Protein 4IIY (pdb70)

B-factor: mean 12.93, std 6.76, range [5.23, 59.42]

GO terms:
  GO:0042802 identical protein binding (F, IPI)

Structure (mmCIF, N/CA/C/O backbone):
data_4IIY
#
_entry.id   4IIY
#
_cell.length_a   54.525
_cell.length_b   86.087
_cell.length_c   73.225
_cell.angle_alpha   90.000
_cell.angle_beta   101.190
_cell.angle_gamma   90.000
#
_symmetry.space_group_name_H-M   'P 1 21 1'
#
loop_
_entity.id
_entity.type
_entity.pdbx_description
1 polymer MccF
2 non-polymer "5'-O-(L-alpha-glutamylsulfamoyl)inosine"
3 non-polymer 1,2-ETHANEDIOL
4 water water
#
loop_
_atom_site.group_PDB
_atom_site.id
_atom_site.type_symbol
_atom_site.label_atom_id
_atom_site.label_alt_id
_atom_site.label_comp_id
_atom_site.label_asym_id
_atom_site.label_entity_id
_atom_site.label_seq_id
_atom_site.pdbx_PDB_ins_code
_atom_site.Cartn_x
_atom_site.Cartn_y
_atom_site.Cartn_z
_atom_site.occupancy
_atom_site.B_iso_or_equiv
_atom_site.auth_seq_id
_atom_site.auth_comp_id
_atom_site.auth_asym_id
_atom_site.auth_atom_id
_atom_site.pdbx_PDB_model_num
ATOM 1 N N . PRO A 1 34 ? 27.456 19.906 11.514 1.00 24.22 7 PRO A N 1
ATOM 2 C CA . PRO A 1 34 ? 26.698 20.930 12.239 1.00 16.28 7 PRO A CA 1
ATOM 3 C C . PRO A 1 34 ? 25.255 21.040 11.766 1.00 16.70 7 PRO A C 1
ATOM 4 O O . PRO A 1 34 ? 24.898 20.563 10.684 1.00 17.55 7 PRO A O 1
ATOM 8 N N . LEU A 1 35 ? 24.431 21.680 12.586 1.00 12.51 8 LEU A N 1
ATOM 9 C CA . LEU A 1 35 ? 23.044 21.932 12.238 1.00 11.55 8 LEU A CA 1
ATOM 10 C C . LEU A 1 35 ? 22.972 23.242 11.459 1.00 9.19 8 LEU A C 1
ATOM 11 O O . LEU A 1 35 ? 23.496 24.258 11.909 1.00 10.23 8 LEU A O 1
ATOM 16 N N . LEU A 1 36 ? 22.342 23.213 10.290 1.00 9.77 9 LEU A N 1
ATOM 17 C CA . LEU A 1 36 ? 22.328 24.364 9.386 1.00 10.49 9 LEU A CA 1
ATOM 18 C C . LEU A 1 36 ? 20.929 24.919 9.149 1.00 10.26 9 LEU A C 1
ATOM 19 O O . LEU A 1 36 ? 19.982 24.170 8.891 1.00 12.61 9 LEU A O 1
ATOM 24 N N . ALA A 1 37 ? 20.803 26.239 9.220 1.00 9.70 10 ALA A N 1
ATOM 25 C CA . ALA A 1 37 ? 19.560 26.913 8.856 1.00 10.55 10 ALA A CA 1
ATOM 26 C C . ALA A 1 37 ? 19.429 27.038 7.335 1.00 9.24 10 ALA A C 1
ATOM 27 O O . ALA A 1 37 ? 20.416 26.966 6.608 1.00 10.58 10 ALA A O 1
ATOM 29 N N . ALA A 1 38 ? 18.199 27.237 6.859 1.00 11.08 11 ALA A N 1
ATOM 30 C CA . ALA A 1 38 ? 17.966 27.571 5.455 1.00 13.11 11 ALA A CA 1
ATOM 31 C C . ALA A 1 38 ? 18.478 28.971 5.128 1.00 11.56 11 ALA A C 1
ATOM 32 O O . ALA A 1 38 ? 18.445 29.864 5.979 1.00 11.59 11 ALA A O 1
ATOM 34 N N . PRO A 1 39 ? 18.950 29.173 3.892 1.00 11.43 12 PRO A N 1
ATOM 35 C CA . PRO A 1 39 ? 19.456 30.490 3.503 1.00 12.48 12 PRO A CA 1
ATOM 36 C C . PRO A 1 39 ? 18.357 31.542 3.527 1.00 10.19 12 PRO A C 1
ATOM 37 O O . PRO A 1 39 ? 17.171 31.236 3.396 1.00 12.45 12 PRO A O 1
ATOM 41 N N . LEU A 1 40 ? 18.769 32.788 3.695 1.00 10.43 13 LEU A N 1
ATOM 42 C CA . LEU A 1 40 ? 17.861 33.911 3.598 1.00 9.98 13 LEU A CA 1
ATOM 43 C C . LEU A 1 40 ? 17.518 34.188 2.137 1.00 11.47 13 LEU A C 1
ATOM 44 O O . LEU A 1 40 ? 18.315 33.909 1.237 1.00 11.42 13 LEU A O 1
ATOM 49 N N . ALA A 1 41 ? 16.326 34.734 1.917 1.00 10.69 14 ALA A N 1
ATOM 50 C CA . ALA A 1 41 ? 15.948 35.247 0.603 1.00 11.82 14 ALA A CA 1
ATOM 51 C C . ALA A 1 41 ? 15.298 36.615 0.770 1.00 10.76 14 ALA A C 1
ATOM 52 O O . ALA A 1 41 ? 14.586 36.858 1.741 1.00 11.30 14 ALA A O 1
ATOM 54 N N . VAL A 1 42 ? 15.537 37.505 -0.189 1.00 12.23 15 VAL A N 1
ATOM 55 C CA . VAL A 1 42 ? 14.844 38.785 -0.200 1.00 13.65 15 VAL A CA 1
ATOM 56 C C . VAL A 1 42 ? 13.353 38.511 -0.158 1.00 12.81 15 VAL A C 1
ATOM 57 O O . VAL A 1 42 ? 12.849 37.626 -0.862 1.00 14.78 15 VAL A O 1
ATOM 61 N N . GLY A 1 43 ? 12.646 39.243 0.691 1.00 13.22 16 GLY A N 1
ATOM 62 C CA . GLY A 1 43 ? 11.227 39.019 0.858 1.00 14.38 16 GLY A CA 1
ATOM 63 C C . GLY A 1 43 ? 10.874 38.169 2.067 1.00 13.57 16 GLY A C 1
ATOM 64 O O . GLY A 1 43 ? 9.710 38.072 2.436 1.00 15.58 16 GLY A O 1
ATOM 65 N N . ASP A 1 44 ? 11.876 37.543 2.683 1.00 12.28 17 ASP A N 1
ATOM 66 C CA . ASP A 1 44 ? 11.638 36.744 3.886 1.00 11.89 17 ASP A CA 1
ATOM 67 C C . ASP A 1 44 ? 11.212 37.605 5.070 1.00 10.26 17 ASP A C 1
ATOM 68 O O . ASP A 1 44 ? 11.352 38.832 5.057 1.00 11.76 17 ASP A O 1
ATOM 73 N N . THR A 1 45 ? 10.715 36.938 6.103 1.00 10.91 18 THR A N 1
ATOM 74 C CA . THR A 1 45 ? 10.372 37.600 7.350 1.00 11.84 18 THR A CA 1
ATOM 75 C C . THR A 1 45 ? 11.503 37.492 8.370 1.00 10.41 18 THR A C 1
ATOM 76 O O . THR A 1 45 ? 12.006 36.403 8.657 1.00 11.81 18 THR A O 1
ATOM 80 N N . ILE A 1 46 ? 11.903 38.640 8.896 1.00 10.29 19 ILE A N 1
ATOM 81 C CA . ILE A 1 46 ? 12.904 38.733 9.947 1.00 9.38 19 ILE A CA 1
ATOM 82 C C . ILE A 1 46 ? 12.197 39.124 11.239 1.00 9.33 19 ILE A C 1
ATOM 83 O O . ILE A 1 46 ? 11.449 40.103 11.262 1.00 10.06 19 ILE A O 1
ATOM 88 N N . GLY A 1 47 ? 12.400 38.359 12.308 1.00 8.88 20 GLY A N 1
ATOM 89 C CA . GLY A 1 47 ? 11.884 38.736 13.612 1.00 8.25 20 GLY A CA 1
ATOM 90 C C . GLY A 1 47 ? 12.989 39.319 14.470 1.00 8.61 20 GLY A C 1
ATOM 91 O O . GLY A 1 47 ? 14.133 38.867 14.394 1.00 10.34 20 GLY A O 1
ATOM 92 N N . PHE A 1 48 ? 12.671 40.311 15.291 1.00 7.81 21 PHE A N 1
ATOM 93 C CA . PHE A 1 48 ? 13.687 40.906 16.152 1.00 8.61 21 PHE A CA 1
ATOM 94 C C . PHE A 1 48 ? 13.317 40.870 17.630 1.00 8.18 21 PHE A C 1
ATOM 95 O O . PHE A 1 48 ? 12.135 40.893 17.994 1.00 8.64 21 PHE A O 1
ATOM 103 N N . PHE A 1 49 ? 14.345 40.781 18.475 1.00 8.00 22 PHE A N 1
ATOM 104 C CA . PHE A 1 49 ? 14.173 40.598 19.914 1.00 7.72 22 PHE A CA 1
ATOM 105 C C . PHE A 1 49 ? 15.169 41.480 20.664 1.00 7.36 22 PHE A C 1
ATOM 106 O O . PHE A 1 49 ? 16.240 41.817 20.139 1.00 8.30 22 PHE A O 1
ATOM 114 N N . SER A 1 50 ? 14.819 41.815 21.900 1.00 7.69 23 SER A N 1
ATOM 115 C CA . SER A 1 50 ? 15.664 42.651 22.758 1.00 7.70 23 SER A CA 1
ATOM 116 C C . SER A 1 50 ? 16.050 41.871 24.014 1.00 7.62 23 SER A C 1
ATOM 117 O O . SER A 1 50 ? 15.322 41.882 25.010 1.00 8.15 23 SER A O 1
ATOM 120 N N . SER A 1 51 ? 17.177 41.164 23.959 1.00 7.32 24 SER A N 1
ATOM 121 C CA . SER A 1 51 ? 17.568 40.287 25.056 1.00 8.04 24 SER A CA 1
ATOM 122 C C . SER A 1 51 ? 18.277 41.017 26.190 1.00 7.53 24 SER A C 1
ATOM 123 O O . SER A 1 51 ? 18.581 40.410 27.215 1.00 7.45 24 SER A O 1
ATOM 126 N N . SER A 1 52 ? 18.523 42.317 26.028 1.00 7.71 25 SER A N 1
ATOM 127 C CA . SER A 1 52 ? 19.173 43.088 27.092 1.00 8.10 25 SER A CA 1
ATOM 128 C C . SER A 1 52 ? 18.695 44.546 27.129 1.00 7.72 25 SER A C 1
ATOM 129 O O . SER A 1 52 ? 17.621 44.825 27.666 1.00 9.48 25 SER A O 1
ATOM 132 N N . ALA A 1 53 ? 19.464 45.474 26.570 1.00 8.19 26 ALA A N 1
ATOM 133 C CA . ALA A 1 53 ? 19.107 46.891 26.667 1.00 8.53 26 ALA A CA 1
ATOM 134 C C . ALA A 1 53 ? 17.846 47.216 25.869 1.00 9.08 26 ALA A C 1
ATOM 135 O O . ALA A 1 53 ? 17.671 46.726 24.760 1.00 8.39 26 ALA A O 1
ATOM 137 N N . PRO A 1 54 ? 16.981 48.090 26.412 1.00 8.57 27 PRO A N 1
ATOM 138 C CA . PRO A 1 54 ? 15.700 48.391 25.759 1.00 9.19 27 PRO A CA 1
ATOM 139 C C . PRO A 1 54 ? 15.813 49.499 24.708 1.00 8.43 27 PRO A C 1
ATOM 140 O O . PRO A 1 54 ? 15.100 50.516 24.772 1.00 10.03 27 PRO A O 1
ATOM 144 N N . ALA A 1 55 ? 16.684 49.306 23.724 1.00 9.59 28 ALA A N 1
ATOM 145 C CA . ALA A 1 55 ? 16.975 50.375 22.780 1.00 10.08 28 ALA A CA 1
ATOM 146 C C . ALA A 1 55 ? 15.866 50.690 21.766 1.00 9.35 28 ALA A C 1
ATOM 147 O O . ALA A 1 55 ? 15.928 51.735 21.111 1.00 9.11 28 ALA A O 1
ATOM 149 N N . THR A 1 56 ? 14.851 49.841 21.630 1.00 8.93 29 THR A N 1
ATOM 150 C CA . THR A 1 56 ? 13.712 50.238 20.792 1.00 9.73 29 THR A CA 1
ATOM 151 C C . THR A 1 56 ? 13.015 51.459 21.405 1.00 10.61 29 THR A C 1
ATOM 152 O O . THR A 1 56 ? 12.301 52.192 20.707 1.00 11.95 29 THR A O 1
ATOM 156 N N . VAL A 1 57 ? 13.237 51.675 22.699 1.00 9.98 30 VAL A N 1
ATOM 157 C CA . VAL A 1 57 ? 12.743 52.864 23.391 1.00 10.37 30 VAL A CA 1
ATOM 158 C C . VAL A 1 57 ? 13.823 53.938 23.496 1.00 11.74 30 VAL A C 1
ATOM 159 O O . VAL A 1 57 ? 13.598 55.086 23.110 1.00 13.07 30 VAL A O 1
ATOM 163 N N . THR A 1 58 ? 15.004 53.571 23.980 1.00 11.32 31 THR A N 1
ATOM 164 C CA . THR A 1 58 ? 16.027 54.575 24.267 1.00 12.30 31 THR A CA 1
ATOM 165 C C . THR A 1 58 ? 16.764 55.084 23.030 1.00 12.72 31 THR A C 1
ATOM 166 O O . THR A 1 58 ? 17.408 56.132 23.089 1.00 14.97 31 THR A O 1
ATOM 170 N N . ALA A 1 59 ? 16.688 54.344 21.924 1.00 11.52 32 ALA A N 1
ATOM 171 C CA . ALA A 1 59 ? 17.241 54.786 20.644 1.00 11.37 32 ALA A CA 1
ATOM 172 C C . ALA A 1 59 ? 16.181 54.639 19.559 1.00 10.97 32 ALA A C 1
ATOM 173 O O . ALA A 1 59 ? 16.421 54.055 18.500 1.00 11.19 32 ALA A O 1
ATOM 175 N N . LYS A 1 60 ? 15.001 55.186 19.831 1.00 11.87 33 LYS A N 1
ATOM 176 C CA . LYS A 1 60 ? 13.844 54.977 18.976 1.00 12.18 33 LYS A CA 1
ATOM 177 C C . LYS A 1 60 ? 14.043 55.506 17.560 1.00 12.67 33 LYS A C 1
ATOM 178 O O . LYS A 1 60 ? 13.599 54.879 16.604 1.00 12.53 33 LYS A O 1
ATOM 184 N N . ASN A 1 61 ? 14.713 56.647 17.416 1.00 11.76 34 ASN A N 1
ATOM 185 C CA . ASN A 1 61 ? 14.953 57.191 16.082 1.00 12.30 34 ASN A CA 1
ATOM 186 C C . ASN A 1 61 ? 15.813 56.248 15.250 1.00 11.81 34 ASN A C 1
ATOM 187 O O . ASN A 1 61 ? 15.497 55.962 14.088 1.00 12.57 34 ASN A O 1
ATOM 192 N N . ARG A 1 62 ? 16.897 55.760 15.848 1.00 10.72 35 ARG A N 1
ATOM 193 C CA . ARG A 1 62 ? 17.787 54.844 15.148 1.00 11.65 35 ARG A CA 1
ATOM 194 C C . ARG A 1 62 ? 17.082 53.514 14.852 1.00 9.51 35 ARG A C 1
ATOM 195 O O . ARG A 1 62 ? 17.239 52.941 13.774 1.00 9.68 35 ARG A O 1
ATOM 203 N N . PHE A 1 63 ? 16.285 53.049 15.806 1.00 9.20 36 PHE A N 1
ATOM 204 C CA . PHE A 1 63 ? 15.459 51.858 15.614 1.00 10.33 36 PHE A CA 1
ATOM 205 C C . PHE A 1 63 ? 14.564 51.988 14.370 1.00 10.75 36 PHE A C 1
ATOM 206 O O . PHE A 1 63 ? 14.558 51.112 13.501 1.00 10.75 36 PHE A O 1
ATOM 214 N N . PHE A 1 64 ? 13.830 53.095 14.269 1.00 10.30 37 PHE A N 1
ATOM 215 C CA . PHE A 1 64 ? 12.967 53.323 13.114 1.00 11.66 37 PHE A CA 1
ATOM 216 C C . PHE A 1 64 ? 13.754 53.369 11.811 1.00 10.36 37 PHE A C 1
ATOM 217 O O . PHE A 1 64 ? 13.279 52.881 10.788 1.00 11.27 37 PHE A O 1
ATOM 225 N N . ARG A 1 65 ? 14.942 53.965 11.834 1.00 11.69 38 ARG A N 1
ATOM 226 C CA . ARG A 1 65 ? 15.794 53.964 10.650 1.00 12.03 38 ARG A CA 1
ATOM 227 C C . ARG A 1 65 ? 16.144 52.542 10.216 1.00 11.11 38 ARG A C 1
ATOM 228 O O . ARG A 1 65 ? 16.152 52.244 9.021 1.00 11.55 38 ARG A O 1
ATOM 236 N N . GLY A 1 66 ? 16.453 51.671 11.178 1.00 10.25 39 GLY A N 1
ATOM 237 C CA . GLY A 1 66 ? 16.810 50.298 10.852 1.00 9.82 39 GLY A CA 1
ATOM 238 C C . GLY A 1 66 ? 15.639 49.528 10.278 1.00 10.98 39 GLY A C 1
ATOM 239 O O . GLY A 1 66 ? 15.783 48.788 9.300 1.00 9.48 39 GLY A O 1
ATOM 240 N N . VAL A 1 67 ? 14.478 49.697 10.896 1.00 9.87 40 VAL A N 1
ATOM 241 C CA . VAL A 1 67 ? 13.257 49.074 10.405 1.00 11.74 40 VAL A CA 1
ATOM 242 C C . VAL A 1 67 ? 12.968 49.511 8.968 1.00 11.88 40 VAL A C 1
ATOM 243 O O . VAL A 1 67 ? 12.723 48.690 8.084 1.00 12.19 40 VAL A O 1
ATOM 247 N N . GLU A 1 68 ? 13.011 50.815 8.734 1.00 11.26 41 GLU A N 1
ATOM 248 C CA . GLU A 1 68 ? 12.727 51.336 7.403 1.00 12.91 41 GLU A CA 1
ATOM 249 C C . GLU A 1 68 ? 13.749 50.844 6.381 1.00 10.88 41 GLU A C 1
ATOM 250 O O . GLU A 1 68 ? 13.392 50.509 5.250 1.00 11.50 41 GLU A O 1
ATOM 256 N N . PHE A 1 69 ? 15.018 50.789 6.774 1.00 10.49 42 PHE A N 1
ATOM 257 C CA . PHE A 1 69 ? 16.069 50.311 5.883 1.00 9.28 42 PHE A CA 1
ATOM 258 C C . PHE A 1 69 ? 15.794 48.885 5.379 1.00 10.34 42 PHE A C 1
ATOM 259 O O . PHE A 1 69 ? 15.835 48.615 4.177 1.00 10.87 42 PHE A O 1
ATOM 267 N N . LEU A 1 70 ? 15.516 47.965 6.296 1.00 11.02 43 LEU A N 1
ATOM 268 C CA . LEU A 1 70 ? 15.267 46.581 5.907 1.00 10.40 43 LEU A CA 1
ATOM 269 C C . LEU A 1 70 ? 13.946 46.408 5.167 1.00 9.93 43 LEU A C 1
ATOM 270 O O . LEU A 1 70 ? 13.849 45.595 4.245 1.00 10.44 43 LEU A O 1
ATOM 275 N N . GLN A 1 71 ? 12.927 47.167 5.552 1.00 10.36 44 GLN A N 1
ATOM 276 C CA . GLN A 1 71 ? 11.661 47.097 4.828 1.00 12.13 44 GLN A CA 1
ATOM 277 C C . GLN A 1 71 ? 11.837 47.549 3.379 1.00 11.69 44 GLN A C 1
ATOM 278 O O . GLN A 1 71 ? 11.249 46.972 2.464 1.00 12.62 44 GLN A O 1
ATOM 284 N N . ARG A 1 72 ? 12.645 48.578 3.167 1.00 11.07 45 ARG A N 1
ATOM 285 C CA . ARG A 1 72 ? 12.873 49.080 1.817 1.00 12.49 45 ARG A CA 1
ATOM 286 C C . ARG A 1 72 ? 13.580 48.040 0.942 1.00 11.68 45 ARG A C 1
ATOM 287 O O . ARG A 1 72 ? 13.407 48.020 -0.283 1.00 12.19 45 ARG A O 1
ATOM 295 N N . LYS A 1 73 ? 14.382 47.177 1.568 1.00 12.40 46 LYS A N 1
ATOM 296 C CA . LYS A 1 73 ? 15.049 46.091 0.856 1.00 11.34 46 LYS A CA 1
ATOM 297 C C . LYS A 1 73 ? 14.077 44.967 0.487 1.00 10.51 46 LYS A C 1
ATOM 298 O O . LYS A 1 73 ? 14.432 44.061 -0.266 1.00 13.57 46 LYS A O 1
ATOM 304 N N . GLY A 1 74 ? 12.865 45.014 1.027 1.00 11.19 47 GLY A N 1
ATOM 305 C CA . GLY A 1 74 ? 11.854 44.020 0.704 1.00 12.57 47 GLY A CA 1
ATOM 306 C C . GLY A 1 74 ? 11.522 43.036 1.814 1.00 11.61 47 GLY A C 1
ATOM 307 O O . GLY A 1 74 ? 10.665 42.169 1.632 1.00 15.52 47 GLY A O 1
ATOM 308 N N . PHE A 1 75 ? 12.188 43.150 2.962 1.00 11.84 48 PHE A N 1
ATOM 309 C CA . PHE A 1 75 ? 11.926 42.227 4.064 1.00 10.93 48 PHE A CA 1
ATOM 310 C C . PHE A 1 75 ? 10.663 42.587 4.825 1.00 12.91 48 PHE A C 1
ATOM 311 O O . PHE A 1 75 ? 10.305 43.763 4.925 1.00 14.67 48 PHE A O 1
ATOM 319 N N . LYS A 1 76 ? 9.979 41.569 5.340 1.00 11.77 49 LYS A N 1
ATOM 320 C CA . LYS A 1 76 ? 8.903 41.769 6.298 1.00 13.18 49 LYS A CA 1
ATOM 321 C C . LYS A 1 76 ? 9.494 41.631 7.689 1.00 10.85 49 LYS A C 1
ATOM 322 O O . LYS A 1 76 ? 10.344 40.768 7.919 1.00 12.49 49 LYS A O 1
ATOM 328 N N . LEU A 1 77 ? 9.070 42.488 8.610 1.00 12.72 50 LEU A N 1
ATOM 329 C CA . LEU A 1 77 ? 9.601 42.460 9.967 1.00 13.12 50 LEU A CA 1
ATOM 330 C C . LEU A 1 77 ? 8.532 42.110 10.987 1.00 14.41 50 LEU A C 1
ATOM 331 O O . LEU A 1 77 ? 7.415 42.638 10.935 1.00 18.01 50 LEU A O 1
ATOM 336 N N . VAL A 1 78 ? 8.878 41.219 11.911 1.00 12.57 51 VAL A N 1
ATOM 337 C CA . VAL A 1 78 ? 8.027 40.888 13.040 1.00 12.42 51 VAL A CA 1
ATOM 338 C C . VAL A 1 78 ? 8.697 41.386 14.310 1.00 11.24 51 VAL A C 1
ATOM 339 O O . VAL A 1 78 ? 9.842 41.030 14.606 1.00 10.89 51 VAL A O 1
ATOM 343 N N . SER A 1 79 ? 7.979 42.211 15.056 1.00 11.04 52 SER A N 1
ATOM 344 C CA A SER A 1 79 ? 8.522 42.788 16.280 0.36 10.99 52 SER A CA 1
ATOM 345 C CA B SER A 1 79 ? 8.503 42.799 16.285 0.23 11.02 52 SER A CA 1
ATOM 346 C CA C SER A 1 79 ? 8.496 42.802 16.280 0.41 10.99 52 SER A CA 1
ATOM 347 C C . SER A 1 79 ? 8.319 41.866 17.476 1.00 10.86 52 SER A C 1
ATOM 348 O O . SER A 1 79 ? 7.212 41.407 17.746 1.00 13.20 52 SER A O 1
ATOM 355 N N . GLY A 1 80 ? 9.405 41.588 18.194 1.00 9.42 53 GLY A N 1
ATOM 356 C CA . GLY A 1 80 ? 9.312 40.778 19.397 1.00 9.65 53 GLY A CA 1
ATOM 357 C C . GLY A 1 80 ? 8.427 41.458 20.430 1.00 8.99 53 GLY A C 1
ATOM 358 O O . GLY A 1 80 ? 8.272 42.684 20.420 1.00 9.72 53 GLY A O 1
ATOM 359 N N . LYS A 1 81 ? 7.855 40.667 21.329 1.00 8.64 54 LYS A N 1
ATOM 360 C CA . LYS A 1 81 ? 6.863 41.192 22.265 1.00 10.55 54 LYS A CA 1
ATOM 361 C C . LYS A 1 81 ? 7.387 42.218 23.275 1.00 10.41 54 LYS A C 1
ATOM 362 O O . LYS A 1 81 ? 6.585 42.878 23.943 1.00 11.28 54 LYS A O 1
ATOM 368 N N . LEU A 1 82 ? 8.706 42.369 23.403 1.00 8.98 55 LEU A N 1
ATOM 369 C CA . LEU A 1 82 ? 9.227 43.379 24.323 1.00 9.75 55 LEU A CA 1
ATOM 370 C C . LEU A 1 82 ? 9.579 44.689 23.617 1.00 9.89 55 LEU A C 1
ATOM 371 O O . LEU A 1 82 ? 10.083 45.629 24.242 1.00 10.34 55 LEU A O 1
ATOM 376 N N . THR A 1 83 ? 9.309 44.765 22.321 1.00 8.83 56 THR A N 1
ATOM 377 C CA . THR A 1 83 ? 9.533 46.019 21.605 1.00 10.29 56 THR A CA 1
ATOM 378 C C . THR A 1 83 ? 8.707 47.146 22.237 1.00 10.03 56 THR A C 1
ATOM 379 O O . THR A 1 83 ? 7.518 46.968 22.512 1.00 11.59 56 THR A O 1
ATOM 383 N N . GLY A 1 84 ? 9.341 48.284 22.509 1.00 10.45 57 GLY A N 1
ATOM 384 C CA . GLY A 1 84 ? 8.640 49.413 23.103 1.00 11.34 57 GLY A CA 1
ATOM 385 C C . GLY A 1 84 ? 8.451 49.319 24.606 1.00 12.69 57 GLY A C 1
ATOM 386 O O . GLY A 1 84 ? 7.820 50.192 25.204 1.00 14.60 57 GLY A O 1
ATOM 387 N N . LYS A 1 85 ? 8.985 48.271 25.228 1.00 12.35 58 LYS A N 1
ATOM 388 C CA . LYS A 1 85 ? 8.908 48.134 26.680 1.00 12.23 58 LYS A CA 1
ATOM 389 C C . LYS A 1 85 ? 10.225 48.525 27.352 1.00 11.92 58 LYS A C 1
ATOM 390 O O . LYS A 1 85 ? 11.292 48.439 26.736 1.00 13.24 58 LYS A O 1
ATOM 396 N N . THR A 1 86 ? 10.153 48.952 28.611 1.00 13.26 59 THR A N 1
ATOM 397 C CA . THR A 1 86 ? 11.363 49.202 29.395 1.00 13.08 59 THR A CA 1
ATOM 398 C C . THR A 1 86 ? 11.229 48.686 30.817 1.00 12.76 59 THR A C 1
ATOM 399 O O . THR A 1 86 ? 10.166 48.812 31.439 1.00 13.88 59 THR A O 1
ATOM 403 N N . ASP A 1 87 ? 12.309 48.103 31.325 1.00 11.80 60 ASP A N 1
ATOM 404 C CA . ASP A 1 87 ? 12.440 47.799 32.742 1.00 11.48 60 ASP A CA 1
ATOM 405 C C . ASP A 1 87 ? 13.756 48.394 33.210 1.00 12.38 60 ASP A C 1
ATOM 406 O O . ASP A 1 87 ? 14.692 47.675 33.578 1.00 11.94 60 ASP A O 1
ATOM 411 N N . PHE A 1 88 ? 13.820 49.717 33.166 1.00 12.60 61 PHE A N 1
ATOM 412 C CA . PHE A 1 88 ? 15.013 50.472 33.529 1.00 12.99 61 PHE A CA 1
ATOM 413 C C . PHE A 1 88 ? 16.185 50.119 32.603 1.00 15.41 61 PHE A C 1
ATOM 414 O O . PHE A 1 88 ? 16.241 50.607 31.472 1.00 17.55 61 PHE A O 1
ATOM 422 N N . TYR A 1 89 ? 17.078 49.238 33.047 1.00 10.54 62 TYR A N 1
ATOM 423 C CA . TYR A 1 89 ? 18.304 48.922 32.313 1.00 9.93 62 TYR A CA 1
ATOM 424 C C . TYR A 1 89 ? 18.148 47.799 31.290 1.00 9.46 62 TYR A C 1
ATOM 425 O O . TYR A 1 89 ? 19.091 47.498 30.562 1.00 10.30 62 TYR A O 1
ATOM 434 N N . ARG A 1 90 ? 16.975 47.167 31.254 1.00 9.00 63 ARG A N 1
ATOM 435 C CA . ARG A 1 90 ? 16.740 45.997 30.411 1.00 7.82 63 ARG A CA 1
ATOM 436 C C . ARG A 1 90 ? 15.332 46.089 29.836 1.00 9.02 63 ARG A C 1
ATOM 437 O O . ARG A 1 90 ? 14.538 46.948 30.238 1.00 9.14 63 ARG A O 1
ATOM 445 N N . SER A 1 91 ? 15.023 45.205 28.899 1.00 7.98 64 SER A N 1
ATOM 446 C CA . SER A 1 91 ? 13.734 45.222 28.229 1.00 8.38 64 SER A CA 1
ATOM 447 C C . SER A 1 91 ? 12.634 44.563 29.049 1.00 10.23 64 SER A C 1
ATOM 448 O O . SER A 1 91 ? 11.451 44.830 28.821 1.00 10.54 64 SER A O 1
ATOM 451 N N . GLY A 1 92 ? 13.005 43.698 29.989 1.00 8.82 65 GLY A N 1
ATOM 452 C CA . GLY A 1 92 ? 12.020 42.961 30.760 1.00 10.59 65 GLY A CA 1
ATOM 453 C C . GLY A 1 92 ? 12.694 41.949 31.664 1.00 9.02 65 GLY A C 1
ATOM 454 O O . GLY A 1 92 ? 13.932 41.880 31.712 1.00 8.17 65 GLY A O 1
ATOM 455 N N . THR A 1 93 ? 11.901 41.183 32.407 1.00 9.15 66 THR A N 1
ATOM 456 C CA . THR A 1 93 ? 12.451 40.155 33.282 1.00 8.08 66 THR A CA 1
ATOM 457 C C . THR A 1 93 ? 13.224 39.098 32.487 1.00 8.01 66 THR A C 1
ATOM 458 O O . THR A 1 93 ? 13.069 38.977 31.267 1.00 7.81 66 THR A O 1
ATOM 462 N N . ILE A 1 94 ? 14.059 38.339 33.186 1.00 7.38 67 ILE A N 1
ATOM 463 C CA . ILE A 1 94 ? 14.776 37.229 32.573 1.00 8.29 67 ILE A CA 1
ATOM 464 C C . ILE A 1 94 ? 13.813 36.311 31.830 1.00 8.42 67 ILE A C 1
ATOM 465 O O . ILE A 1 94 ? 14.009 35.999 30.651 1.00 8.75 67 ILE A O 1
ATOM 470 N N . LYS A 1 95 ? 12.755 35.899 32.510 1.00 9.12 68 LYS A N 1
ATOM 471 C CA . LYS A 1 95 ? 11.825 34.967 31.892 1.00 9.29 68 LYS A CA 1
ATOM 472 C C . LYS A 1 95 ? 11.073 35.553 30.701 1.00 9.22 68 LYS A C 1
ATOM 473 O O . LYS A 1 95 ? 10.875 34.867 29.693 1.00 9.84 68 LYS A O 1
ATOM 479 N N . GLU A 1 96 ? 10.672 36.816 30.784 1.00 9.24 69 GLU A N 1
ATOM 480 C CA A GLU A 1 96 ? 9.980 37.456 29.671 0.49 9.79 69 GLU A CA 1
ATOM 481 C CA B GLU A 1 96 ? 9.973 37.433 29.666 0.51 9.77 69 GLU A CA 1
ATOM 482 C C . GLU A 1 96 ? 10.884 37.605 28.450 1.00 7.80 69 GLU A C 1
ATOM 483 O O . GLU A 1 96 ? 10.440 37.468 27.314 1.00 8.61 69 GLU A O 1
ATOM 494 N N . ARG A 1 97 ? 12.161 37.892 28.681 1.00 8.30 70 ARG A N 1
ATOM 495 C CA . ARG A 1 97 ? 13.104 37.991 27.573 1.00 8.46 70 ARG A CA 1
ATOM 496 C C . ARG A 1 97 ? 13.321 36.632 26.903 1.00 7.32 70 ARG A C 1
ATOM 497 O O . ARG A 1 97 ? 13.403 36.544 25.685 1.00 7.92 70 ARG A O 1
ATOM 505 N N . ALA A 1 98 ? 13.412 35.571 27.694 1.00 8.57 71 ALA A N 1
ATOM 506 C CA . ALA A 1 98 ? 13.529 34.243 27.112 1.00 8.48 71 ALA A CA 1
ATOM 507 C C . ALA A 1 98 ? 12.279 33.916 26.290 1.00 7.60 71 ALA A C 1
ATOM 508 O O . ALA A 1 98 ? 12.382 33.362 25.192 1.00 8.29 71 ALA A O 1
ATOM 510 N N . GLN A 1 99 ? 11.106 34.257 26.822 1.00 8.10 72 GLN A N 1
ATOM 511 C CA . GLN A 1 99 ? 9.865 34.032 26.078 1.00 9.84 72 GLN A CA 1
ATOM 512 C C . GLN A 1 99 ? 9.831 34.803 24.760 1.00 8.57 72 GLN A C 1
ATOM 513 O O . GLN A 1 99 ? 9.355 34.281 23.743 1.00 8.97 72 GLN A O 1
ATOM 519 N N . GLU A 1 100 ? 10.294 36.055 24.786 1.00 8.18 73 GLU A N 1
ATOM 520 C CA . GLU A 1 100 ? 10.304 36.858 23.572 1.00 8.34 73 GLU A CA 1
ATOM 521 C C . GLU A 1 100 ? 11.065 36.143 22.462 1.00 8.04 73 GLU A C 1
ATOM 522 O O . GLU A 1 100 ? 10.606 36.051 21.324 1.00 9.09 73 GLU A O 1
ATOM 528 N N . PHE A 1 101 ? 12.243 35.633 22.809 1.00 7.99 74 PHE A N 1
ATOM 529 C CA . PHE A 1 101 ? 13.084 34.929 21.854 1.00 7.16 74 PHE A CA 1
ATOM 530 C C . PHE A 1 101 ? 12.419 33.632 21.397 1.00 7.08 74 PHE A C 1
ATOM 531 O O . PHE A 1 101 ? 12.322 33.354 20.197 1.00 7.72 74 PHE A O 1
ATOM 539 N N . ASN A 1 102 ? 11.950 32.844 22.358 1.00 7.84 75 ASN A N 1
ATOM 540 C CA . ASN A 1 102 ? 11.340 31.555 22.035 1.00 8.42 75 ASN A CA 1
ATOM 541 C C . ASN A 1 102 ? 10.152 31.704 21.084 1.00 9.94 75 ASN A C 1
ATOM 542 O O . ASN A 1 102 ? 9.976 30.899 20.162 1.00 8.94 75 ASN A O 1
ATOM 547 N N . GLU A 1 103 ? 9.342 32.735 21.302 1.00 8.90 76 GLU A N 1
ATOM 548 C CA . GLU A 1 103 ? 8.178 32.963 20.445 1.00 8.97 76 GLU A CA 1
ATOM 549 C C . GLU A 1 103 ? 8.566 33.203 18.986 1.00 9.57 76 GLU A C 1
ATOM 550 O O . GLU A 1 103 ? 7.832 32.812 18.071 1.00 10.81 76 GLU A O 1
ATOM 556 N N . LEU A 1 104 ? 9.724 33.815 18.756 1.00 9.12 77 LEU A N 1
ATOM 557 C CA . LEU A 1 104 ? 10.204 33.984 17.390 1.00 9.17 77 LEU A CA 1
ATOM 558 C C . LEU A 1 104 ? 10.635 32.651 16.786 1.00 9.34 77 LEU A C 1
ATOM 559 O O . LEU A 1 104 ? 10.425 32.406 15.595 1.00 10.10 77 LEU A O 1
ATOM 564 N N . VAL A 1 105 ? 11.239 31.790 17.600 1.00 9.25 78 VAL A N 1
ATOM 565 C CA . VAL A 1 105 ? 11.587 30.447 17.145 1.00 10.64 78 VAL A CA 1
ATOM 566 C C . VAL A 1 105 ? 10.333 29.656 16.737 1.00 10.37 78 VAL A C 1
ATOM 567 O O . VAL A 1 105 ? 10.363 28.922 15.752 1.00 13.08 78 VAL A O 1
ATOM 571 N N . TYR A 1 106 ? 9.235 29.828 17.475 1.00 9.38 79 TYR A N 1
ATOM 572 C CA . TYR A 1 106 ? 7.995 29.088 17.209 1.00 9.92 79 TYR A CA 1
ATOM 573 C C . TYR A 1 106 ? 7.230 29.606 15.991 1.00 12.14 79 TYR A C 1
ATOM 574 O O . TYR A 1 106 ? 6.309 28.944 15.507 1.00 14.43 79 TYR A O 1
ATOM 583 N N . ASN A 1 107 ? 7.574 30.793 15.506 1.00 11.73 80 ASN A N 1
ATOM 584 C CA . ASN A 1 107 ? 6.856 31.385 14.375 1.00 12.88 80 ASN A CA 1
ATOM 585 C C . ASN A 1 107 ? 7.338 30.792 13.051 1.00 13.52 80 ASN A C 1
ATOM 586 O O . ASN A 1 107 ? 8.489 30.999 12.659 1.00 14.38 80 ASN A O 1
ATOM 591 N N . PRO A 1 108 ? 6.460 30.051 12.347 1.00 14.04 81 PRO A N 1
ATOM 592 C CA . PRO A 1 108 ? 6.938 29.326 11.165 1.00 15.78 81 PRO A CA 1
ATOM 593 C C . PRO A 1 108 ? 7.271 30.235 9.991 1.00 14.28 81 PRO A C 1
ATOM 594 O O . PRO A 1 108 ? 7.949 29.797 9.064 1.00 18.40 81 PRO A O 1
ATOM 598 N N . ASP A 1 109 ? 6.811 31.478 10.035 1.00 14.53 82 ASP A N 1
ATOM 599 C CA . ASP A 1 109 ? 7.064 32.413 8.945 1.00 16.93 82 ASP A CA 1
ATOM 600 C C . ASP A 1 109 ? 8.451 33.060 9.010 1.00 14.59 82 ASP A C 1
ATOM 601 O O . ASP A 1 109 ? 8.925 33.608 8.020 1.00 14.62 82 ASP A O 1
ATOM 606 N N . ILE A 1 110 ? 9.095 33.003 10.172 1.00 13.41 83 ILE A N 1
ATOM 607 C CA . ILE A 1 110 ? 10.368 33.694 10.381 1.00 10.58 83 ILE A CA 1
ATOM 608 C C . ILE A 1 110 ? 11.566 32.856 9.926 1.00 11.57 83 ILE A C 1
ATOM 609 O O . ILE A 1 110 ? 11.727 31.707 10.340 1.00 14.01 83 ILE A O 1
ATOM 614 N N . THR A 1 111 ? 12.406 33.429 9.070 1.00 10.48 84 THR A N 1
ATOM 615 C CA A THR A 1 111 ? 13.586 32.698 8.633 0.54 10.35 84 THR A CA 1
ATOM 616 C CA B THR A 1 111 ? 13.598 32.782 8.531 0.46 10.28 84 THR A CA 1
ATOM 617 C C . THR A 1 111 ? 14.858 33.222 9.279 1.00 10.09 84 THR A C 1
ATOM 618 O O . THR A 1 111 ? 15.879 32.535 9.264 1.00 11.30 84 THR A O 1
ATOM 625 N N . CYS A 1 112 ? 14.784 34.407 9.881 1.00 10.41 85 CYS A N 1
ATOM 626 C CA . CYS A 1 112 ? 15.937 35.031 10.525 1.00 9.76 85 CYS A CA 1
ATOM 627 C C . CYS A 1 112 ? 15.494 35.722 11.796 1.00 8.72 85 CYS A C 1
ATOM 628 O O . CYS A 1 112 ? 14.532 36.507 11.779 1.00 9.20 85 CYS A O 1
ATOM 631 N N . ILE A 1 113 ? 16.192 35.422 12.890 1.00 7.96 86 ILE A N 1
ATOM 632 C CA . ILE A 1 113 ? 15.962 36.041 14.186 1.00 8.27 86 ILE A CA 1
ATOM 633 C C . ILE A 1 113 ? 17.147 36.953 14.471 1.00 6.81 86 ILE A C 1
ATOM 634 O O . ILE A 1 113 ? 18.285 36.482 14.577 1.00 7.90 86 ILE A O 1
ATOM 639 N N . MET A 1 114 ? 16.870 38.252 14.563 1.00 7.40 87 MET A N 1
ATOM 640 C CA . MET A 1 114 ? 17.894 39.288 14.633 1.00 7.50 87 MET A CA 1
ATOM 641 C C . MET A 1 114 ? 17.797 40.082 15.929 1.00 7.42 87 MET A C 1
ATOM 642 O O . MET A 1 114 ? 16.721 40.545 16.303 1.00 8.14 87 MET A O 1
ATOM 647 N N . SER A 1 115 ? 18.923 40.234 16.619 1.00 7.26 88 SER A N 1
ATOM 648 C CA . SER A 1 115 ? 18.978 41.067 17.810 1.00 6.99 88 SER A CA 1
ATOM 649 C C . SER A 1 115 ? 18.696 42.531 17.466 1.00 7.77 88 SER A C 1
ATOM 650 O O . SER A 1 115 ? 19.137 43.002 16.424 1.00 8.49 88 SER A O 1
ATOM 653 N N . THR A 1 116 ? 17.966 43.246 18.320 1.00 8.44 89 THR A N 1
ATOM 654 C CA . THR A 1 116 ? 17.854 44.697 18.156 1.00 8.26 89 THR A CA 1
ATOM 655 C C . THR A 1 116 ? 19.145 45.411 18.570 1.00 8.48 89 THR A C 1
ATOM 656 O O . THR A 1 116 ? 19.580 46.343 17.890 1.00 8.04 89 THR A O 1
ATOM 660 N N . ILE A 1 117 ? 19.734 44.969 19.682 1.00 7.95 90 ILE A N 1
ATOM 661 C CA . ILE A 1 117 ? 20.940 45.561 20.253 1.00 8.88 90 ILE A CA 1
ATOM 662 C C . ILE A 1 117 ? 21.390 44.649 21.389 1.00 7.95 90 ILE A C 1
ATOM 663 O O . ILE A 1 117 ? 20.629 43.784 21.828 1.00 8.62 90 ILE A O 1
ATOM 668 N N . GLY A 1 118 ? 22.615 44.852 21.869 1.00 8.06 91 GLY A N 1
ATOM 669 C CA . GLY A 1 118 ? 23.145 44.091 22.990 1.00 9.12 91 GLY A CA 1
ATOM 670 C C . GLY A 1 118 ? 22.839 44.725 24.332 1.00 9.00 91 GLY A C 1
ATOM 671 O O . GLY A 1 118 ? 21.696 45.088 24.619 1.00 10.68 91 GLY A O 1
ATOM 672 N N . GLY A 1 119 ? 23.867 44.837 25.165 1.00 8.89 92 GLY A N 1
ATOM 673 C CA . GLY A 1 119 ? 23.718 45.329 26.522 1.00 9.16 92 GLY A CA 1
ATOM 674 C C . GLY A 1 119 ? 24.682 44.580 27.429 1.00 8.37 92 GLY A C 1
ATOM 675 O O . GLY A 1 119 ? 25.904 44.657 27.250 1.00 10.22 92 GLY A O 1
ATOM 676 N N . ASP A 1 120 ? 24.135 43.827 28.379 1.00 8.37 93 ASP A N 1
ATOM 677 C CA . ASP A 1 120 ? 24.933 43.150 29.398 1.00 8.06 93 ASP A CA 1
ATOM 678 C C . ASP A 1 120 ? 24.338 41.825 29.860 1.00 8.29 93 ASP A C 1
ATOM 679 O O . ASP A 1 120 ? 25.021 41.047 30.531 1.00 9.47 93 ASP A O 1
ATOM 684 N N . ASN A 1 121 ? 23.079 41.560 29.509 1.00 8.89 94 ASN A N 1
ATOM 685 C CA . ASN A 1 121 ? 22.262 40.611 30.265 1.00 9.88 94 ASN A CA 1
ATOM 686 C C . ASN A 1 121 ? 21.709 39.407 29.526 1.00 7.93 94 ASN A C 1
ATOM 687 O O . ASN A 1 121 ? 20.874 38.679 30.074 1.00 8.96 94 ASN A O 1
ATOM 692 N N . SER A 1 122 ? 22.155 39.160 28.303 1.00 7.74 95 SER A N 1
ATOM 693 C CA A SER A 1 122 ? 21.649 38.032 27.527 0.42 7.38 95 SER A CA 1
ATOM 694 C CA B SER A 1 122 ? 21.554 38.038 27.604 0.58 7.34 95 SER A CA 1
ATOM 695 C C . SER A 1 122 ? 21.957 36.688 28.192 1.00 6.49 95 SER A C 1
ATOM 696 O O . SER A 1 122 ? 21.194 35.724 28.067 1.00 7.34 95 SER A O 1
ATOM 701 N N . ASN A 1 123 ? 23.100 36.604 28.875 1.00 6.27 96 ASN A N 1
ATOM 702 C CA . ASN A 1 123 ? 23.454 35.338 29.511 1.00 6.68 96 ASN A CA 1
ATOM 703 C C . ASN A 1 123 ? 22.386 34.833 30.482 1.00 6.32 96 ASN A C 1
ATOM 704 O O . ASN A 1 123 ? 22.255 33.631 30.680 1.00 7.06 96 ASN A O 1
ATOM 709 N N . SER A 1 124 ? 21.624 35.748 31.076 1.00 6.76 97 SER A N 1
ATOM 710 C CA . SER A 1 124 ? 20.549 35.344 31.990 1.00 6.49 97 SER A CA 1
ATOM 711 C C . SER A 1 124 ? 19.520 34.419 31.361 1.00 7.01 97 SER A C 1
ATOM 712 O O . SER A 1 124 ? 18.889 33.625 32.071 1.00 7.28 97 SER A O 1
ATOM 715 N N . LEU A 1 125 ? 19.313 34.557 30.052 1.00 7.16 98 LEU A N 1
ATOM 716 C CA . LEU A 1 125 ? 18.246 33.827 29.363 1.00 7.44 98 LEU A CA 1
ATOM 717 C C . LEU A 1 125 ? 18.574 32.362 29.144 1.00 7.04 98 LEU A C 1
ATOM 718 O O . LEU A 1 125 ? 17.673 31.556 28.883 1.00 7.41 98 LEU A O 1
ATOM 723 N N . LEU A 1 126 ? 19.847 32.000 29.239 1.00 7.05 99 LEU A N 1
ATOM 724 C CA . LEU A 1 126 ? 20.296 30.704 28.744 1.00 7.77 99 LEU A CA 1
ATOM 725 C C . LEU A 1 126 ? 19.607 29.464 29.349 1.00 7.84 99 LEU A C 1
ATOM 726 O O . LEU A 1 126 ? 19.373 28.494 28.633 1.00 8.09 99 LEU A O 1
ATOM 731 N N . PRO A 1 127 ? 19.259 29.480 30.646 1.00 7.61 100 PRO A N 1
ATOM 732 C CA . PRO A 1 127 ? 18.565 28.293 31.179 1.00 8.14 100 PRO A CA 1
ATOM 733 C C . PRO A 1 127 ? 17.151 28.123 30.623 1.00 8.12 100 PRO A C 1
ATOM 734 O O . PRO A 1 127 ? 16.563 27.050 30.788 1.00 10.59 100 PRO A O 1
ATOM 738 N N . PHE A 1 128 ? 16.626 29.152 29.967 1.00 7.61 101 PHE A N 1
ATOM 739 C CA . PHE A 1 128 ? 15.210 29.221 29.635 1.00 8.26 101 PHE A CA 1
ATOM 740 C C . PHE A 1 128 ? 14.933 29.225 28.135 1.00 8.92 101 PHE A C 1
ATOM 741 O O . PHE A 1 128 ? 13.775 29.244 27.723 1.00 9.90 101 PHE A O 1
ATOM 749 N N . LEU A 1 129 ? 15.972 29.205 27.307 1.00 8.96 102 LEU A N 1
ATOM 750 C CA . LEU A 1 129 ? 15.744 29.117 25.867 1.00 8.73 102 LEU A CA 1
ATOM 751 C C . LEU A 1 129 ? 15.269 27.726 25.470 1.00 7.87 102 LEU A C 1
ATOM 752 O O . LEU A 1 129 ? 15.648 26.718 26.080 1.00 8.74 102 LEU A O 1
ATOM 757 N N . ASP A 1 130 ? 14.452 27.674 24.424 1.00 7.77 103 ASP A N 1
ATOM 758 C CA . ASP A 1 130 ? 13.910 26.397 23.974 1.00 8.60 103 ASP A CA 1
ATOM 759 C C . ASP A 1 130 ? 14.835 25.777 22.922 1.00 8.10 103 ASP A C 1
ATOM 760 O O . ASP A 1 130 ? 14.609 25.891 21.713 1.00 7.99 103 ASP A O 1
ATOM 765 N N . TYR A 1 131 ? 15.886 25.115 23.402 1.00 8.29 104 TYR A N 1
ATOM 766 C CA . TYR A 1 131 ? 16.893 24.524 22.522 1.00 8.71 104 TYR A CA 1
ATOM 767 C C . TYR A 1 131 ? 16.308 23.421 21.646 1.00 7.76 104 TYR A C 1
ATOM 768 O O . TYR A 1 131 ? 16.709 23.267 20.500 1.00 8.58 104 TYR A O 1
ATOM 777 N N . ASP A 1 132 ? 15.362 22.659 22.186 1.00 7.87 105 ASP A N 1
ATOM 778 C CA . ASP A 1 132 ? 14.730 21.603 21.404 1.00 9.60 105 ASP A CA 1
ATOM 779 C C . ASP A 1 132 ? 13.950 22.181 20.229 1.00 8.77 105 ASP A C 1
ATOM 780 O O . ASP A 1 132 ? 13.991 21.643 19.129 1.00 8.80 105 ASP A O 1
ATOM 785 N N . ALA A 1 133 ? 13.268 23.302 20.445 1.00 9.16 106 ALA A N 1
ATOM 786 C CA . ALA A 1 133 ? 12.548 23.957 19.355 1.00 8.67 106 ALA A CA 1
ATOM 787 C C . ALA A 1 133 ? 13.509 24.528 18.305 1.00 8.56 106 ALA A C 1
ATOM 788 O O . ALA A 1 133 ? 13.214 24.521 17.109 1.00 9.22 106 ALA A O 1
ATOM 790 N N . ILE A 1 134 ? 14.674 25.001 18.751 1.00 8.79 107 ILE A N 1
ATOM 791 C CA . ILE A 1 134 ? 15.690 25.486 17.824 1.00 9.62 107 ILE A CA 1
ATOM 792 C C . ILE A 1 134 ? 16.182 24.333 16.941 1.00 8.55 107 ILE A C 1
ATOM 793 O O . ILE A 1 134 ? 16.320 24.479 15.727 1.00 11.46 107 ILE A O 1
ATOM 798 N N . ILE A 1 135 ? 16.432 23.176 17.543 1.00 9.21 108 ILE A N 1
ATOM 799 C CA . ILE A 1 135 ? 16.868 22.015 16.775 1.00 10.14 108 ILE A CA 1
ATOM 800 C C . ILE A 1 135 ? 15.790 21.603 15.771 1.00 10.70 108 ILE A C 1
ATOM 801 O O . ILE A 1 135 ? 16.082 21.285 14.615 1.00 12.19 108 ILE A O 1
ATOM 806 N N . ALA A 1 136 ? 14.536 21.655 16.203 1.00 9.50 109 ALA A N 1
ATOM 807 C CA . ALA A 1 136 ? 13.420 21.215 15.365 1.00 10.42 109 ALA A CA 1
ATOM 808 C C . ALA A 1 136 ? 13.158 22.130 14.170 1.00 11.35 109 ALA A C 1
ATOM 809 O O . ALA A 1 136 ? 12.636 21.679 13.151 1.00 13.91 109 ALA A O 1
ATOM 811 N N . ASN A 1 137 ? 13.469 23.419 14.295 1.00 11.43 110 ASN A N 1
ATOM 812 C CA . ASN A 1 137 ? 13.336 24.327 13.151 1.00 13.87 110 ASN A CA 1
ATOM 813 C C . ASN A 1 137 ? 14.429 25.366 13.161 1.00 12.15 110 ASN A C 1
ATOM 814 O O . ASN A 1 137 ? 14.241 26.498 13.622 1.00 13.20 110 ASN A O 1
ATOM 819 N N . PRO A 1 138 ? 15.589 24.972 12.655 1.00 10.31 111 PRO A N 1
ATOM 820 C CA . PRO A 1 138 ? 16.745 25.863 12.639 1.00 10.95 111 PRO A CA 1
ATOM 821 C C . PRO A 1 138 ? 16.449 27.097 11.805 1.00 10.67 111 PRO A C 1
ATOM 822 O O . PRO A 1 138 ? 15.823 27.023 10.747 1.00 15.24 111 PRO A O 1
ATOM 826 N N . LYS A 1 139 ? 16.875 28.236 12.326 1.00 9.65 112 LYS A N 1
ATOM 827 C CA A LYS A 1 139 ? 16.737 29.524 11.658 0.50 9.48 112 LYS A CA 1
ATOM 828 C CA B LYS A 1 139 ? 16.757 29.500 11.622 0.50 9.48 112 LYS A CA 1
ATOM 829 C C . LYS A 1 139 ? 18.074 30.245 11.748 1.00 7.49 112 LYS A C 1
ATOM 830 O O . LYS A 1 139 ? 18.922 29.884 12.566 1.00 8.50 112 LYS A O 1
ATOM 841 N N . ILE A 1 140 ? 18.242 31.277 10.930 1.00 7.69 113 ILE A N 1
ATOM 842 C CA . ILE A 1 140 ? 19.396 32.158 11.032 1.00 8.52 113 ILE A CA 1
ATOM 843 C C . ILE A 1 140 ? 19.246 33.011 12.292 1.00 7.29 113 ILE A C 1
ATOM 844 O O . ILE A 1 140 ? 18.264 33.734 12.428 1.00 9.61 113 ILE A O 1
ATOM 849 N N . ILE A 1 141 ? 20.197 32.905 13.213 1.00 7.27 114 ILE A N 1
ATOM 850 C CA A ILE A 1 141 ? 20.186 33.729 14.406 0.52 7.56 114 ILE A CA 1
ATOM 851 C CA B ILE A 1 141 ? 20.214 33.701 14.437 0.48 7.56 114 ILE A CA 1
ATOM 852 C C . ILE A 1 141 ? 21.426 34.608 14.332 1.00 7.04 114 ILE A C 1
ATOM 853 O O . ILE A 1 141 ? 22.540 34.114 14.136 1.00 7.90 114 ILE A O 1
ATOM 862 N N . ILE A 1 142 ? 21.223 35.918 14.449 1.00 6.91 115 ILE A N 1
ATOM 863 C CA . ILE A 1 142 ? 22.285 36.872 14.175 1.00 7.55 115 ILE A CA 1
ATOM 864 C C . ILE A 1 142 ? 22.260 38.059 15.136 1.00 7.05 115 ILE A C 1
ATOM 865 O O . ILE A 1 142 ? 21.196 38.569 15.522 1.00 7.21 115 ILE A O 1
ATOM 870 N N . GLY A 1 143 ? 23.459 38.494 15.516 1.00 6.80 116 GLY A N 1
ATOM 871 C CA . GLY A 1 143 ? 23.650 39.649 16.378 1.00 7.30 116 GLY A CA 1
ATOM 872 C C . GLY A 1 143 ? 25.106 39.701 16.783 1.00 6.99 116 GLY A C 1
ATOM 873 O O . GLY A 1 143 ? 25.932 38.970 16.237 1.00 6.76 116 GLY A O 1
ATOM 874 N N . TYR A 1 144 ? 25.433 40.555 17.745 1.00 6.71 117 TYR A N 1
ATOM 875 C CA . TYR A 1 144 ? 26.822 40.647 18.184 1.00 7.03 117 TYR A CA 1
ATOM 876 C C . TYR A 1 144 ? 26.886 41.207 19.601 1.00 6.72 117 TYR A C 1
ATOM 877 O O . TYR A 1 144 ? 25.860 41.355 20.267 1.00 7.46 117 TYR A O 1
ATOM 886 N N . ALA A 1 145 ? 28.097 41.478 20.074 1.00 6.98 118 ALA A N 1
ATOM 887 C CA . ALA A 1 145 ? 28.285 42.117 21.371 1.00 6.45 118 ALA A CA 1
ATOM 888 C C . ALA A 1 145 ? 27.730 41.225 22.488 1.00 6.93 118 ALA A C 1
ATOM 889 O O . ALA A 1 145 ? 28.047 40.039 22.540 1.00 7.10 118 ALA A O 1
ATOM 891 N N . ASP A 1 146 ? 26.899 41.765 23.370 1.00 6.68 119 ASP A N 1
ATOM 892 C CA . ASP A 1 146 ? 26.347 40.952 24.453 1.00 7.02 119 ASP A CA 1
ATOM 893 C C . ASP A 1 146 ? 25.608 39.719 23.938 1.00 7.04 119 ASP A C 1
ATOM 894 O O . ASP A 1 146 ? 25.510 38.697 24.629 1.00 7.26 119 ASP A O 1
ATOM 899 N N . THR A 1 147 ? 25.054 39.812 22.741 1.00 6.76 120 THR A N 1
ATOM 900 C CA . THR A 1 147 ? 24.300 38.694 22.199 1.00 7.42 120 THR A CA 1
ATOM 901 C C . THR A 1 147 ? 25.167 37.458 21.936 1.00 6.80 120 THR A C 1
ATOM 902 O O . THR A 1 147 ? 24.647 36.364 21.724 1.00 6.84 120 THR A O 1
ATOM 906 N N . THR A 1 148 ? 26.484 37.639 21.965 1.00 6.68 121 THR A N 1
ATOM 907 C CA . THR A 1 148 ? 27.424 36.523 21.969 1.00 6.06 121 THR A CA 1
ATOM 908 C C . THR A 1 148 ? 26.987 35.438 22.952 1.00 6.34 121 THR A C 1
ATOM 909 O O . THR A 1 148 ? 27.147 34.259 22.670 1.00 6.34 121 THR A O 1
ATOM 913 N N . ALA A 1 149 ? 26.469 35.808 24.118 1.00 6.38 122 ALA A N 1
ATOM 914 C CA . ALA A 1 149 ? 26.070 34.779 25.081 1.00 6.61 122 ALA A CA 1
ATOM 915 C C . ALA A 1 149 ? 25.060 33.818 24.465 1.00 6.61 122 ALA A C 1
ATOM 916 O O . ALA A 1 149 ? 25.138 32.598 24.685 1.00 7.09 122 ALA A O 1
ATOM 918 N N . LEU A 1 150 ? 24.107 34.358 23.703 1.00 6.05 123 LEU A N 1
ATOM 919 C CA . LEU A 1 150 ? 23.105 33.530 23.043 1.00 7.10 123 LEU A CA 1
ATOM 920 C C . LEU A 1 150 ? 23.677 32.774 21.850 1.00 7.43 123 LEU A C 1
ATOM 921 O O . LEU A 1 150 ? 23.368 31.593 21.660 1.00 7.89 123 LEU A O 1
ATOM 926 N N . LEU A 1 151 ? 24.488 33.439 21.026 1.00 7.60 124 LEU A N 1
ATOM 927 C CA . LEU A 1 151 ? 25.060 32.770 19.856 1.00 8.25 124 LEU A CA 1
ATOM 928 C C . LEU A 1 151 ? 25.901 31.571 20.276 1.00 7.91 124 LEU A C 1
ATOM 929 O O . LEU A 1 151 ? 25.787 30.467 19.705 1.00 8.56 124 LEU A O 1
ATOM 934 N N . ALA A 1 152 ? 26.759 31.790 21.271 1.00 7.24 125 ALA A N 1
ATOM 935 C CA . ALA A 1 152 ? 27.636 30.745 21.781 1.00 7.65 125 ALA A CA 1
ATOM 936 C C . ALA A 1 152 ? 26.842 29.675 22.520 1.00 7.27 125 ALA A C 1
ATOM 937 O O . ALA A 1 152 ? 27.066 28.477 22.332 1.00 7.33 125 ALA A O 1
ATOM 939 N N . GLY A 1 153 ? 25.911 30.083 23.373 1.00 7.18 126 GLY A N 1
ATOM 940 C CA . GLY A 1 153 ? 25.127 29.114 24.119 1.00 7.10 126 GLY A CA 1
ATOM 941 C C . GLY A 1 153 ? 24.249 28.233 23.251 1.00 7.30 126 GLY A C 1
ATOM 942 O O . GLY A 1 153 ? 24.129 27.026 23.490 1.00 8.09 126 GLY A O 1
ATOM 943 N N . ILE A 1 154 ? 23.620 28.827 22.246 1.00 6.98 127 ILE A N 1
ATOM 944 C CA . ILE A 1 154 ? 22.822 28.053 21.305 1.00 7.03 127 ILE A CA 1
ATOM 945 C C . ILE A 1 154 ? 23.689 27.050 20.549 1.00 7.39 127 ILE A C 1
ATOM 946 O O . ILE A 1 154 ? 23.310 25.884 20.388 1.00 7.54 127 ILE A O 1
ATOM 951 N N . TYR A 1 155 ? 24.859 27.477 20.087 1.00 7.88 128 TYR A N 1
ATOM 952 C CA . TYR A 1 155 ? 25.774 26.551 19.431 1.00 7.83 128 TYR A CA 1
ATOM 953 C C . TYR A 1 155 ? 26.179 25.396 20.358 1.00 7.18 128 TYR A C 1
ATOM 954 O O . TYR A 1 155 ? 26.161 24.221 19.965 1.00 7.64 128 TYR A O 1
ATOM 963 N N . ALA A 1 156 ? 26.521 25.723 21.597 1.00 7.12 129 ALA A N 1
ATOM 964 C CA . ALA A 1 156 ? 26.924 24.704 22.562 1.00 8.03 129 ALA A CA 1
ATOM 965 C C . ALA A 1 156 ? 25.836 23.654 22.771 1.00 8.90 129 ALA A C 1
ATOM 966 O O . ALA A 1 156 ? 26.142 22.468 22.893 1.00 10.37 129 ALA A O 1
ATOM 968 N N . LYS A 1 157 ? 24.576 24.076 22.810 1.00 8.75 130 LYS A N 1
ATOM 969 C CA . LYS A 1 157 ? 23.470 23.176 23.120 1.00 8.54 130 LYS A CA 1
ATOM 970 C C . LYS A 1 157 ? 22.916 22.441 21.911 1.00 8.98 130 LYS A C 1
ATOM 971 O O . LYS A 1 157 ? 22.338 21.364 22.064 1.00 11.84 130 LYS A O 1
ATOM 977 N N . THR A 1 158 ? 23.073 23.005 20.715 1.00 8.46 131 THR A N 1
ATOM 978 C CA . THR A 1 158 ? 22.374 22.485 19.541 1.00 10.17 131 THR A CA 1
ATOM 979 C C . THR A 1 158 ? 23.262 22.189 18.338 1.00 8.99 131 THR A C 1
ATOM 980 O O . THR A 1 158 ? 22.842 21.472 17.429 1.00 10.41 131 THR A O 1
ATOM 984 N N . GLY A 1 159 ? 24.459 22.766 18.298 1.00 8.78 132 GLY A N 1
ATOM 985 C CA . GLY A 1 159 ? 25.307 22.641 17.128 1.00 9.45 132 GLY A CA 1
ATOM 986 C C . GLY A 1 159 ? 24.900 23.542 15.969 1.00 8.84 132 GLY A C 1
ATOM 987 O O . GLY A 1 159 ? 25.498 23.470 14.898 1.00 9.42 132 GLY A O 1
ATOM 988 N N . LEU A 1 160 ? 23.894 24.387 16.171 1.00 8.15 133 LEU A N 1
ATOM 989 C CA . LEU A 1 160 ? 23.459 25.307 15.119 1.00 8.06 133 LEU A CA 1
ATOM 990 C C . LEU A 1 160 ? 24.539 26.317 14.780 1.00 6.99 133 LEU A C 1
ATOM 991 O O . LEU A 1 160 ? 25.129 26.938 15.670 1.00 7.97 133 LEU A O 1
ATOM 996 N N . ILE A 1 161 ? 24.783 26.489 13.486 1.00 7.53 134 ILE A N 1
ATOM 997 C CA . ILE A 1 161 ? 25.669 27.552 13.026 1.00 6.90 134 ILE A CA 1
ATOM 998 C C . ILE A 1 161 ? 24.906 28.877 13.044 1.00 8.29 134 ILE A C 1
ATOM 999 O O . ILE A 1 161 ? 23.963 29.079 12.270 1.00 7.84 134 ILE A O 1
ATOM 1004 N N . THR A 1 162 ? 25.305 29.738 13.979 1.00 8.31 135 THR A N 1
ATOM 1005 C CA . THR A 1 162 ? 24.757 31.081 14.160 1.00 8.67 135 THR A CA 1
ATOM 1006 C C . THR A 1 162 ? 25.744 32.112 13.608 1.00 8.10 135 THR A C 1
ATOM 1007 O O . THR A 1 162 ? 26.843 31.756 13.152 1.00 9.32 135 THR A O 1
ATOM 1011 N N . PHE A 1 163 ? 25.366 33.388 13.653 1.00 7.81 136 PHE A N 1
ATOM 1012 C CA . PHE A 1 163 ? 26.101 34.414 12.923 1.00 7.26 136 PHE A CA 1
ATOM 1013 C C . PHE A 1 163 ? 26.466 35.603 13.791 1.00 7.09 136 PHE A C 1
ATOM 1014 O O . PHE A 1 163 ? 25.600 36.199 14.445 1.00 7.18 136 PHE A O 1
ATOM 1022 N N . TYR A 1 164 ? 27.753 35.935 13.793 1.00 6.71 137 TYR A N 1
ATOM 1023 C CA . TYR A 1 164 ? 28.228 37.187 14.362 1.00 6.32 137 TYR A CA 1
ATOM 1024 C C . TYR A 1 164 ? 28.045 38.240 13.285 1.00 6.87 137 TYR A C 1
ATOM 1025 O O . TYR A 1 164 ? 28.715 38.209 12.247 1.00 8.69 137 TYR A O 1
ATOM 1034 N N . GLY A 1 165 ? 27.114 39.156 13.500 1.00 6.74 138 GLY A N 1
ATOM 1035 C CA . GLY A 1 165 ? 26.764 40.089 12.452 1.00 8.30 138 GLY A CA 1
ATOM 1036 C C . GLY A 1 165 ? 25.777 41.116 12.939 1.00 7.29 138 GLY A C 1
ATOM 1037 O O . GLY A 1 165 ? 25.559 41.263 14.140 1.00 7.61 138 GLY A O 1
ATOM 1038 N N . PRO A 1 166 ? 25.153 41.830 11.996 1.00 7.92 139 PRO A N 1
ATOM 1039 C CA . PRO A 1 166 ? 24.312 42.987 12.298 1.00 7.93 139 PRO A CA 1
ATOM 1040 C C . PRO A 1 166 ? 23.221 42.772 13.323 1.00 8.29 139 PRO A C 1
ATOM 1041 O O . PRO A 1 166 ? 22.505 41.761 13.318 1.00 10.21 139 PRO A O 1
ATOM 1045 N N . ALA A 1 167 ? 23.090 43.762 14.197 1.00 7.99 140 ALA A N 1
ATOM 1046 C CA . ALA A 1 167 ? 21.907 43.930 15.023 1.00 7.29 140 ALA A CA 1
ATOM 1047 C C . ALA A 1 167 ? 21.114 45.111 14.454 1.00 8.09 140 ALA A C 1
ATOM 1048 O O . ALA A 1 167 ? 21.691 46.046 13.894 1.00 8.67 140 ALA A O 1
ATOM 1050 N N . LEU A 1 168 ? 19.796 45.056 14.575 1.00 7.35 141 LEU A N 1
ATOM 1051 C CA . LEU A 1 168 ? 18.925 45.985 13.861 1.00 8.54 141 LEU A CA 1
ATOM 1052 C C . LEU A 1 168 ? 19.264 47.441 14.127 1.00 8.52 141 LEU A C 1
ATOM 1053 O O . LEU A 1 168 ? 19.396 48.232 13.188 1.00 9.97 141 LEU A O 1
ATOM 1058 N N . ILE A 1 169 ? 19.401 47.803 15.396 1.00 7.90 142 ILE A N 1
ATOM 1059 C CA . ILE A 1 169 ? 19.547 49.207 15.763 1.00 8.89 142 ILE A CA 1
ATOM 1060 C C . ILE A 1 169 ? 20.953 49.768 15.464 1.00 8.61 142 ILE A C 1
ATOM 1061 O O . ILE A 1 169 ? 21.084 50.699 14.658 1.00 8.67 142 ILE A O 1
ATOM 1066 N N . PRO A 1 170 ? 22.020 49.198 16.062 1.00 8.18 143 PRO A N 1
ATOM 1067 C CA . PRO A 1 170 ? 23.338 49.776 15.770 1.00 8.47 143 PRO A CA 1
ATOM 1068 C C . PRO A 1 170 ? 23.770 49.569 14.320 1.00 10.18 143 PRO A C 1
ATOM 1069 O O . PRO A 1 170 ? 24.390 50.456 13.736 1.00 10.82 143 PRO A O 1
ATOM 1073 N N . SER A 1 171 ? 23.451 48.421 13.737 1.00 9.04 144 SER A N 1
ATOM 1074 C CA . SER A 1 171 ? 23.995 48.105 12.418 1.00 9.40 144 SER A CA 1
ATOM 1075 C C . SER A 1 171 ? 23.177 48.678 11.266 1.00 8.59 144 SER A C 1
ATOM 1076 O O . SER A 1 171 ? 23.733 49.283 10.343 1.00 10.31 144 SER A O 1
ATOM 1079 N N . PHE A 1 172 ? 21.866 48.481 11.303 1.00 9.20 145 PHE A N 1
ATOM 1080 C CA . PHE A 1 172 ? 21.027 48.911 10.191 1.00 9.95 145 PHE A CA 1
ATOM 1081 C C . PHE A 1 172 ? 20.401 50.290 10.378 1.00 9.26 145 PHE A C 1
ATOM 1082 O O . PHE A 1 172 ? 19.820 50.828 9.438 1.00 10.42 145 PHE A O 1
ATOM 1090 N N . GLY A 1 173 ? 20.532 50.858 11.577 1.00 9.95 146 GLY A N 1
ATOM 1091 C CA . GLY A 1 173 ? 20.167 52.250 11.812 1.00 10.40 146 GLY A CA 1
ATOM 1092 C C . GLY A 1 173 ? 21.302 53.232 11.547 1.00 10.31 146 GLY A C 1
ATOM 1093 O O . GLY A 1 173 ? 21.124 54.452 11.672 1.00 12.01 146 GLY A O 1
ATOM 1094 N N . GLU A 1 174 ? 22.466 52.708 11.179 1.00 9.98 147 GLU A N 1
ATOM 1095 C CA . GLU A 1 174 ? 23.610 53.519 10.772 1.00 10.95 147 GLU A CA 1
ATOM 1096 C C . GLU A 1 174 ? 23.270 54.280 9.487 1.00 10.34 147 GLU A C 1
ATOM 1097 O O . GLU A 1 174 ? 22.613 53.743 8.595 1.00 11.14 147 GLU A O 1
ATOM 1103 N N . HIS A 1 175 ? 23.722 55.528 9.372 1.00 11.50 148 HIS A N 1
ATOM 1104 C CA . HIS A 1 175 ? 23.494 56.274 8.133 1.00 14.11 148 HIS A CA 1
ATOM 1105 C C . HIS A 1 175 ? 24.364 55.752 6.999 1.00 12.52 148 HIS A C 1
ATOM 1106 O O . HIS A 1 175 ? 25.439 55.199 7.239 1.00 12.56 148 HIS A O 1
ATOM 1113 N N . PRO A 1 176 ? 23.903 55.927 5.749 1.00 13.06 149 PRO A N 1
ATOM 1114 C CA . PRO A 1 176 ? 24.823 55.730 4.627 1.00 13.81 149 PRO A CA 1
ATOM 1115 C C . PRO A 1 176 ? 26.004 56.675 4.811 1.00 15.37 149 PRO A C 1
ATOM 1116 O O . PRO A 1 176 ? 25.849 57.722 5.446 1.00 17.21 149 PRO A O 1
ATOM 1120 N N . PRO A 1 177 ? 27.169 56.330 4.250 1.00 15.50 150 PRO A N 1
ATOM 1121 C CA . PRO A 1 177 ? 27.369 55.211 3.327 1.00 14.65 150 PRO A CA 1
ATOM 1122 C C . PRO A 1 177 ? 27.711 53.885 4.007 1.00 13.02 150 PRO A C 1
ATOM 1123 O O . PRO A 1 177 ? 27.644 52.844 3.349 1.00 13.73 150 PRO A O 1
ATOM 1127 N N . LEU A 1 178 ? 28.084 53.907 5.281 1.00 12.17 151 LEU A N 1
ATOM 1128 C CA . LEU A 1 178 ? 28.630 52.705 5.908 1.00 11.71 151 LEU A CA 1
ATOM 1129 C C . LEU A 1 178 ? 27.601 51.583 6.030 1.00 12.02 151 LEU A C 1
ATOM 1130 O O . LEU A 1 178 ? 27.941 50.405 5.897 1.00 11.54 151 LEU A O 1
ATOM 1135 N N . VAL A 1 179 ? 26.344 51.947 6.247 1.00 11.68 152 VAL A N 1
ATOM 1136 C CA . VAL A 1 179 ? 25.291 50.944 6.367 1.00 10.93 152 VAL A CA 1
ATOM 1137 C C . VAL A 1 179 ? 25.181 50.102 5.098 1.00 10.81 152 VAL A C 1
ATOM 1138 O O . VAL A 1 179 ? 24.851 48.920 5.157 1.00 10.44 152 VAL A O 1
ATOM 1142 N N . ASP A 1 180 ? 25.468 50.697 3.944 1.00 10.28 153 ASP A N 1
ATOM 1143 C CA . ASP A 1 180 ? 25.360 49.962 2.684 1.00 10.69 153 ASP A CA 1
ATOM 1144 C C . ASP A 1 180 ? 26.403 48.854 2.573 1.00 11.39 153 ASP A C 1
ATOM 1145 O O . ASP A 1 180 ? 26.145 47.799 1.998 1.00 11.09 153 ASP A O 1
ATOM 1150 N N . ILE A 1 181 ? 27.587 49.093 3.125 1.00 9.66 154 ILE A N 1
ATOM 1151 C CA . ILE A 1 181 ? 28.649 48.099 3.098 1.00 10.82 154 ILE A CA 1
ATOM 1152 C C . ILE A 1 181 ? 28.317 46.959 4.069 1.00 8.82 154 ILE A C 1
ATOM 1153 O O . ILE A 1 181 ? 28.515 45.793 3.753 1.00 9.78 154 ILE A O 1
ATOM 1158 N N . THR A 1 182 ? 27.788 47.303 5.238 1.00 8.91 155 THR A N 1
ATOM 1159 C CA . THR A 1 182 ? 27.292 46.306 6.176 1.00 8.82 155 THR A CA 1
ATOM 1160 C C . THR A 1 182 ? 26.234 45.442 5.507 1.00 8.01 155 THR A C 1
ATOM 1161 O O . THR A 1 182 ? 26.274 44.204 5.592 1.00 8.51 155 THR A O 1
ATOM 1165 N N . TYR A 1 183 ? 25.273 46.081 4.846 1.00 8.85 156 TYR A N 1
ATOM 1166 C CA . TYR A 1 183 ? 24.194 45.327 4.222 1.00 9.50 156 TYR A CA 1
ATOM 1167 C C . TYR A 1 183 ? 24.712 44.409 3.113 1.00 8.82 156 TYR A C 1
ATOM 1168 O O . TYR A 1 183 ? 24.265 43.266 2.975 1.00 9.00 156 TYR A O 1
ATOM 1177 N N . GLU A 1 184 ? 25.652 44.903 2.319 1.00 9.76 157 GLU A N 1
ATOM 1178 C CA . GLU A 1 184 ? 26.210 44.100 1.237 1.00 9.52 157 GLU A CA 1
ATOM 1179 C C . GLU A 1 184 ? 26.791 42.788 1.760 1.00 10.10 157 GLU A C 1
ATOM 1180 O O . GLU A 1 184 ? 26.607 41.741 1.143 1.00 10.79 157 GLU A O 1
ATOM 1186 N N . SER A 1 185 ? 27.488 42.826 2.892 1.00 8.95 158 SER A N 1
ATOM 1187 C CA . SER A 1 185 ? 28.037 41.597 3.466 1.00 9.40 158 SER A CA 1
ATOM 1188 C C . SER A 1 185 ? 26.928 40.681 3.998 1.00 8.25 158 SER A C 1
ATOM 1189 O O . SER A 1 185 ? 26.926 39.472 3.741 1.00 9.41 158 SER A O 1
ATOM 1192 N N . PHE A 1 186 ? 25.988 41.263 4.728 1.00 8.48 159 PHE A N 1
ATOM 1193 C CA . PHE A 1 186 ? 24.860 40.525 5.282 1.00 8.79 159 PHE A CA 1
ATOM 1194 C C . PHE A 1 186 ? 24.134 39.733 4.196 1.00 8.93 159 PHE A C 1
ATOM 1195 O O . PHE A 1 186 ? 23.922 38.522 4.320 1.00 9.64 159 PHE A O 1
ATOM 1203 N N . ILE A 1 187 ? 23.779 40.411 3.111 1.00 8.84 160 ILE A N 1
ATOM 1204 C CA . ILE A 1 187 ? 22.999 39.767 2.067 1.00 9.96 160 ILE A CA 1
ATOM 1205 C C . ILE A 1 187 ? 23.847 38.769 1.269 1.00 10.46 160 ILE A C 1
ATOM 1206 O O . ILE A 1 187 ? 23.355 37.700 0.899 1.00 10.64 160 ILE A O 1
ATOM 1211 N N . LYS A 1 188 ? 25.116 39.087 1.031 1.00 9.22 161 LYS A N 1
ATOM 1212 C CA . LYS A 1 188 ? 25.987 38.157 0.320 1.00 11.05 161 LYS A CA 1
ATOM 1213 C C . LYS A 1 188 ? 26.146 36.845 1.091 1.00 9.10 161 LYS A C 1
ATOM 1214 O O . LYS A 1 188 ? 25.950 35.756 0.542 1.00 10.95 161 LYS A O 1
ATOM 1220 N N . ILE A 1 189 ? 26.500 36.953 2.366 1.00 9.67 162 ILE A N 1
ATOM 1221 C CA . ILE A 1 189 ? 26.786 35.768 3.167 1.00 10.14 162 ILE A CA 1
ATOM 1222 C C . ILE A 1 189 ? 25.542 34.894 3.315 1.00 9.42 162 ILE A C 1
ATOM 1223 O O . ILE A 1 189 ? 25.605 33.663 3.199 1.00 9.71 162 ILE A O 1
ATOM 1228 N N . LEU A 1 190 ? 24.402 35.529 3.557 1.00 9.01 163 LEU A N 1
ATOM 1229 C CA . LEU A 1 190 ? 23.204 34.780 3.903 1.00 10.02 163 LEU A CA 1
ATOM 1230 C C . LEU A 1 190 ? 22.389 34.289 2.702 1.00 10.61 163 LEU A C 1
ATOM 1231 O O . LEU A 1 190 ? 21.534 33.414 2.861 1.00 11.02 163 LEU A O 1
ATOM 1236 N N . THR A 1 191 ? 22.648 34.820 1.507 1.00 11.15 164 THR A N 1
ATOM 1237 C CA . THR A 1 191 ? 21.892 34.395 0.321 1.00 12.87 164 THR A CA 1
ATOM 1238 C C . THR A 1 191 ? 22.702 33.637 -0.738 1.00 14.26 164 THR A C 1
ATOM 1239 O O . THR A 1 191 ? 22.118 33.002 -1.619 1.00 14.97 164 THR A O 1
ATOM 1243 N N . ARG A 1 192 ? 24.028 33.701 -0.678 1.00 13.13 165 ARG A N 1
ATOM 1244 C CA . ARG A 1 192 ? 24.848 33.074 -1.716 1.00 14.03 165 ARG A CA 1
ATOM 1245 C C . ARG A 1 192 ? 24.657 31.562 -1.785 1.00 14.85 165 ARG A C 1
ATOM 1246 O O . ARG A 1 192 ? 24.337 30.910 -0.792 1.00 15.28 165 ARG A O 1
ATOM 1254 N N . LYS A 1 193 ? 24.867 31.005 -2.973 1.00 16.87 166 LYS A N 1
ATOM 1255 C CA . LYS A 1 193 ? 24.907 29.559 -3.122 1.00 15.38 166 LYS A CA 1
ATOM 1256 C C . LYS A 1 193 ? 26.079 28.990 -2.334 1.00 16.07 166 LYS A C 1
ATOM 1257 O O . LYS A 1 193 ? 27.152 29.592 -2.269 1.00 16.77 166 LYS A O 1
ATOM 1263 N N . GLN A 1 194 ? 25.863 27.829 -1.727 1.00 16.33 167 GLN A N 1
ATOM 1264 C CA . GLN A 1 194 ? 26.885 27.172 -0.926 1.00 16.69 167 GLN A CA 1
ATOM 1265 C C . GLN A 1 194 ? 27.739 26.279 -1.812 1.00 22.92 167 GLN A C 1
ATOM 1266 O O . GLN A 1 194 ? 27.663 25.053 -1.744 1.00 24.46 167 GLN A O 1
ATOM 1272 N N . SER A 1 195 ? 28.541 26.910 -2.659 1.00 19.88 168 SER A N 1
ATOM 1273 C CA . SER A 1 195 ? 29.417 26.196 -3.575 1.00 21.39 168 SER A CA 1
ATOM 1274 C C . SER A 1 195 ? 30.759 26.909 -3.628 1.00 22.89 168 SER A C 1
ATOM 1275 O O . SER A 1 195 ? 30.824 28.098 -3.941 1.00 24.84 168 SER A O 1
ATOM 1278 N N . GLY A 1 196 ? 31.827 26.185 -3.314 1.00 18.22 169 GLY A N 1
ATOM 1279 C CA . GLY A 1 196 ? 33.149 26.774 -3.278 1.00 17.78 169 GLY A CA 1
ATOM 1280 C C . GLY A 1 196 ? 33.324 27.653 -2.055 1.00 16.34 169 GLY A C 1
ATOM 1281 O O . GLY A 1 196 ? 32.352 27.979 -1.355 1.00 18.32 169 GLY A O 1
ATOM 1282 N N . ILE A 1 197 ? 34.566 28.036 -1.793 1.00 15.63 170 ILE A N 1
ATOM 1283 C CA . ILE A 1 197 ? 34.874 28.876 -0.649 1.00 11.77 170 ILE A CA 1
ATOM 1284 C C . ILE A 1 197 ? 34.342 30.277 -0.892 1.00 13.22 170 ILE A C 1
ATOM 1285 O O . ILE A 1 197 ? 34.089 30.662 -2.037 1.00 13.56 170 ILE A O 1
ATOM 1290 N N . TYR A 1 198 ? 34.134 31.022 0.187 1.00 10.38 171 TYR A N 1
ATOM 1291 C CA . TYR A 1 198 ? 33.784 32.428 0.087 1.00 9.81 171 TYR A CA 1
ATOM 1292 C C . TYR A 1 198 ? 34.908 33.283 0.670 1.00 9.64 171 TYR A C 1
ATOM 1293 O O . TYR A 1 198 ? 35.233 33.162 1.854 1.00 11.83 171 TYR A O 1
ATOM 1302 N N . THR A 1 199 ? 35.490 34.163 -0.144 1.00 9.06 172 THR A N 1
ATOM 1303 C CA . THR A 1 199 ? 36.565 35.033 0.317 1.00 8.99 172 THR A CA 1
ATOM 1304 C C . THR A 1 199 ? 36.027 36.429 0.607 1.00 8.91 172 THR A C 1
ATOM 1305 O O . THR A 1 199 ? 35.412 37.068 -0.255 1.00 10.09 172 THR A O 1
ATOM 1309 N N . TYR A 1 200 ? 36.233 36.883 1.836 1.00 9.05 173 TYR A N 1
ATOM 1310 C CA . TYR A 1 200 ? 35.743 38.201 2.244 1.00 9.80 173 TYR A CA 1
ATOM 1311 C C . TYR A 1 200 ? 36.359 39.349 1.465 1.00 11.02 173 TYR A C 1
ATOM 1312 O O . TYR A 1 200 ? 37.550 39.338 1.140 1.00 11.55 173 TYR A O 1
ATOM 1321 N N . THR A 1 201 ? 35.516 40.336 1.183 1.00 11.01 174 THR A N 1
ATOM 1322 C CA . THR A 1 201 ? 35.948 41.645 0.721 1.00 13.34 174 THR A CA 1
ATOM 1323 C C . THR A 1 201 ? 36.491 42.441 1.901 1.00 12.82 174 THR A C 1
ATOM 1324 O O . THR A 1 201 ? 36.157 42.165 3.061 1.00 16.13 174 THR A O 1
ATOM 1328 N N . LEU A 1 202 ? 37.342 43.416 1.609 1.00 16.44 175 LEU A N 1
ATOM 1329 C CA . LEU A 1 202 ? 37.904 44.294 2.628 1.00 17.24 175 LEU A CA 1
ATOM 1330 C C . LEU A 1 202 ? 37.297 45.685 2.518 1.00 13.26 175 LEU A C 1
ATOM 1331 O O . LEU A 1 202 ? 37.525 46.374 1.520 1.00 15.64 175 LEU A O 1
ATOM 1336 N N . PRO A 1 203 ? 36.534 46.118 3.538 1.00 12.06 176 PRO A N 1
ATOM 1337 C CA . PRO A 1 203 ? 36.018 47.489 3.460 1.00 11.29 176 PRO A CA 1
ATOM 1338 C C . PRO A 1 203 ? 37.151 48.485 3.227 1.00 10.36 176 PRO A C 1
ATOM 1339 O O . PRO A 1 203 ? 38.206 48.410 3.858 1.00 13.32 176 PRO A O 1
ATOM 1343 N N . GLU A 1 204 ? 36.928 49.418 2.308 1.00 13.25 177 GLU A N 1
ATOM 1344 C CA . GLU A 1 204 ? 37.956 50.389 1.960 1.00 14.87 177 GLU A CA 1
ATOM 1345 C C . GLU A 1 204 ? 38.201 51.371 3.094 1.00 15.73 177 GLU A C 1
ATOM 1346 O O . GLU A 1 204 ? 39.341 51.749 3.361 1.00 19.09 177 GLU A O 1
ATOM 1352 N N . LYS A 1 205 ? 37.123 51.773 3.757 1.00 13.64 178 LYS A N 1
ATOM 1353 C CA . LYS A 1 205 ? 37.195 52.724 4.858 1.00 14.90 178 LYS A CA 1
ATOM 1354 C C . LYS A 1 205 ? 36.277 52.267 5.985 1.00 11.51 178 LYS A C 1
ATOM 1355 O O . LYS A 1 205 ? 35.331 51.499 5.755 1.00 13.33 178 LYS A O 1
ATOM 1361 N N . TRP A 1 206 ? 36.559 52.741 7.195 1.00 11.30 179 TRP A N 1
ATOM 1362 C CA . TRP A 1 206 ? 35.793 52.356 8.375 1.00 10.13 179 TRP A CA 1
ATOM 1363 C C . TRP A 1 206 ? 35.774 53.514 9.369 1.00 11.11 179 TRP A C 1
ATOM 1364 O O . TRP A 1 206 ? 36.525 54.490 9.219 1.00 11.58 179 TRP A O 1
ATOM 1375 N N . SER A 1 207 ? 34.919 53.417 10.381 1.00 10.14 180 SER A N 1
ATOM 1376 C CA . SER A 1 207 ? 34.917 54.404 11.451 1.00 10.65 180 SER A CA 1
ATOM 1377 C C . SER A 1 207 ? 34.481 53.805 12.771 1.00 10.87 180 SER A C 1
ATOM 1378 O O . SER A 1 207 ? 33.743 52.818 12.801 1.00 11.92 180 SER A O 1
ATOM 1381 N N . ASP A 1 208 ? 34.928 54.416 13.862 1.00 11.33 181 ASP A N 1
ATOM 1382 C CA . ASP A 1 208 ? 34.374 54.134 15.184 1.00 10.92 181 ASP A CA 1
ATOM 1383 C C . ASP A 1 208 ? 33.891 55.410 15.876 1.00 12.80 181 ASP A C 1
ATOM 1384 O O . ASP A 1 208 ? 33.619 55.406 17.072 1.00 12.77 181 ASP A O 1
ATOM 1389 N N . GLU A 1 209 ? 33.773 56.504 15.125 1.00 12.95 182 GLU A N 1
ATOM 1390 C CA . GLU A 1 209 ? 33.420 57.788 15.739 1.00 13.90 182 GLU A CA 1
ATOM 1391 C C . GLU A 1 209 ? 32.039 57.751 16.394 1.00 13.21 182 GLU A C 1
ATOM 1392 O O . GLU A 1 209 ? 31.067 57.262 15.804 1.00 14.41 182 GLU A O 1
ATOM 1398 N N . SER A 1 210 ? 31.956 58.273 17.615 1.00 13.95 183 SER A N 1
ATOM 1399 C CA . SER A 1 210 ? 30.718 58.242 18.389 1.00 15.09 183 SER A CA 1
ATOM 1400 C C . SER A 1 210 ? 29.847 59.471 18.133 1.00 16.78 183 SER A C 1
ATOM 1401 O O . SER A 1 210 ? 29.652 60.302 19.021 1.00 20.56 183 SER A O 1
ATOM 1404 N N . ILE A 1 211 ? 29.345 59.585 16.909 1.00 14.75 184 ILE A N 1
ATOM 1405 C CA . ILE A 1 211 ? 28.398 60.633 16.550 1.00 13.55 184 ILE A CA 1
ATOM 1406 C C . ILE A 1 211 ? 27.266 60.025 15.730 1.00 14.10 184 ILE A C 1
ATOM 1407 O O . ILE A 1 211 ? 27.342 58.862 15.321 1.00 13.90 184 ILE A O 1
ATOM 1412 N N . ASN A 1 212 ? 26.220 60.811 15.493 1.00 14.13 185 ASN A N 1
ATOM 1413 C CA . ASN A 1 212 ? 25.088 60.372 14.680 1.00 13.90 185 ASN A CA 1
ATOM 1414 C C . ASN A 1 212 ? 24.496 59.054 15.173 1.00 14.14 185 ASN A C 1
ATOM 1415 O O . ASN A 1 212 ? 24.244 58.141 14.383 1.00 14.74 185 ASN A O 1
ATOM 1420 N N . TRP A 1 213 ? 24.277 58.964 16.478 1.00 13.18 186 TRP A N 1
ATOM 1421 C CA . TRP A 1 213 ? 23.702 57.758 17.061 1.00 12.44 186 TRP A CA 1
ATOM 1422 C C . TRP A 1 213 ? 22.176 57.759 16.929 1.00 14.14 186 TRP A C 1
ATOM 1423 O O . TRP A 1 213 ? 21.621 57.042 16.093 1.00 12.74 186 TRP A O 1
ATOM 1434 N N . ASN A 1 214 ? 21.503 58.577 17.732 1.00 13.77 187 ASN A N 1
ATOM 1435 C CA . ASN A 1 214 ? 20.044 58.587 17.774 1.00 14.09 187 ASN A CA 1
ATOM 1436 C C . ASN A 1 214 ? 19.453 59.946 17.385 1.00 15.95 187 ASN A C 1
ATOM 1437 O O . ASN A 1 214 ? 18.254 60.177 17.525 1.00 17.31 187 ASN A O 1
ATOM 1442 N N . GLU A 1 215 ? 20.300 60.837 16.884 1.00 18.74 188 GLU A N 1
ATOM 1443 C CA . GLU A 1 215 ? 19.830 62.124 16.391 1.00 17.46 188 GLU A CA 1
ATOM 1444 C C . GLU A 1 215 ? 19.080 61.946 15.082 1.00 17.25 188 GLU A C 1
ATOM 1445 O O . GLU A 1 215 ? 19.312 60.992 14.338 1.00 17.59 188 GLU A O 1
ATOM 1451 N N . ASN A 1 216 ? 18.186 62.879 14.789 1.00 20.97 189 ASN A N 1
ATOM 1452 C CA . ASN A 1 216 ? 17.471 62.841 13.527 1.00 19.25 189 ASN A CA 1
ATOM 1453 C C . ASN A 1 216 ? 18.228 63.553 12.409 1.00 27.12 189 ASN A C 1
ATOM 1454 O O . ASN A 1 216 ? 18.078 63.208 11.237 1.00 33.26 189 ASN A O 1
ATOM 1459 N N . LYS A 1 217 ? 19.064 64.522 12.771 1.00 23.82 190 LYS A N 1
ATOM 1460 C CA . LYS A 1 217 ? 19.883 65.203 11.771 1.00 29.91 190 LYS A CA 1
ATOM 1461 C C . LYS A 1 217 ? 21.334 64.737 11.784 1.00 34.80 190 LYS A C 1
ATOM 1462 O O . LYS A 1 217 ? 21.844 64.261 12.800 1.00 26.50 190 LYS A O 1
ATOM 1468 N N . ILE A 1 218 ? 21.986 64.865 10.634 1.00 36.36 191 ILE A N 1
ATOM 1469 C CA . ILE A 1 218 ? 23.400 64.549 10.507 1.00 36.72 191 ILE A CA 1
ATOM 1470 C C . ILE A 1 218 ? 24.234 65.801 10.716 1.00 42.11 191 ILE A C 1
ATOM 1471 O O . ILE A 1 218 ? 24.240 66.699 9.875 1.00 45.48 191 ILE A O 1
ATOM 1476 N N . LEU A 1 219 ? 24.932 65.864 11.843 1.00 44.67 192 LEU A N 1
ATOM 1477 C CA . LEU A 1 219 ? 25.842 66.968 12.101 1.00 42.43 192 LEU A CA 1
ATOM 1478 C C . LEU A 1 219 ? 26.843 67.059 10.955 1.00 45.03 192 LEU A C 1
ATOM 1479 O O . LEU A 1 219 ? 27.213 68.147 10.516 1.00 42.30 192 LEU A O 1
ATOM 1481 N N . ARG A 1 220 ? 27.257 65.893 10.472 1.00 33.31 193 ARG A N 1
ATOM 1482 C CA . ARG A 1 220 ? 28.256 65.766 9.421 1.00 29.53 193 ARG A CA 1
ATOM 1483 C C . ARG A 1 220 ? 28.575 64.285 9.303 1.00 26.64 193 ARG A C 1
ATOM 1484 O O . ARG A 1 220 ? 28.260 63.515 10.209 1.00 25.82 193 ARG A O 1
ATOM 1492 N N . PRO A 1 221 ? 29.195 63.872 8.191 1.00 21.27 194 PRO A N 1
ATOM 1493 C CA . PRO A 1 221 ? 29.566 62.457 8.070 1.00 22.99 194 PRO A CA 1
ATOM 1494 C C . PRO A 1 221 ? 30.609 62.064 9.117 1.00 20.34 194 PRO A C 1
ATOM 1495 O O . PRO A 1 221 ? 31.382 62.908 9.570 1.00 18.06 194 PRO A O 1
ATOM 1499 N N . LYS A 1 222 ? 30.621 60.794 9.509 1.00 17.45 195 LYS A N 1
ATOM 1500 C CA . LYS A 1 222 ? 31.674 60.296 10.386 1.00 16.72 195 LYS A CA 1
ATOM 1501 C C . LYS A 1 222 ? 33.032 60.409 9.707 1.00 14.37 195 LYS A C 1
ATOM 1502 O O . LYS A 1 222 ? 33.134 60.281 8.490 1.00 16.90 195 LYS A O 1
ATOM 1508 N N . LYS A 1 223 ? 34.071 60.650 10.500 1.00 15.89 196 LYS A N 1
ATOM 1509 C CA . LYS A 1 223 ? 35.438 60.575 10.003 1.00 16.73 196 LYS A CA 1
ATOM 1510 C C . LYS A 1 223 ? 35.721 59.165 9.501 1.00 17.36 196 LYS A C 1
ATOM 1511 O O . LYS A 1 223 ? 35.369 58.183 10.155 1.00 16.49 196 LYS A O 1
ATOM 1517 N N . LEU A 1 224 ? 36.352 59.065 8.340 1.00 14.65 197 LEU A N 1
ATOM 1518 C CA . LEU A 1 224 ? 36.653 57.769 7.748 1.00 14.77 197 LEU A CA 1
ATOM 1519 C C . LEU A 1 224 ? 38.145 57.492 7.762 1.00 16.36 197 LEU A C 1
ATOM 1520 O O . LEU A 1 224 ? 38.958 58.359 7.428 1.00 19.62 197 LEU A O 1
ATOM 1525 N N . TYR A 1 225 ? 38.497 56.275 8.152 1.00 13.36 198 TYR A N 1
ATOM 1526 C CA . TYR A 1 225 ? 39.879 55.844 8.240 1.00 14.94 198 TYR A CA 1
ATOM 1527 C C . TYR A 1 225 ? 40.158 54.784 7.181 1.00 14.65 198 TYR A C 1
ATOM 1528 O O . TYR A 1 225 ? 39.309 53.930 6.897 1.00 13.67 198 TYR A O 1
ATOM 1537 N N . LYS A 1 226 ? 41.343 54.831 6.588 1.00 14.76 199 LYS A N 1
ATOM 1538 C CA . LYS A 1 226 ? 41.747 53.765 5.688 1.00 15.66 199 LYS A CA 1
ATOM 1539 C C . LYS A 1 226 ? 41.856 52.473 6.486 1.00 14.45 199 LYS A C 1
ATOM 1540 O O . LYS A 1 226 ? 42.159 52.489 7.681 1.00 13.86 199 LYS A O 1
ATOM 1546 N N . ASN A 1 227 ? 41.589 51.354 5.830 1.00 15.19 200 ASN A N 1
ATOM 1547 C CA . ASN A 1 227 ? 41.633 50.076 6.520 1.00 13.59 200 ASN A CA 1
ATOM 1548 C C . ASN A 1 227 ? 43.057 49.678 6.885 1.00 16.11 200 ASN A C 1
ATOM 1549 O O . ASN A 1 227 ? 43.913 49.525 6.015 1.00 22.29 200 ASN A O 1
ATOM 1554 N N . ASN A 1 228 ? 43.301 49.536 8.181 1.00 14.44 201 ASN A N 1
ATOM 1555 C CA . ASN A 1 228 ? 44.628 49.211 8.687 1.00 16.34 201 ASN A CA 1
ATOM 1556 C C . ASN A 1 228 ? 44.750 47.786 9.222 1.00 16.76 201 ASN A C 1
ATOM 1557 O O . ASN A 1 228 ? 45.634 47.488 10.031 1.00 18.77 201 ASN A O 1
ATOM 1562 N N . CYS A 1 229 ? 43.868 46.902 8.773 1.00 14.05 202 CYS A N 1
ATOM 1563 C CA A CYS A 1 229 ? 43.920 45.482 9.112 0.55 14.98 202 CYS A CA 1
ATOM 1564 C CA B CYS A 1 229 ? 43.964 45.520 9.213 0.45 15.00 202 CYS A CA 1
ATOM 1565 C C . CYS A 1 229 ? 45.317 44.945 8.797 1.00 12.57 202 CYS A C 1
ATOM 1566 O O . CYS A 1 229 ? 45.886 45.310 7.764 1.00 18.86 202 CYS A O 1
ATOM 1571 N N . ALA A 1 230 ? 45.864 44.076 9.644 1.00 11.15 203 ALA A N 1
ATOM 1572 C CA . ALA A 1 230 ? 47.195 43.515 9.423 1.00 12.24 203 ALA A CA 1
ATOM 1573 C C . ALA A 1 230 ? 47.191 42.002 9.602 1.00 11.38 203 ALA A C 1
ATOM 1574 O O . ALA A 1 230 ? 46.501 41.470 10.480 1.00 13.48 203 ALA A O 1
ATOM 1576 N N . PHE A 1 231 ? 47.972 41.313 8.779 1.00 10.83 204 PHE A N 1
ATOM 1577 C CA . PHE A 1 231 ? 48.128 39.871 8.868 1.00 10.37 204 PHE A CA 1
ATOM 1578 C C . PHE A 1 231 ? 49.505 39.545 9.441 1.00 12.87 204 PHE A C 1
ATOM 1579 O O . PHE A 1 231 ? 50.526 39.727 8.761 1.00 17.58 204 PHE A O 1
ATOM 1587 N N . TYR A 1 232 ? 49.547 39.074 10.683 1.00 11.17 205 TYR A N 1
ATOM 1588 C CA . TYR A 1 232 ? 50.811 38.750 11.328 1.00 12.68 205 TYR A CA 1
ATOM 1589 C C . TYR A 1 232 ? 51.024 37.251 11.293 1.00 14.40 205 TYR A C 1
ATOM 1590 O O . TYR A 1 232 ? 50.456 36.516 12.095 1.00 15.54 205 TYR A O 1
ATOM 1599 N N . GLY A 1 233 ? 51.835 36.790 10.352 1.00 15.60 206 GLY A N 1
ATOM 1600 C CA . GLY A 1 233 ? 52.104 35.373 10.226 1.00 16.68 206 GLY A CA 1
ATOM 1601 C C . GLY A 1 233 ? 52.402 35.040 8.782 1.00 15.70 206 GLY A C 1
ATOM 1602 O O . GLY A 1 233 ? 52.487 35.935 7.941 1.00 16.39 206 GLY A O 1
ATOM 1603 N N . SER A 1 234 ? 52.568 33.755 8.496 1.00 17.46 207 SER A N 1
ATOM 1604 C CA . SER A 1 234 ? 52.789 33.307 7.126 1.00 15.02 207 SER A CA 1
ATOM 1605 C C . SER A 1 234 ? 52.053 31.998 6.876 1.00 16.98 207 SER A C 1
ATOM 1606 O O . SER A 1 234 ? 51.545 31.367 7.806 1.00 17.86 207 SER A O 1
ATOM 1609 N N . GLY A 1 235 ? 51.997 31.596 5.615 1.00 14.45 208 GLY A N 1
ATOM 1610 C CA . GLY A 1 235 ? 51.281 30.398 5.235 1.00 15.17 208 GLY A CA 1
ATOM 1611 C C . GLY A 1 235 ? 49.777 30.558 5.341 1.00 13.32 208 GLY A C 1
ATOM 1612 O O . GLY A 1 235 ? 49.252 31.677 5.387 1.00 14.67 208 GLY A O 1
ATOM 1613 N N . LYS A 1 236 ? 49.085 29.425 5.354 1.00 13.47 209 LYS A N 1
ATOM 1614 C CA . LYS A 1 236 ? 47.634 29.385 5.428 1.00 12.61 209 LYS A CA 1
ATOM 1615 C C . LYS A 1 236 ? 47.232 28.565 6.644 1.00 13.01 209 LYS A C 1
ATOM 1616 O O . LYS A 1 236 ? 47.818 27.515 6.910 1.00 16.31 209 LYS A O 1
ATOM 1622 N N . VAL A 1 237 ? 46.248 29.058 7.391 1.00 10.48 210 VAL A N 1
ATOM 1623 C CA . VAL A 1 237 ? 45.714 28.343 8.553 1.00 9.93 210 VAL A CA 1
ATOM 1624 C C . VAL A 1 237 ? 44.230 28.121 8.344 1.00 9.54 210 VAL A C 1
ATOM 1625 O O . VAL A 1 237 ? 43.497 29.054 8.049 1.00 11.39 210 VAL A O 1
ATOM 1629 N N . GLU A 1 238 ? 43.787 26.881 8.493 1.00 9.84 211 GLU A N 1
ATOM 1630 C CA . GLU A 1 238 ? 42.380 26.551 8.356 1.00 9.87 211 GLU A CA 1
ATOM 1631 C C . GLU A 1 238 ? 41.896 25.826 9.605 1.00 9.56 211 GLU A C 1
ATOM 1632 O O . GLU A 1 238 ? 42.517 24.863 10.058 1.00 10.50 211 GLU A O 1
ATOM 1638 N N . GLY A 1 239 ? 40.790 26.289 10.170 1.00 8.25 212 GLY A N 1
ATOM 1639 C CA . GLY A 1 239 ? 40.232 25.671 11.357 1.00 9.18 212 GLY A CA 1
ATOM 1640 C C . GLY A 1 239 ? 38.872 26.251 11.677 1.00 8.20 212 GLY A C 1
ATOM 1641 O O . GLY A 1 239 ? 38.492 27.308 11.145 1.00 8.64 212 GLY A O 1
ATOM 1642 N N . ARG A 1 240 ? 38.140 25.560 12.545 1.00 7.69 213 ARG A N 1
ATOM 1643 C CA . ARG A 1 240 ? 36.824 25.980 13.005 1.00 7.50 213 ARG A CA 1
ATOM 1644 C C . ARG A 1 240 ? 36.919 27.292 13.771 1.00 6.93 213 ARG A C 1
ATOM 1645 O O . ARG A 1 240 ? 37.700 27.392 14.713 1.00 7.58 213 ARG A O 1
ATOM 1653 N N . VAL A 1 241 ? 36.104 28.274 13.399 1.00 7.25 214 VAL A N 1
ATOM 1654 C CA . VAL A 1 241 ? 36.103 29.546 14.114 1.00 7.27 214 VAL A CA 1
ATOM 1655 C C . VAL A 1 241 ? 35.135 29.511 15.295 1.00 7.39 214 VAL A C 1
ATOM 1656 O O . VAL A 1 241 ? 34.014 28.999 15.196 1.00 8.39 214 VAL A O 1
ATOM 1660 N N . ILE A 1 242 ? 35.601 30.032 16.425 1.00 7.20 215 ILE A N 1
ATOM 1661 C CA A ILE A 1 242 ? 34.800 30.057 17.631 0.50 7.97 215 ILE A CA 1
ATOM 1662 C CA B ILE A 1 242 ? 34.836 30.037 17.678 0.50 7.96 215 ILE A CA 1
ATOM 1663 C C . ILE A 1 242 ? 35.116 31.344 18.389 1.00 7.42 215 ILE A C 1
ATOM 1664 O O . ILE A 1 242 ? 36.247 31.825 18.360 1.00 8.38 215 ILE A O 1
ATOM 1673 N N . GLY A 1 243 ? 34.103 31.914 19.039 1.00 7.11 216 GLY A N 1
ATOM 1674 C CA . GLY A 1 243 ? 34.314 33.089 19.857 1.00 8.12 216 GLY A CA 1
ATOM 1675 C C . GLY A 1 243 ? 33.203 34.114 19.768 1.00 7.38 216 GLY A C 1
ATOM 1676 O O . GLY A 1 243 ? 32.022 33.776 19.776 1.00 9.40 216 GLY A O 1
ATOM 1677 N N . GLY A 1 244 ? 33.591 35.381 19.677 1.00 7.09 217 GLY A N 1
ATOM 1678 C CA . GLY A 1 244 ? 32.657 36.490 19.703 1.00 7.45 217 GLY A CA 1
ATOM 1679 C C . GLY A 1 244 ? 33.184 37.631 20.555 1.00 7.08 217 GLY A C 1
ATOM 1680 O O . GLY A 1 244 ? 34.397 37.899 20.583 1.00 8.04 217 GLY A O 1
ATOM 1681 N N . ASN A 1 245 ? 32.280 38.313 21.252 1.00 6.64 218 ASN A N 1
ATOM 1682 C CA . ASN A 1 245 ? 32.681 39.410 22.119 1.00 6.58 218 ASN A CA 1
ATOM 1683 C C . ASN A 1 245 ? 33.345 38.838 23.369 1.00 6.06 218 ASN A C 1
ATOM 1684 O O . ASN A 1 245 ? 32.709 38.099 24.134 1.00 6.94 218 ASN A O 1
ATOM 1689 N N . LEU A 1 246 ? 34.618 39.151 23.588 1.00 7.04 219 LEU A N 1
ATOM 1690 C CA . LEU A 1 246 ? 35.369 38.455 24.625 1.00 6.98 219 LEU A CA 1
ATOM 1691 C C . LEU A 1 246 ? 34.894 38.798 26.037 1.00 6.78 219 LEU A C 1
ATOM 1692 O O . LEU A 1 246 ? 34.728 37.910 26.879 1.00 7.61 219 LEU A O 1
ATOM 1697 N N . ASN A 1 247 ? 34.642 40.076 26.301 1.00 6.86 220 ASN A N 1
ATOM 1698 C CA . ASN A 1 247 ? 34.111 40.436 27.602 1.00 7.08 220 ASN A CA 1
ATOM 1699 C C . ASN A 1 247 ? 32.814 39.677 27.897 1.00 6.74 220 ASN A C 1
ATOM 1700 O O . ASN A 1 247 ? 32.577 39.232 29.024 1.00 7.63 220 ASN A O 1
ATOM 1705 N N . THR A 1 248 ? 31.961 39.528 26.892 1.00 6.89 221 THR A N 1
ATOM 1706 C CA . THR A 1 248 ? 30.700 38.824 27.094 1.00 7.01 221 THR A CA 1
ATOM 1707 C C . THR A 1 248 ? 30.906 37.337 27.398 1.00 7.03 221 THR A C 1
ATOM 1708 O O . THR A 1 248 ? 30.156 36.742 28.172 1.00 6.74 221 THR A O 1
ATOM 1712 N N . LEU A 1 249 ? 31.915 36.723 26.793 1.00 6.04 222 LEU A N 1
ATOM 1713 C CA . LEU A 1 249 ? 32.182 35.318 27.064 1.00 6.30 222 LEU A CA 1
ATOM 1714 C C . LEU A 1 249 ? 32.439 35.037 28.548 1.00 6.16 222 LEU A C 1
ATOM 1715 O O . LEU A 1 249 ? 32.166 33.924 29.017 1.00 6.85 222 LEU A O 1
ATOM 1720 N N . THR A 1 250 ? 32.936 36.027 29.291 1.00 6.63 223 THR A N 1
ATOM 1721 C CA . THR A 1 250 ? 33.138 35.817 30.723 1.00 7.76 223 THR A CA 1
ATOM 1722 C C . THR A 1 250 ? 31.841 35.473 31.461 1.00 7.63 223 THR A C 1
ATOM 1723 O O . THR A 1 250 ? 31.893 34.858 32.530 1.00 9.28 223 THR A O 1
ATOM 1727 N N . GLY A 1 251 ? 30.686 35.848 30.901 1.00 6.56 224 GLY A N 1
ATOM 1728 C CA . GLY A 1 251 ? 29.414 35.595 31.559 1.00 6.73 224 GLY A CA 1
ATOM 1729 C C . GLY A 1 251 ? 28.898 34.178 31.377 1.00 6.84 224 GLY A C 1
ATOM 1730 O O . GLY A 1 251 ? 27.929 33.789 32.040 1.00 7.60 224 GLY A O 1
ATOM 1731 N N . ILE A 1 252 ? 29.526 33.399 30.493 1.00 7.31 225 ILE A N 1
ATOM 1732 C CA . ILE A 1 252 ? 29.121 32.012 30.261 1.00 7.63 225 ILE A CA 1
ATOM 1733 C C . ILE A 1 252 ? 30.275 31.043 30.492 1.00 6.92 225 ILE A C 1
ATOM 1734 O O . ILE A 1 252 ? 30.093 29.821 30.455 1.00 7.18 225 ILE A O 1
ATOM 1739 N N . TRP A 1 253 ? 31.463 31.593 30.724 1.00 6.78 226 TRP A N 1
ATOM 1740 C CA . TRP A 1 253 ? 32.674 30.797 30.842 1.00 8.60 226 TRP A CA 1
ATOM 1741 C C . TRP A 1 253 ? 32.537 29.747 31.951 1.00 8.17 226 TRP A C 1
ATOM 1742 O O . TRP A 1 253 ? 31.983 30.018 33.022 1.00 9.56 226 TRP A O 1
ATOM 1753 N N . GLY A 1 254 ? 33.046 28.556 31.682 1.00 11.02 227 GLY A N 1
ATOM 1754 C CA . GLY A 1 254 ? 33.022 27.478 32.653 1.00 10.20 227 GLY A CA 1
ATOM 1755 C C . GLY A 1 254 ? 31.737 26.669 32.652 1.00 11.04 227 GLY A C 1
ATOM 1756 O O . GLY A 1 254 ? 31.698 25.574 33.228 1.00 12.43 227 GLY A O 1
ATOM 1757 N N . SER A 1 255 ? 30.687 27.189 32.015 1.00 8.40 228 SER A N 1
ATOM 1758 C CA . SER A 1 255 ? 29.377 26.538 32.026 1.00 8.69 228 SER A CA 1
ATOM 1759 C C . SER A 1 255 ? 29.174 25.643 30.814 1.00 9.10 228 SER A C 1
ATOM 1760 O O . SER A 1 255 ? 29.958 25.665 29.858 1.00 9.15 228 SER A O 1
ATOM 1763 N N . GLU A 1 256 ? 28.088 24.880 30.847 1.00 8.31 229 GLU A N 1
ATOM 1764 C CA . GLU A 1 256 ? 27.737 24.014 29.735 1.00 9.44 229 GLU A CA 1
ATOM 1765 C C . GLU A 1 256 ? 27.356 24.812 28.488 1.00 10.32 229 GLU A C 1
ATOM 1766 O O . GLU A 1 256 ? 27.250 24.244 27.406 1.00 11.44 229 GLU A O 1
ATOM 1772 N N . TRP A 1 257 ? 27.158 26.122 28.632 1.00 8.36 230 TRP A N 1
ATOM 1773 C CA . TRP A 1 257 ? 26.815 26.981 27.498 1.00 8.68 230 TRP A CA 1
ATOM 1774 C C . TRP A 1 257 ? 28.028 27.595 26.806 1.00 7.09 230 TRP A C 1
ATOM 1775 O O . TRP A 1 257 ? 27.890 28.220 25.763 1.00 8.59 230 TRP A O 1
ATOM 1786 N N . MET A 1 258 ? 29.219 27.419 27.372 1.00 8.12 231 MET A N 1
ATOM 1787 C CA . MET A 1 258 ? 30.426 27.859 26.675 1.00 8.67 231 MET A CA 1
ATOM 1788 C C . MET A 1 258 ? 30.908 26.725 25.771 1.00 7.78 231 MET A C 1
ATOM 1789 O O . MET A 1 258 ? 31.264 25.657 26.267 1.00 8.74 231 MET A O 1
ATOM 1794 N N . PRO A 1 259 ? 30.912 26.931 24.443 1.00 7.81 232 PRO A N 1
ATOM 1795 C CA . PRO A 1 259 ? 31.440 25.869 23.571 1.00 9.33 232 PRO A CA 1
ATOM 1796 C C . PRO A 1 259 ? 32.879 25.531 23.923 1.00 7.40 232 PRO A C 1
ATOM 1797 O O . PRO A 1 259 ? 33.680 26.433 24.127 1.00 8.78 232 PRO A O 1
ATOM 1801 N N . GLU A 1 260 ? 33.206 24.244 23.976 1.00 8.07 233 GLU A N 1
ATOM 1802 C CA . GLU A 1 260 ? 34.583 23.841 24.201 1.00 8.31 233 GLU A CA 1
ATOM 1803 C C . GLU A 1 260 ? 35.471 24.298 23.048 1.00 7.68 233 GLU A C 1
ATOM 1804 O O . GLU A 1 260 ? 35.151 24.055 21.889 1.00 9.59 233 GLU A O 1
ATOM 1810 N N . ILE A 1 261 ? 36.565 24.970 23.377 1.00 7.65 234 ILE A N 1
ATOM 1811 C CA . ILE A 1 261 ? 37.596 25.301 22.399 1.00 7.59 234 ILE A CA 1
ATOM 1812 C C . ILE A 1 261 ? 38.504 24.092 22.228 1.00 7.71 234 ILE A C 1
ATOM 1813 O O . ILE A 1 261 ? 38.959 23.492 23.209 1.00 9.11 234 ILE A O 1
ATOM 1818 N N . ARG A 1 262 ? 38.733 23.724 20.975 1.00 8.02 235 ARG A N 1
ATOM 1819 C CA . ARG A 1 262 ? 39.456 22.500 20.662 1.00 8.60 235 ARG A CA 1
ATOM 1820 C C . ARG A 1 262 ? 40.721 22.778 19.867 1.00 9.19 235 ARG A C 1
ATOM 1821 O O . ARG A 1 262 ? 40.817 23.785 19.162 1.00 8.71 235 ARG A O 1
ATOM 1829 N N . ASN A 1 263 ? 41.680 21.863 19.974 1.00 8.58 236 ASN A N 1
ATOM 1830 C CA . ASN A 1 263 ? 42.879 21.885 19.157 1.00 8.25 236 ASN A CA 1
ATOM 1831 C C . ASN A 1 263 ? 42.542 22.201 17.708 1.00 7.64 236 ASN A C 1
ATOM 1832 O O . ASN A 1 263 ? 41.715 21.532 17.092 1.00 9.17 236 ASN A O 1
ATOM 1837 N N . GLY A 1 264 ? 43.182 23.237 17.173 1.00 7.81 237 GLY A N 1
ATOM 1838 C CA . GLY A 1 264 ? 43.016 23.608 15.779 1.00 8.05 237 GLY A CA 1
ATOM 1839 C C . GLY A 1 264 ? 42.031 24.735 15.514 1.00 8.00 237 GLY A C 1
ATOM 1840 O O . GLY A 1 264 ? 41.981 25.269 14.401 1.00 9.12 237 GLY A O 1
ATOM 1841 N N . ASP A 1 265 ? 41.246 25.115 16.516 1.00 7.23 238 ASP A N 1
ATOM 1842 C CA . ASP A 1 265 ? 40.277 26.200 16.336 1.00 7.53 238 ASP A CA 1
ATOM 1843 C C . ASP A 1 265 ? 40.972 27.515 16.001 1.00 6.42 238 ASP A C 1
ATOM 1844 O O . ASP A 1 265 ? 42.091 27.784 16.433 1.00 7.70 238 ASP A O 1
ATOM 1849 N N . ILE A 1 266 ? 40.279 28.345 15.236 1.00 6.72 239 ILE A N 1
ATOM 1850 C CA . ILE A 1 266 ? 40.642 29.749 15.090 1.00 6.62 239 ILE A CA 1
ATOM 1851 C C . ILE A 1 266 ? 39.802 30.551 16.085 1.00 6.51 239 ILE A C 1
ATOM 1852 O O . ILE A 1 266 ? 38.573 30.494 16.054 1.00 7.66 239 ILE A O 1
ATOM 1857 N N . LEU A 1 267 ? 40.460 31.268 16.985 1.00 7.76 240 LEU A N 1
ATOM 1858 C CA . LEU A 1 267 ? 39.740 32.065 17.967 1.00 6.87 240 LEU A CA 1
ATOM 1859 C C . LEU A 1 267 ? 39.409 33.444 17.403 1.00 7.23 240 LEU A C 1
ATOM 1860 O O . LEU A 1 267 ? 40.316 34.191 17.020 1.00 9.39 240 LEU A O 1
ATOM 1865 N N . PHE A 1 268 ? 38.124 33.773 17.356 1.00 7.85 241 PHE A N 1
ATOM 1866 C CA . PHE A 1 268 ? 37.663 35.096 16.957 1.00 7.42 241 PHE A CA 1
ATOM 1867 C C . PHE A 1 268 ? 37.214 35.855 18.200 1.00 7.32 241 PHE A C 1
ATOM 1868 O O . PHE A 1 268 ? 36.346 35.380 18.946 1.00 7.00 241 PHE A O 1
ATOM 1876 N N . ILE A 1 269 ? 37.826 37.010 18.439 1.00 7.40 242 ILE A N 1
ATOM 1877 C CA . ILE A 1 269 ? 37.466 37.833 19.588 1.00 7.25 242 ILE A CA 1
ATOM 1878 C C . ILE A 1 269 ? 37.448 39.310 19.216 1.00 6.58 242 ILE A C 1
ATOM 1879 O O . ILE A 1 269 ? 38.298 39.794 18.442 1.00 8.14 242 ILE A O 1
ATOM 1884 N N . GLU A 1 270 ? 36.475 40.032 19.753 1.00 7.29 243 GLU A N 1
ATOM 1885 C CA . GLU A 1 270 ? 36.437 41.483 19.615 1.00 7.26 243 GLU A CA 1
ATOM 1886 C C . GLU A 1 270 ? 35.905 42.070 20.910 1.00 7.64 243 GLU A C 1
ATOM 1887 O O . GLU A 1 270 ? 35.166 41.413 21.647 1.00 7.79 243 GLU A O 1
ATOM 1893 N N . ASP A 1 271 ? 36.295 43.307 21.188 1.00 7.66 244 ASP A N 1
ATOM 1894 C CA . ASP A 1 271 ? 35.761 44.059 22.315 1.00 8.24 244 ASP A CA 1
ATOM 1895 C C . ASP A 1 271 ? 35.532 45.514 21.898 1.00 7.68 244 ASP A C 1
ATOM 1896 O O . ASP A 1 271 ? 36.005 45.950 20.835 1.00 8.43 244 ASP A O 1
ATOM 1901 N N . SER A 1 272 ? 34.824 46.251 22.743 1.00 7.85 245 SER A N 1
ATOM 1902 C CA . SER A 1 272 ? 34.441 47.626 22.457 1.00 9.17 245 SER A CA 1
ATOM 1903 C C . SER A 1 272 ? 34.635 48.534 23.658 1.00 8.30 245 SER A C 1
ATOM 1904 O O . SER A 1 272 ? 34.245 48.195 24.769 1.00 8.65 245 SER A O 1
ATOM 1907 N N . ARG A 1 273 ? 35.215 49.706 23.406 1.00 8.21 246 ARG A N 1
ATOM 1908 C CA . ARG A 1 273 ? 35.320 50.789 24.394 1.00 10.48 246 ARG A CA 1
ATOM 1909 C C . ARG A 1 273 ? 35.971 50.365 25.701 1.00 9.97 246 ARG A C 1
ATOM 1910 O O . ARG A 1 273 ? 35.596 50.843 26.772 1.00 11.92 246 ARG A O 1
ATOM 1918 N N . LYS A 1 274 ? 36.937 49.459 25.628 1.00 8.64 247 LYS A N 1
ATOM 1919 C CA . LYS A 1 274 ? 37.612 49.017 26.844 1.00 9.01 247 LYS A CA 1
ATOM 1920 C C . LYS A 1 274 ? 38.920 49.752 27.070 1.00 8.90 247 LYS A C 1
ATOM 1921 O O . LYS A 1 274 ? 39.539 50.269 26.136 1.00 9.94 247 LYS A O 1
ATOM 1927 N N . SER A 1 275 ? 39.321 49.795 28.334 1.00 9.20 248 SER A N 1
ATOM 1928 C CA A SER A 1 275 ? 40.666 50.216 28.686 0.59 9.30 248 SER A CA 1
ATOM 1929 C CA B SER A 1 275 ? 40.668 50.211 28.693 0.41 9.32 248 SER A CA 1
ATOM 1930 C C . SER A 1 275 ? 41.669 49.105 28.375 1.00 8.74 248 SER A C 1
ATOM 1931 O O . SER A 1 275 ? 41.337 47.910 28.365 1.00 9.50 248 SER A O 1
ATOM 1936 N N . ILE A 1 276 ? 42.906 49.505 28.149 1.00 8.81 249 ILE A N 1
ATOM 1937 C CA . ILE A 1 276 ? 44.000 48.576 27.980 1.00 7.94 249 ILE A CA 1
ATOM 1938 C C . ILE A 1 276 ? 44.115 47.666 29.217 1.00 7.60 249 ILE A C 1
ATOM 1939 O O . ILE A 1 276 ? 44.474 46.500 29.092 1.00 8.05 249 ILE A O 1
ATOM 1944 N N . ALA A 1 277 ? 43.787 48.179 30.401 1.00 7.76 250 ALA A N 1
ATOM 1945 C CA . ALA A 1 277 ? 43.817 47.351 31.607 1.00 8.27 250 ALA A CA 1
ATOM 1946 C C . ALA A 1 277 ? 42.853 46.169 31.494 1.00 8.03 250 ALA A C 1
ATOM 1947 O O . ALA A 1 277 ? 43.197 45.035 31.825 1.00 9.33 250 ALA A O 1
ATOM 1949 N N . THR A 1 278 ? 41.645 46.426 31.009 1.00 7.99 251 THR A N 1
ATOM 1950 C CA . THR A 1 278 ? 40.660 45.362 30.843 1.00 8.37 251 THR A CA 1
ATOM 1951 C C . THR A 1 278 ? 41.078 44.375 29.755 1.00 8.58 251 THR A C 1
ATOM 1952 O O . THR A 1 278 ? 40.916 43.161 29.902 1.00 8.67 251 THR A O 1
ATOM 1956 N N . VAL A 1 279 ? 41.625 44.895 28.668 1.00 7.88 252 VAL A N 1
ATOM 1957 C CA . VAL A 1 279 ? 42.097 44.045 27.585 1.00 8.18 252 VAL A CA 1
ATOM 1958 C C . VAL A 1 279 ? 43.206 43.096 28.061 1.00 6.87 252 VAL A C 1
ATOM 1959 O O . VAL A 1 279 ? 43.184 41.903 27.743 1.00 8.19 252 VAL A O 1
ATOM 1963 N N . GLU A 1 280 ? 44.156 43.591 28.858 1.00 7.54 253 GLU A N 1
ATOM 1964 C CA . GLU A 1 280 ? 45.157 42.694 29.422 1.00 7.19 253 GLU A CA 1
ATOM 1965 C C . GLU A 1 280 ? 44.515 41.607 30.285 1.00 7.36 253 GLU A C 1
ATOM 1966 O O . GLU A 1 280 ? 44.881 40.435 30.192 1.00 6.90 253 GLU A O 1
ATOM 1972 N N . ARG A 1 281 ? 43.562 41.986 31.130 1.00 6.70 254 ARG A N 1
ATOM 1973 C CA . ARG A 1 281 ? 42.896 41.019 31.993 1.00 6.93 254 ARG A CA 1
ATOM 1974 C C . ARG A 1 281 ? 42.219 39.903 31.194 1.00 5.89 254 ARG A C 1
ATOM 1975 O O . ARG A 1 281 ? 42.325 38.728 31.527 1.00 6.96 254 ARG A O 1
ATOM 1983 N N . LEU A 1 282 ? 41.522 40.278 30.127 1.00 5.82 255 LEU A N 1
ATOM 1984 C CA . LEU A 1 282 ? 40.796 39.310 29.306 1.00 6.34 255 LEU A CA 1
ATOM 1985 C C . LEU A 1 282 ? 41.738 38.399 28.522 1.00 5.95 255 LEU A C 1
ATOM 1986 O O . LEU A 1 282 ? 41.502 37.199 28.415 1.00 7.10 255 LEU A O 1
ATOM 1991 N N . PHE A 1 283 ? 42.818 38.961 27.988 1.00 6.62 256 PHE A N 1
ATOM 1992 C CA . PHE A 1 283 ? 43.805 38.136 27.297 1.00 6.66 256 PHE A CA 1
ATOM 1993 C C . PHE A 1 283 ? 44.479 37.161 28.271 1.00 7.03 256 PHE A C 1
ATOM 1994 O O . PHE A 1 283 ? 44.696 35.988 27.945 1.00 6.78 256 PHE A O 1
ATOM 2002 N N . SER A 1 284 ? 44.811 37.630 29.473 1.00 7.07 257 SER A N 1
ATOM 2003 C CA . SER A 1 284 ? 45.390 36.737 30.466 1.00 6.99 257 SER A CA 1
ATOM 2004 C C . SER A 1 284 ? 44.418 35.640 30.901 1.00 6.46 257 SER A C 1
ATOM 2005 O O . SER A 1 284 ? 44.845 34.517 31.153 1.00 6.71 257 SER A O 1
ATOM 2008 N N . MET A 1 285 ? 43.124 35.954 30.982 1.00 6.63 258 MET A N 1
ATOM 2009 C CA . MET A 1 285 ? 42.121 34.937 31.281 1.00 7.42 258 MET A CA 1
ATOM 2010 C C . MET A 1 285 ? 42.233 33.797 30.272 1.00 6.43 258 MET A C 1
ATOM 2011 O O . MET A 1 285 ? 42.262 32.627 30.640 1.00 6.38 258 MET A O 1
ATOM 2016 N N . LEU A 1 286 ? 42.296 34.139 28.990 1.00 6.29 259 LEU A N 1
ATOM 2017 C CA . LEU A 1 286 ? 42.437 33.126 27.945 1.00 7.14 259 LEU A CA 1
ATOM 2018 C C . LEU A 1 286 ? 43.719 32.319 28.149 1.00 6.16 259 LEU A C 1
ATOM 2019 O O . LEU A 1 286 ? 43.726 31.084 28.022 1.00 7.06 259 LEU A O 1
ATOM 2024 N N . LYS A 1 287 ? 44.814 33.007 28.457 1.00 6.82 260 LYS A N 1
ATOM 2025 C CA . LYS A 1 287 ? 46.082 32.323 28.693 1.00 6.65 260 LYS A CA 1
ATOM 2026 C C . LYS A 1 287 ? 45.983 31.320 29.839 1.00 7.19 260 LYS A C 1
ATOM 2027 O O . LYS A 1 287 ? 46.434 30.176 29.711 1.00 7.89 260 LYS A O 1
ATOM 2033 N N . LEU A 1 288 ? 45.394 31.742 30.958 1.00 7.43 261 LEU A N 1
ATOM 2034 C CA . LEU A 1 288 ? 45.282 30.874 32.130 1.00 7.75 261 LEU A CA 1
ATOM 2035 C C . LEU A 1 288 ? 44.460 29.639 31.802 1.00 7.19 261 LEU A C 1
ATOM 2036 O O . LEU A 1 288 ? 44.702 28.563 32.355 1.00 8.57 261 LEU A O 1
ATOM 2041 N N . ASN A 1 289 ? 43.481 29.805 30.917 1.00 7.14 262 ASN A N 1
ATOM 2042 C CA . ASN A 1 289 ? 42.633 28.702 30.477 1.00 8.53 262 ASN A CA 1
ATOM 2043 C C . ASN A 1 289 ? 43.234 27.814 29.386 1.00 8.22 262 ASN A C 1
ATOM 2044 O O . ASN A 1 289 ? 42.543 26.945 28.852 1.00 9.22 262 ASN A O 1
ATOM 2049 N N . ARG A 1 290 ? 44.512 28.014 29.075 1.00 7.72 263 ARG A N 1
ATOM 2050 C CA . ARG A 1 290 ? 45.237 27.179 28.110 1.00 8.31 263 ARG A CA 1
ATOM 2051 C C . ARG A 1 290 ? 44.706 27.317 26.687 1.00 8.60 263 ARG A C 1
ATOM 2052 O O . ARG A 1 290 ? 44.969 26.474 25.831 1.00 9.20 263 ARG A O 1
ATOM 2060 N N . VAL A 1 291 ? 43.975 28.386 26.416 1.00 7.85 264 VAL A N 1
ATOM 2061 C CA . VAL A 1 291 ? 43.410 28.590 25.091 1.00 8.46 264 VAL A CA 1
ATOM 2062 C C . VAL A 1 291 ? 44.506 28.737 24.037 1.00 7.54 264 VAL A C 1
ATOM 2063 O O . VAL A 1 291 ? 44.370 28.256 22.901 1.00 8.41 264 VAL A O 1
ATOM 2067 N N . PHE A 1 292 ? 45.596 29.393 24.408 1.00 8.67 265 PHE A N 1
ATOM 2068 C CA . PHE A 1 292 ? 46.642 29.685 23.439 1.00 9.48 265 PHE A CA 1
ATOM 2069 C C . PHE A 1 292 ? 47.514 28.462 23.135 1.00 10.25 265 PHE A C 1
ATOM 2070 O O . PHE A 1 292 ? 48.359 28.511 22.242 1.00 13.13 265 PHE A O 1
ATOM 2078 N N . ASP A 1 293 ? 47.298 27.363 23.852 1.00 9.02 266 ASP A N 1
ATOM 2079 C CA . ASP A 1 293 ? 47.929 26.089 23.531 1.00 10.32 266 ASP A CA 1
ATOM 2080 C C . ASP A 1 293 ? 47.123 25.306 22.485 1.00 9.29 266 ASP A C 1
ATOM 2081 O O . ASP A 1 293 ? 47.620 24.324 21.925 1.00 10.19 266 ASP A O 1
ATOM 2086 N N . LYS A 1 294 ? 45.896 25.741 22.203 1.00 8.10 267 LYS A N 1
ATOM 2087 C CA . LYS A 1 294 ? 44.982 24.992 21.336 1.00 8.09 267 LYS A CA 1
ATOM 2088 C C . LYS A 1 294 ? 44.747 25.641 19.985 1.00 8.00 267 LYS A C 1
ATOM 2089 O O . LYS A 1 294 ? 44.526 24.957 18.985 1.00 9.01 267 LYS A O 1
ATOM 2095 N N . VAL A 1 295 ? 44.757 26.966 19.947 1.00 7.72 268 VAL A N 1
ATOM 2096 C CA . VAL A 1 295 ? 44.297 27.651 18.741 1.00 7.86 268 VAL A CA 1
ATOM 2097 C C . VAL A 1 295 ? 45.363 27.727 17.652 1.00 8.47 268 VAL A C 1
ATOM 2098 O O . VAL A 1 295 ? 46.562 27.847 17.938 1.00 10.66 268 VAL A O 1
ATOM 2102 N N . SER A 1 296 ? 44.922 27.650 16.403 1.00 7.29 269 SER A N 1
ATOM 2103 C CA . SER A 1 296 ? 45.826 27.705 15.264 1.00 8.99 269 SER A CA 1
ATOM 2104 C C . SER A 1 296 ? 46.067 29.133 14.780 1.00 8.60 269 SER A C 1
ATOM 2105 O O . SER A 1 296 ? 47.057 29.405 14.091 1.00 9.14 269 SER A O 1
ATOM 2108 N N . ALA A 1 297 ? 45.145 30.039 15.105 1.00 8.20 270 ALA A N 1
ATOM 2109 C CA . ALA A 1 297 ? 45.258 31.454 14.756 1.00 7.90 270 ALA A CA 1
ATOM 2110 C C . ALA A 1 297 ? 44.281 32.226 15.625 1.00 6.80 270 ALA A C 1
ATOM 2111 O O . ALA A 1 297 ? 43.374 31.631 16.230 1.00 7.88 270 ALA A O 1
ATOM 2113 N N . ILE A 1 298 ? 44.460 33.540 15.674 1.00 7.10 271 ILE A N 1
ATOM 2114 C CA . ILE A 1 298 ? 43.548 34.437 16.370 1.00 7.00 271 ILE A CA 1
ATOM 2115 C C . ILE A 1 298 ? 43.120 35.540 15.407 1.00 8.08 271 ILE A C 1
ATOM 2116 O O . ILE A 1 298 ? 43.947 36.107 14.677 1.00 8.69 271 ILE A O 1
ATOM 2121 N N . ILE A 1 299 ? 41.825 35.822 15.389 1.00 7.01 272 ILE A N 1
ATOM 2122 C CA . ILE A 1 299 ? 41.294 36.991 14.696 1.00 8.22 272 ILE A CA 1
ATOM 2123 C C . ILE A 1 299 ? 40.879 38.024 15.741 1.00 7.67 272 ILE A C 1
ATOM 2124 O O . ILE A 1 299 ? 40.030 37.731 16.596 1.00 7.96 272 ILE A O 1
ATOM 2129 N N . LEU A 1 300 ? 41.494 39.206 15.703 1.00 7.43 273 LEU A N 1
ATOM 2130 C CA . LEU A 1 300 ? 41.061 40.334 16.533 1.00 8.37 273 LEU A CA 1
ATOM 2131 C C . LEU A 1 300 ? 40.169 41.259 15.717 1.00 7.62 273 LEU A C 1
ATOM 2132 O O . LEU A 1 300 ? 40.604 41.815 14.699 1.00 8.64 273 LEU A O 1
ATOM 2137 N N . GLY A 1 301 ? 38.916 41.421 16.128 1.00 8.17 274 GLY A N 1
ATOM 2138 C CA . GLY A 1 301 ? 38.073 42.413 15.489 1.00 8.20 274 GLY A CA 1
ATOM 2139 C C . GLY A 1 301 ? 38.590 43.797 15.830 1.00 9.02 274 GLY A C 1
ATOM 2140 O O . GLY A 1 301 ? 39.194 43.988 16.890 1.00 10.11 274 GLY A O 1
ATOM 2141 N N . LYS A 1 302 ? 38.370 44.772 14.950 1.00 9.80 275 LYS A N 1
ATOM 2142 C CA . LYS A 1 302 ? 38.723 46.149 15.301 1.00 8.88 275 LYS A CA 1
ATOM 2143 C C . LYS A 1 302 ? 38.044 46.550 16.609 1.00 9.27 275 LYS A C 1
ATOM 2144 O O . LYS A 1 302 ? 36.849 46.317 16.786 1.00 9.89 275 LYS A O 1
ATOM 2150 N N . HIS A 1 303 ? 38.799 47.179 17.508 1.00 8.56 276 HIS A N 1
ATOM 2151 C CA . HIS A 1 303 ? 38.302 47.564 18.831 1.00 9.01 276 HIS A CA 1
ATOM 2152 C C . HIS A 1 303 ? 37.781 49.000 18.821 1.00 9.79 276 HIS A C 1
ATOM 2153 O O . HIS A 1 303 ? 38.564 49.946 18.744 1.00 12.68 276 HIS A O 1
ATOM 2160 N N . GLU A 1 304 ? 36.470 49.169 18.943 1.00 8.82 277 GLU A N 1
ATOM 2161 C CA . GLU A 1 304 ? 35.856 50.500 18.930 1.00 9.88 277 GLU A CA 1
ATOM 2162 C C . GLU A 1 304 ? 36.377 51.387 20.063 1.00 9.20 277 GLU A C 1
ATOM 2163 O O . GLU A 1 304 ? 36.212 51.061 21.233 1.00 8.93 277 GLU A O 1
ATOM 2169 N N . LEU A 1 305 ? 36.983 52.522 19.710 1.00 10.25 278 LEU A N 1
ATOM 2170 C CA . LEU A 1 305 ? 37.406 53.516 20.701 1.00 10.68 278 LEU A CA 1
ATOM 2171 C C . LEU A 1 305 ? 38.188 52.914 21.878 1.00 9.65 278 LEU A C 1
ATOM 2172 O O . LEU A 1 305 ? 37.905 53.190 23.038 1.00 11.45 278 LEU A O 1
ATOM 2177 N N . PHE A 1 306 ? 39.184 52.100 21.555 1.00 9.69 279 PHE A N 1
ATOM 2178 C CA . PHE A 1 306 ? 40.091 51.535 22.556 1.00 11.55 279 PHE A CA 1
ATOM 2179 C C . PHE A 1 306 ? 40.779 52.645 23.347 1.00 11.37 279 PHE A C 1
ATOM 2180 O O . PHE A 1 306 ? 41.242 53.637 22.766 1.00 12.82 279 PHE A O 1
ATOM 2188 N N . ASP A 1 307 ? 40.865 52.476 24.662 1.00 11.01 280 ASP A N 1
ATOM 2189 C CA . ASP A 1 307 ? 41.526 53.461 25.520 1.00 11.22 280 ASP A CA 1
ATOM 2190 C C . ASP A 1 307 ? 42.869 52.918 25.984 1.00 10.58 280 ASP A C 1
ATOM 2191 O O . ASP A 1 307 ? 42.927 52.062 26.871 1.00 10.99 280 ASP A O 1
ATOM 2196 N N . CYS A 1 308 ? 43.949 53.424 25.399 1.00 11.58 281 CYS A N 1
ATOM 2197 C CA . CYS A 1 308 ? 45.275 52.889 25.684 1.00 11.74 281 CYS A CA 1
ATOM 2198 C C . CYS A 1 308 ? 45.966 53.553 26.881 1.00 10.93 281 CYS A C 1
ATOM 2199 O O . CYS A 1 308 ? 47.140 53.280 27.149 1.00 11.30 281 CYS A O 1
ATOM 2202 N N . ALA A 1 309 ? 45.241 54.414 27.586 1.00 12.49 282 ALA A N 1
ATOM 2203 C CA . ALA A 1 309 ? 45.744 55.010 28.822 1.00 12.57 282 ALA A CA 1
ATOM 2204 C C . ALA A 1 309 ? 47.038 55.792 28.607 1.00 14.80 282 ALA A C 1
ATOM 2205 O O . ALA A 1 309 ? 47.878 55.864 29.506 1.00 16.54 282 ALA A O 1
ATOM 2207 N N . GLY A 1 310 ? 47.204 56.365 27.418 1.00 13.80 283 GLY A N 1
ATOM 2208 C CA . GLY A 1 310 ? 48.381 57.159 27.108 1.00 16.48 283 GLY A CA 1
ATOM 2209 C C . GLY A 1 310 ? 49.622 56.374 26.720 1.00 17.73 283 GLY A C 1
ATOM 2210 O O . GLY A 1 310 ? 50.658 56.960 26.397 1.00 18.16 283 GLY A O 1
ATOM 2211 N N . SER A 1 311 ? 49.527 55.047 26.742 1.00 14.36 284 SER A N 1
ATOM 2212 C CA . SER A 1 311 ? 50.663 54.180 26.419 1.00 13.88 284 SER A CA 1
ATOM 2213 C C . SER A 1 311 ? 50.967 54.109 24.924 1.00 14.94 284 SER A C 1
ATOM 2214 O O . SER A 1 311 ? 52.050 53.691 24.536 1.00 15.34 284 SER A O 1
ATOM 2217 N N . LYS A 1 312 ? 49.987 54.476 24.103 1.00 14.33 285 LYS A N 1
ATOM 2218 C CA . LYS A 1 312 ? 50.067 54.343 22.646 1.00 17.16 285 LYS A CA 1
ATOM 2219 C C . LYS A 1 312 ? 50.121 52.890 22.173 1.00 17.07 285 LYS A C 1
ATOM 2220 O O . LYS A 1 312 ? 50.371 52.621 20.997 1.00 21.68 285 LYS A O 1
ATOM 2226 N N . ARG A 1 313 ? 49.892 51.951 23.085 1.00 14.09 286 ARG A N 1
ATOM 2227 C CA . ARG A 1 313 ? 49.898 50.537 22.727 1.00 12.97 286 ARG A CA 1
ATOM 2228 C C . ARG A 1 313 ? 48.558 50.110 22.145 1.00 14.08 286 ARG A C 1
ATOM 2229 O O . ARG A 1 313 ? 47.508 50.590 22.568 1.00 16.40 286 ARG A O 1
ATOM 2237 N N . ARG A 1 314 ? 48.595 49.209 21.171 1.00 13.11 287 ARG A N 1
ATOM 2238 C CA . ARG A 1 314 ? 47.363 48.628 20.645 1.00 12.20 287 ARG A CA 1
ATOM 2239 C C . ARG A 1 314 ? 47.134 47.229 21.222 1.00 10.82 287 ARG A C 1
ATOM 2240 O O . ARG A 1 314 ? 48.043 46.620 21.783 1.00 10.14 287 ARG A O 1
ATOM 2248 N N . PRO A 1 315 ? 45.906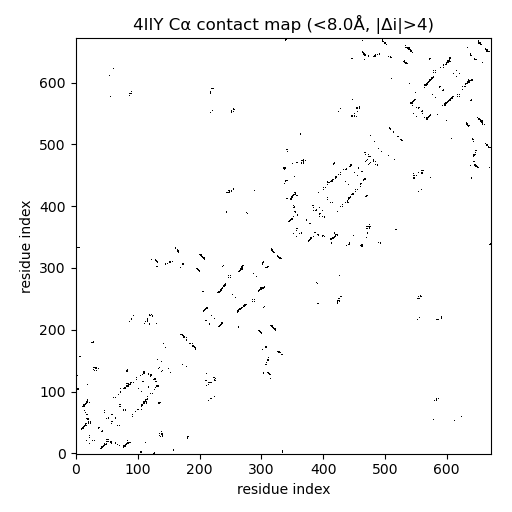 46.713 21.097 1.00 10.18 288 PRO A N 1
ATOM 2249 C CA . PRO A 1 315 ? 45.633 45.391 21.676 1.00 10.28 288 PRO A CA 1
ATOM 2250 C C . PRO A 1 315 ? 46.611 44.292 21.233 1.00 8.44 288 PRO A C 1
ATOM 2251 O O . PRO A 1 315 ? 46.985 43.442 22.043 1.00 9.27 288 PRO A O 1
ATOM 2255 N N . TYR A 1 316 ? 47.045 44.313 19.979 1.00 9.20 289 TYR A N 1
ATOM 2256 C CA . TYR A 1 316 ? 47.984 43.290 19.524 1.00 10.32 289 TYR A CA 1
ATOM 2257 C C . TYR A 1 316 ? 49.283 43.265 20.341 1.00 9.65 289 TYR A C 1
ATOM 2258 O O . TYR A 1 316 ? 49.831 42.201 20.610 1.00 9.55 289 TYR A O 1
ATOM 2267 N N . GLU A 1 317 ? 49.774 44.433 20.737 1.00 9.80 290 GLU A N 1
ATOM 2268 C CA . GLU A 1 317 ? 50.991 44.487 21.532 1.00 9.33 290 GLU A CA 1
ATOM 2269 C C . GLU A 1 317 ? 50.774 43.853 22.910 1.00 10.66 290 GLU A C 1
ATOM 2270 O O . GLU A 1 317 ? 51.649 43.156 23.437 1.00 10.44 290 GLU A O 1
ATOM 2276 N N . VAL A 1 318 ? 49.603 44.089 23.488 1.00 9.37 291 VAL A N 1
ATOM 2277 C CA . VAL A 1 318 ? 49.266 43.486 24.778 1.00 9.14 291 VAL A CA 1
ATOM 2278 C C . VAL A 1 318 ? 49.158 41.964 24.651 1.00 8.57 291 VAL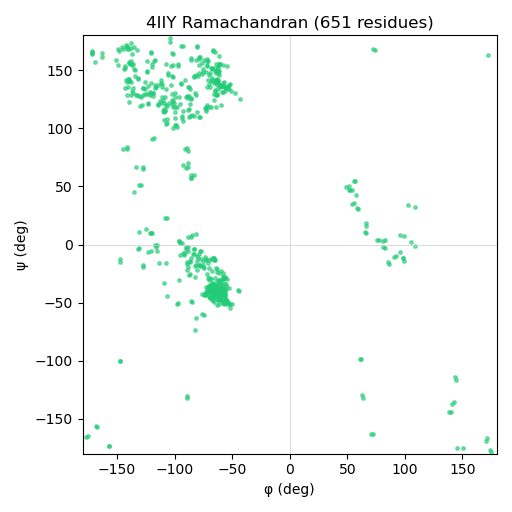 A C 1
ATOM 2279 O O . VAL A 1 318 ? 49.674 41.214 25.484 1.00 8.56 291 VAL A O 1
ATOM 2283 N N . LEU A 1 319 ? 48.497 41.515 23.588 1.00 7.82 292 LEU A N 1
ATOM 2284 C CA . LEU A 1 319 ? 48.419 40.087 23.310 1.00 8.49 292 LEU A CA 1
ATOM 2285 C C . LEU A 1 319 ? 49.808 39.460 23.203 1.00 8.48 292 LEU A C 1
ATOM 2286 O O . LEU A 1 319 ? 50.064 38.386 23.746 1.00 8.58 292 LEU A O 1
ATOM 2291 N N . THR A 1 320 ? 50.710 40.143 22.503 1.00 7.78 293 THR A N 1
ATOM 2292 C CA . THR A 1 320 ? 52.065 39.643 22.330 1.00 9.47 293 THR A CA 1
ATOM 2293 C C . THR A 1 320 ? 52.760 39.454 23.678 1.00 7.80 293 THR A C 1
ATOM 2294 O O . THR A 1 320 ? 53.423 38.447 23.893 1.00 8.96 293 THR A O 1
ATOM 2298 N N . GLU A 1 321 ? 52.615 40.411 24.591 1.00 8.04 294 GLU A N 1
ATOM 2299 C CA . GLU A 1 321 ? 53.210 40.237 25.916 1.00 8.55 294 GLU A CA 1
ATOM 2300 C C . GLU A 1 321 ? 52.616 39.015 26.619 1.00 8.28 294 GLU A C 1
ATOM 2301 O O . GLU A 1 321 ? 53.337 38.185 27.160 1.00 9.13 294 GLU A O 1
ATOM 2307 N N . VAL A 1 322 ? 51.290 38.912 26.612 1.00 8.22 295 VAL A N 1
ATOM 2308 C CA . VAL A 1 322 ? 50.605 37.821 27.294 1.00 8.31 295 VAL A CA 1
ATOM 2309 C C . VAL A 1 322 ? 51.015 36.460 26.722 1.00 8.63 295 VAL A C 1
ATOM 2310 O O . VAL A 1 322 ? 51.206 35.498 27.469 1.00 8.68 295 VAL A O 1
ATOM 2314 N N . LEU A 1 323 ? 51.173 36.385 25.400 1.00 8.20 296 LEU A N 1
ATOM 2315 C CA . LEU A 1 323 ? 51.556 35.127 24.756 1.00 9.31 296 LEU A CA 1
ATOM 2316 C C . LEU A 1 323 ? 52.934 34.612 25.181 1.00 8.77 296 LEU A C 1
ATOM 2317 O O . LEU A 1 323 ? 53.217 33.421 25.055 1.00 10.21 296 LEU A O 1
ATOM 2322 N N . ASP A 1 324 ? 53.801 35.503 25.652 1.00 9.97 297 ASP A N 1
ATOM 2323 C CA . ASP A 1 324 ? 55.085 35.095 26.227 1.00 10.36 297 ASP A CA 1
ATOM 2324 C C . ASP A 1 324 ? 55.848 34.157 25.286 1.00 11.06 297 ASP A C 1
ATOM 2325 O O . ASP A 1 324 ? 56.337 33.101 25.692 1.00 12.85 297 ASP A O 1
ATOM 2330 N N . GLY A 1 325 ? 55.912 34.542 24.017 1.00 11.44 298 GLY A N 1
ATOM 2331 C CA . GLY A 1 325 ? 56.725 33.842 23.036 1.00 13.08 298 GLY A CA 1
ATOM 2332 C C . GLY A 1 325 ? 55.988 32.874 22.136 1.00 13.29 298 GLY A C 1
ATOM 2333 O O . GLY A 1 325 ? 56.534 32.442 21.111 1.00 14.96 298 GLY A O 1
ATOM 2334 N N . LYS A 1 326 ? 54.755 32.524 22.484 1.00 12.40 299 LYS A N 1
ATOM 2335 C CA . LYS A 1 326 ? 54.013 31.585 21.657 1.00 13.37 299 LYS A CA 1
ATOM 2336 C C . LYS A 1 326 ? 53.711 32.196 20.291 1.00 13.53 299 LYS A C 1
ATOM 2337 O O . LYS A 1 326 ? 53.128 33.278 20.207 1.00 14.52 299 LYS A O 1
ATOM 2343 N N . GLN A 1 327 ? 54.116 31.508 19.225 1.00 13.11 300 GLN A N 1
ATOM 2344 C CA . GLN A 1 327 ? 53.996 32.032 17.866 1.00 14.03 300 GLN A CA 1
ATOM 2345 C C . GLN A 1 327 ? 52.660 31.706 17.213 1.00 15.64 300 GLN A C 1
ATOM 2346 O O . GLN A 1 327 ? 52.556 30.790 16.391 1.00 20.76 300 GLN A O 1
ATOM 2352 N N . ILE A 1 328 ? 51.642 32.477 17.554 1.00 11.66 301 ILE A N 1
ATOM 2353 C CA A ILE A 1 328 ? 50.325 32.293 16.967 0.46 10.68 301 ILE A CA 1
ATOM 2354 C CA B ILE A 1 328 ? 50.320 32.295 16.972 0.54 10.67 301 ILE A CA 1
ATOM 2355 C C . ILE A 1 328 ? 50.071 33.374 15.931 1.00 10.36 301 ILE A C 1
ATOM 2356 O O . ILE A 1 328 ? 50.172 34.563 16.234 1.00 11.82 301 ILE A O 1
ATOM 2365 N N . PRO A 1 329 ? 49.756 32.970 14.694 1.00 8.59 302 PRO A N 1
ATOM 2366 C CA . PRO A 1 329 ? 49.465 33.992 13.684 1.00 11.14 302 PRO A CA 1
ATOM 2367 C C . PRO A 1 329 ? 48.165 34.722 14.017 1.00 9.76 302 PRO A C 1
ATOM 2368 O O . PRO A 1 329 ? 47.220 34.128 14.550 1.00 9.46 302 PRO A O 1
ATOM 2372 N N . VAL A 1 330 ? 48.138 36.017 13.736 1.00 8.18 303 VAL A N 1
ATOM 2373 C CA . VAL A 1 330 ? 47.018 36.857 14.133 1.00 8.74 303 VAL A CA 1
ATOM 2374 C C . VAL A 1 330 ? 46.571 37.738 12.985 1.00 9.71 303 VAL A C 1
ATOM 2375 O O . VAL A 1 330 ? 47.394 38.411 12.356 1.00 10.00 303 VAL A O 1
ATOM 2379 N N . LEU A 1 331 ? 45.277 37.709 12.694 1.00 8.07 304 LEU A N 1
ATOM 2380 C CA A LEU A 1 331 ? 44.668 38.686 11.811 0.48 8.10 304 LEU A CA 1
ATOM 2381 C CA B LEU A 1 331 ? 44.671 38.692 11.813 0.52 8.10 304 LEU A CA 1
ATOM 2382 C C . LEU A 1 331 ? 44.159 39.802 12.715 1.00 8.45 304 LEU A C 1
ATOM 2383 O O . LEU A 1 331 ? 43.184 39.619 13.461 1.00 8.85 304 LEU A O 1
ATOM 2392 N N . ASP A 1 332 ? 44.843 40.940 12.687 1.00 8.74 305 ASP A N 1
ATOM 2393 C CA . ASP A 1 332 ? 44.512 42.065 13.553 1.00 9.31 305 ASP A CA 1
ATOM 2394 C C . ASP A 1 332 ? 43.711 43.116 12.821 1.00 9.26 305 ASP A C 1
ATOM 2395 O O . ASP A 1 332 ? 44.220 43.769 11.906 1.00 13.10 305 ASP A O 1
ATOM 2400 N N . GLY A 1 333 ? 42.462 43.290 13.232 1.00 9.77 306 GLY A N 1
ATOM 2401 C CA . GLY A 1 333 ? 41.617 44.334 12.688 1.00 9.70 306 GLY A CA 1
ATOM 2402 C C . GLY A 1 333 ? 40.582 43.868 11.679 1.00 9.81 306 GLY A C 1
ATOM 2403 O O . GLY A 1 333 ? 40.244 44.594 10.743 1.00 10.46 306 GLY A O 1
ATOM 2404 N N . PHE A 1 334 ? 40.055 42.663 11.860 1.00 9.80 307 PHE A N 1
ATOM 2405 C CA . PHE A 1 334 ? 38.966 42.185 11.011 1.00 9.81 307 PHE A CA 1
ATOM 2406 C C . PHE A 1 334 ? 37.721 43.040 11.262 1.00 9.19 307 PHE A C 1
ATOM 2407 O O . PHE A 1 334 ? 37.417 43.394 12.402 1.00 9.47 307 PHE A O 1
ATOM 2415 N N . ASP A 1 335 ? 37.014 43.376 10.187 1.00 8.71 308 ASP A N 1
ATOM 2416 C CA . ASP A 1 335 ? 35.837 44.239 10.267 1.00 7.84 308 ASP A CA 1
ATOM 2417 C C . ASP A 1 335 ? 34.578 43.465 10.638 1.00 8.85 308 ASP A C 1
ATOM 2418 O O . ASP A 1 335 ? 33.601 43.444 9.894 1.00 9.86 308 ASP A O 1
ATOM 2423 N N . CYS A 1 336 ? 34.609 42.835 11.804 1.00 9.08 309 CYS A N 1
ATOM 2424 C CA . CYS A 1 336 ? 33.455 42.121 12.332 1.00 7.65 309 CYS A CA 1
ATOM 2425 C C . CYS A 1 336 ? 33.454 42.391 13.831 1.00 9.41 309 CYS A C 1
ATOM 2426 O O . CYS A 1 336 ? 33.968 41.595 14.638 1.00 10.99 309 CYS A O 1
ATOM 2429 N N . SER A 1 337 ? 32.909 43.546 14.195 1.00 8.30 310 SER A N 1
ATOM 2430 C CA . SER A 1 337 ? 33.055 44.072 15.541 1.00 8.51 310 SER A CA 1
ATOM 2431 C C . SER A 1 337 ? 32.078 45.227 15.717 1.00 8.02 310 SER A C 1
ATOM 2432 O O . SER A 1 337 ? 31.081 45.297 15.005 1.00 9.60 310 SER A O 1
ATOM 2435 N N . HIS A 1 338 ? 32.362 46.129 16.656 1.00 8.04 311 HIS A N 1
ATOM 2436 C CA . HIS A 1 338 ? 31.497 47.285 16.899 1.00 9.46 311 HIS A CA 1
ATOM 2437 C C . HIS A 1 338 ? 31.788 48.449 15.941 1.00 7.71 311 HIS A C 1
ATOM 2438 O O . HIS A 1 338 ? 31.061 49.440 15.934 1.00 10.42 311 HIS A O 1
ATOM 2445 N N . THR A 1 339 ? 32.852 48.361 15.148 1.00 9.16 312 THR A N 1
ATOM 2446 C CA . THR A 1 339 ? 33.148 49.420 14.178 1.00 8.95 312 THR A CA 1
ATOM 2447 C C . THR A 1 339 ? 32.249 49.296 12.949 1.00 9.45 312 THR A C 1
ATOM 2448 O O . THR A 1 339 ? 31.658 48.241 12.709 1.00 10.27 312 THR A O 1
ATOM 2452 N N . HIS A 1 340 ? 32.134 50.376 12.176 1.00 9.29 313 HIS A N 1
ATOM 2453 C CA . HIS A 1 340 ? 31.343 50.375 10.944 1.00 8.93 313 HIS A CA 1
ATOM 2454 C C . HIS A 1 340 ? 32.272 50.505 9.742 1.00 9.55 313 HIS A C 1
ATOM 2455 O O . HIS A 1 340 ? 33.225 51.278 9.777 1.00 10.37 313 HIS A O 1
ATOM 2462 N N . PRO A 1 341 ? 32.006 49.757 8.666 1.00 9.01 314 PRO A N 1
ATOM 2463 C CA . PRO A 1 341 ? 30.920 48.785 8.501 1.00 9.11 314 PRO A CA 1
ATOM 2464 C C . PRO A 1 341 ? 31.272 47.453 9.146 1.00 8.48 314 PRO A C 1
ATOM 2465 O O . PRO A 1 341 ? 32.414 47.227 9.563 1.00 10.78 314 PRO A O 1
ATOM 2469 N N . MET A 1 342 ? 30.277 46.577 9.212 1.00 8.59 315 MET A N 1
ATOM 2470 C CA . MET A 1 342 ? 30.436 45.281 9.851 1.00 9.32 315 MET A CA 1
ATOM 2471 C C . MET A 1 342 ? 30.144 44.169 8.863 1.00 8.28 315 MET A C 1
ATOM 2472 O O . MET A 1 342 ? 29.109 44.188 8.193 1.00 9.28 315 MET A O 1
ATOM 2477 N N . LEU A 1 343 ? 31.048 43.195 8.793 1.00 8.18 316 LEU A N 1
ATOM 2478 C CA . LEU A 1 343 ? 30.848 41.992 7.993 1.00 8.53 316 LEU A CA 1
ATOM 2479 C C . LEU A 1 343 ? 30.066 40.950 8.803 1.00 8.60 316 LEU A C 1
ATOM 2480 O O . LEU A 1 343 ? 30.026 41.002 10.041 1.00 10.13 316 LEU A O 1
ATOM 2485 N N . THR A 1 344 ? 29.462 39.996 8.106 1.00 7.95 317 THR A N 1
ATOM 2486 C CA . THR A 1 344 ? 28.731 38.894 8.734 1.00 8.52 317 THR A CA 1
ATOM 2487 C C . THR A 1 344 ? 29.579 37.626 8.711 1.00 8.24 317 THR A C 1
ATOM 2488 O O . THR A 1 344 ? 30.106 37.269 7.657 1.00 9.20 317 THR A O 1
ATOM 2492 N N . LEU A 1 345 ? 29.717 36.962 9.864 1.00 7.84 318 LEU A N 1
ATOM 2493 C CA . LEU A 1 345 ? 30.608 35.807 10.044 1.00 8.63 318 LEU A CA 1
ATOM 2494 C C . LEU A 1 345 ? 29.863 34.610 10.661 1.00 7.81 318 LEU A C 1
ATOM 2495 O O . LEU A 1 345 ? 29.363 34.717 11.780 1.00 8.19 318 LEU A O 1
ATOM 2500 N N . PRO A 1 346 ? 29.806 33.462 9.958 1.00 7.50 319 PRO A N 1
ATOM 2501 C CA . PRO A 1 346 ? 29.249 32.274 10.624 1.00 8.59 319 PRO A CA 1
ATOM 2502 C C . PRO A 1 346 ? 30.212 31.772 11.693 1.00 7.79 319 PRO A C 1
ATOM 2503 O O . PRO A 1 346 ? 31.426 31.798 11.485 1.00 9.79 319 PRO A O 1
ATOM 2507 N N . LEU A 1 347 ? 29.679 31.324 12.823 1.00 7.81 320 LEU A N 1
ATOM 2508 C CA . LEU A 1 347 ? 30.480 30.796 13.918 1.00 8.38 320 LEU A CA 1
ATOM 2509 C C . LEU A 1 347 ? 30.321 29.287 14.004 1.00 7.87 320 LEU A C 1
ATOM 2510 O O . LEU A 1 347 ? 29.211 28.759 13.948 1.00 8.51 320 LEU A O 1
ATOM 2515 N N . GLY A 1 348 ? 31.439 28.585 14.151 1.00 7.86 321 GLY A N 1
ATOM 2516 C CA . GLY A 1 348 ? 31.411 27.143 14.311 1.00 8.39 321 GLY A CA 1
ATOM 2517 C C . GLY A 1 348 ? 31.705 26.352 13.055 1.00 8.20 321 GLY A C 1
ATOM 2518 O O . GLY A 1 348 ? 31.589 25.126 13.054 1.00 8.84 321 GLY A O 1
ATOM 2519 N N . VAL A 1 349 ? 32.105 27.040 11.989 1.00 8.29 322 VAL A N 1
ATOM 2520 C CA . VAL A 1 349 ? 32.536 26.376 10.761 1.00 8.22 322 VAL A CA 1
ATOM 2521 C C . VAL A 1 349 ? 33.973 26.760 10.431 1.00 7.79 322 VAL A C 1
ATOM 2522 O O . VAL A 1 349 ? 34.519 27.720 10.978 1.00 7.95 322 VAL A O 1
ATOM 2526 N N . LYS A 1 350 ? 34.592 25.996 9.536 1.00 8.20 323 LYS A N 1
ATOM 2527 C CA . LYS A 1 350 ? 35.958 26.275 9.131 1.00 8.05 323 LYS A CA 1
ATOM 2528 C C . LYS A 1 350 ? 36.123 27.547 8.309 1.00 8.40 323 LYS A C 1
ATOM 2529 O O . LYS A 1 350 ? 35.359 27.821 7.374 1.00 8.41 323 LYS A O 1
ATOM 2535 N N . LEU A 1 351 ? 37.154 28.297 8.681 1.00 8.02 324 LEU A N 1
ATOM 2536 C CA . LEU A 1 351 ? 37.668 29.399 7.882 1.00 8.04 324 LEU A CA 1
ATOM 2537 C C . LEU A 1 351 ? 39.097 29.070 7.476 1.00 8.02 324 LEU A C 1
ATOM 2538 O O . LEU A 1 351 ? 39.768 28.264 8.125 1.00 9.66 324 LEU A O 1
ATOM 2543 N N . ALA A 1 352 ? 39.570 29.718 6.413 1.00 8.25 325 ALA A N 1
ATOM 2544 C CA . ALA A 1 352 ? 40.979 29.664 6.033 1.00 7.98 325 ALA A CA 1
ATOM 2545 C C . ALA A 1 352 ? 41.523 31.077 5.989 1.00 9.02 325 ALA A C 1
ATOM 2546 O O . ALA A 1 352 ? 40.998 31.931 5.254 1.00 9.30 325 ALA A O 1
ATOM 2548 N N . ILE A 1 353 ? 42.547 31.342 6.790 1.00 8.53 326 ILE A N 1
ATOM 2549 C CA . ILE A 1 353 ? 43.228 32.623 6.724 1.00 9.71 326 ILE A CA 1
ATOM 2550 C C . ILE A 1 353 ? 44.523 32.415 5.947 1.00 9.54 326 ILE A C 1
ATOM 2551 O O . ILE A 1 353 ? 45.386 31.638 6.354 1.00 10.16 326 ILE A O 1
ATOM 2556 N N . ASP A 1 354 ? 44.648 33.099 4.814 1.00 9.01 327 ASP A N 1
ATOM 2557 C CA . ASP A 1 354 ? 45.882 33.043 4.048 1.00 10.55 327 ASP A CA 1
ATOM 2558 C C . ASP A 1 354 ? 46.708 34.269 4.403 1.00 9.46 327 ASP A C 1
ATOM 2559 O O . ASP A 1 354 ? 46.436 35.383 3.937 1.00 11.09 327 ASP A O 1
ATOM 2564 N N . PHE A 1 355 ? 47.692 34.061 5.268 1.00 9.66 328 PHE A N 1
ATOM 2565 C CA . PHE A 1 355 ? 48.525 35.150 5.747 1.00 10.06 328 PHE A CA 1
ATOM 2566 C C . PHE A 1 355 ? 49.444 35.696 4.657 1.00 12.12 328 PHE A C 1
ATOM 2567 O O . PHE A 1 355 ? 49.762 36.883 4.653 1.00 15.66 328 PHE A O 1
ATOM 2575 N N . ASP A 1 356 ? 49.846 34.840 3.724 1.00 10.38 329 ASP A N 1
ATOM 2576 C CA . ASP A 1 356 ? 50.711 35.281 2.636 1.00 12.82 329 ASP A CA 1
ATOM 2577 C C . ASP A 1 356 ? 49.961 36.156 1.636 1.00 10.87 329 ASP A C 1
ATOM 2578 O O . ASP A 1 356 ? 50.496 37.169 1.176 1.00 12.87 329 ASP A O 1
ATOM 2583 N N . ASN A 1 357 ? 48.725 35.783 1.316 1.00 10.49 330 ASN A N 1
ATOM 2584 C CA . ASN A 1 357 ? 47.928 36.556 0.371 1.00 10.63 330 ASN A CA 1
ATOM 2585 C C . ASN A 1 357 ? 46.990 37.557 1.032 1.00 9.41 330 ASN A C 1
ATOM 2586 O O . ASN A 1 357 ? 46.242 38.259 0.356 1.00 11.68 330 ASN A O 1
ATOM 2591 N N . LYS A 1 358 ? 47.042 37.615 2.361 1.00 9.72 331 LYS A N 1
ATOM 2592 C CA . LYS A 1 358 ? 46.283 38.600 3.133 1.00 9.00 331 LYS A CA 1
ATOM 2593 C C . LYS A 1 358 ? 44.791 38.514 2.839 1.00 9.37 331 LYS A C 1
ATOM 2594 O O . LYS A 1 358 ? 44.152 39.501 2.485 1.00 10.47 331 LYS A O 1
ATOM 2600 N N . ASN A 1 359 ? 44.226 37.321 2.997 1.00 9.25 332 ASN A N 1
ATOM 2601 C CA . ASN A 1 359 ? 42.788 37.170 2.863 1.00 9.52 332 ASN A CA 1
ATOM 2602 C C . ASN A 1 359 ? 42.222 36.137 3.828 1.00 8.42 332 ASN A C 1
ATOM 2603 O O . ASN A 1 359 ? 42.959 35.385 4.470 1.00 9.18 332 ASN A O 1
ATOM 2608 N N . ILE A 1 360 ? 40.903 36.131 3.932 1.00 8.34 333 ILE A N 1
ATOM 2609 C CA . ILE A 1 360 ? 40.211 35.235 4.842 1.00 8.65 333 ILE A CA 1
ATOM 2610 C C . ILE A 1 360 ? 38.951 34.728 4.158 1.00 8.79 333 ILE A C 1
ATOM 2611 O O . ILE A 1 360 ? 38.228 35.495 3.513 1.00 8.78 333 ILE A O 1
ATOM 2616 N N . SER A 1 361 ? 38.721 33.423 4.277 1.00 8.58 334 SER A N 1
ATOM 2617 C CA . SER A 1 361 ? 37.643 32.756 3.561 1.00 8.09 334 SER A CA 1
ATOM 2618 C C . SER A 1 361 ? 36.873 31.801 4.459 1.00 9.30 334 SER A C 1
ATOM 2619 O O . SER A 1 361 ? 37.434 31.221 5.387 1.00 9.65 334 SER A O 1
ATOM 2622 N N . ILE A 1 362 ? 35.596 31.610 4.140 1.00 8.46 335 ILE A N 1
ATOM 2623 C CA . ILE A 1 362 ? 34.787 30.546 4.725 1.00 9.35 335 ILE A CA 1
ATOM 2624 C C . ILE A 1 362 ? 34.927 29.313 3.841 1.00 8.86 335 ILE A C 1
ATOM 2625 O O . ILE A 1 362 ? 34.690 29.395 2.631 1.00 10.33 335 ILE A O 1
ATOM 2630 N N . THR A 1 363 ? 35.296 28.174 4.418 1.00 9.11 336 THR A N 1
ATOM 2631 C CA . THR A 1 363 ? 35.566 26.988 3.599 1.00 9.61 336 THR A CA 1
ATOM 2632 C C . THR A 1 363 ? 34.595 25.828 3.835 1.00 11.19 336 THR A C 1
ATOM 2633 O O . THR A 1 363 ? 34.652 24.821 3.128 1.00 15.95 336 THR A O 1
ATOM 2637 N N . GLU A 1 364 ? 33.709 25.966 4.815 1.00 9.82 337 GLU A N 1
ATOM 2638 C CA . GLU A 1 364 ? 32.757 24.914 5.163 1.00 10.23 337 GLU A CA 1
ATOM 2639 C C . GLU A 1 364 ? 31.328 25.422 5.007 1.00 10.45 337 GLU A C 1
ATOM 2640 O O . GLU A 1 364 ? 31.025 26.563 5.367 1.00 10.35 337 GLU A O 1
ATOM 2646 N N . GLN A 1 365 ? 30.453 24.577 4.471 1.00 10.20 338 GLN A N 1
ATOM 2647 C CA . GLN A 1 365 ? 29.035 24.893 4.319 1.00 9.48 338 GLN A CA 1
ATOM 2648 C C . GLN A 1 365 ? 28.414 25.359 5.632 1.00 9.85 338 GLN A C 1
ATOM 2649 O O . GLN A 1 365 ? 28.628 24.749 6.683 1.00 10.84 338 GLN A O 1
ATOM 2655 N N . TYR A 1 366 ? 27.650 26.448 5.568 1.00 8.47 339 TYR A N 1
ATOM 2656 C CA . TYR A 1 366 ? 27.120 27.067 6.788 1.00 8.68 339 TYR A CA 1
ATOM 2657 C C . TYR A 1 366 ? 25.623 27.380 6.731 1.00 8.33 339 TYR A C 1
ATOM 2658 O O . TYR A 1 366 ? 25.042 27.849 7.714 1.00 9.00 339 TYR A O 1
ATOM 2667 N N . LEU A 1 367 ? 25.009 27.127 5.577 1.00 8.71 340 LEU A N 1
ATOM 2668 C CA . LEU A 1 367 ? 23.554 27.156 5.436 1.00 8.99 340 LEU A CA 1
ATOM 2669 C C . LEU A 1 367 ? 23.156 25.937 4.617 1.00 10.05 340 LEU A C 1
ATOM 2670 O O . LEU A 1 367 ? 23.965 25.411 3.853 1.00 11.43 340 LEU A O 1
ATOM 2675 N N . SER A 1 368 ? 21.916 25.496 4.790 1.00 11.53 341 SER A N 1
ATOM 2676 C CA . SER A 1 368 ? 21.425 24.271 4.168 1.00 13.86 341 SER A CA 1
ATOM 2677 C C . SER A 1 368 ? 21.321 24.420 2.658 1.00 24.68 341 SER A C 1
ATOM 2678 O O . SER A 1 368 ? 21.063 25.509 2.154 1.00 22.43 341 SER A O 1
ATOM 2681 N N . PRO B 1 34 ? 44.516 22.439 55.683 1.00 21.78 7 PRO B N 1
ATOM 2682 C CA . PRO B 1 34 ? 45.076 23.540 54.890 1.00 17.14 7 PRO B CA 1
ATOM 2683 C C . PRO B 1 34 ? 46.473 23.947 55.358 1.00 14.35 7 PRO B C 1
ATOM 2684 O O . PRO B 1 34 ? 46.871 23.666 56.490 1.00 17.98 7 PRO B O 1
ATOM 2688 N N . LEU B 1 35 ? 47.218 24.597 54.472 1.00 14.03 8 LEU B N 1
ATOM 2689 C CA . LEU B 1 35 ? 48.523 25.142 54.807 1.00 12.75 8 LEU B CA 1
ATOM 2690 C C . LEU B 1 35 ? 48.322 26.481 55.514 1.00 10.84 8 LEU B C 1
ATOM 2691 O O . LEU B 1 35 ? 47.593 27.341 55.010 1.00 11.78 8 LEU B O 1
ATOM 2696 N N . LEU B 1 36 ? 48.957 26.646 56.674 1.00 10.83 9 LEU B N 1
ATOM 2697 C CA . LEU B 1 36 ? 48.764 27.834 57.509 1.00 11.01 9 LEU B CA 1
ATOM 2698 C C . LEU B 1 36 ? 50.034 28.650 57.682 1.00 12.08 9 LEU B C 1
ATOM 2699 O O . LEU B 1 36 ? 51.119 28.100 57.893 1.00 13.92 9 LEU B O 1
ATOM 2704 N N . ALA B 1 37 ? 49.898 29.969 57.596 1.00 11.18 10 ALA B N 1
ATOM 2705 C CA . ALA B 1 37 ? 51.008 30.877 57.871 1.00 10.40 10 ALA B CA 1
ATOM 2706 C C . ALA B 1 37 ? 51.166 31.103 59.374 1.00 11.34 10 ALA B C 1
ATOM 2707 O O . ALA B 1 37 ? 50.226 30.904 60.149 1.00 11.84 10 ALA B O 1
ATOM 2709 N N . ALA B 1 38 ? 52.361 31.526 59.780 1.00 13.44 11 ALA B N 1
ATOM 2710 C CA . ALA B 1 38 ? 52.585 31.972 61.151 1.00 13.56 11 ALA B CA 1
ATOM 2711 C C . ALA B 1 38 ? 51.755 33.222 61.442 1.00 13.23 11 ALA B C 1
ATOM 2712 O O . ALA B 1 38 ? 51.525 34.050 60.552 1.00 11.96 11 ALA B O 1
ATOM 2714 N N . PRO B 1 39 ? 51.309 33.380 62.693 1.00 12.78 12 PRO B N 1
ATOM 2715 C CA . PRO B 1 39 ? 50.477 34.537 63.029 1.00 13.29 12 PRO B CA 1
ATOM 2716 C C . PRO B 1 39 ? 51.275 35.837 63.046 1.00 11.60 12 PRO B C 1
ATOM 2717 O O . PRO B 1 39 ? 52.500 35.826 63.165 1.00 12.83 12 PRO B O 1
ATOM 2721 N N . LEU B 1 40 ? 50.565 36.952 62.923 1.00 10.68 13 LEU B N 1
ATOM 2722 C CA . LEU B 1 40 ? 51.168 38.272 63.030 1.00 8.89 13 LEU B CA 1
ATOM 2723 C C . LEU B 1 40 ? 51.394 38.633 64.503 1.00 10.20 13 LEU B C 1
ATOM 2724 O O . LEU B 1 40 ? 50.690 38.137 65.388 1.00 10.73 13 LEU B O 1
ATOM 2729 N N . ALA B 1 41 ? 52.364 39.506 64.747 1.00 9.78 14 ALA B N 1
ATOM 2730 C CA . ALA B 1 41 ? 52.597 40.067 66.073 1.00 10.10 14 ALA B CA 1
ATOM 2731 C C . ALA B 1 41 ? 53.030 41.514 65.937 1.00 9.60 14 ALA B C 1
ATOM 2732 O O . ALA B 1 41 ? 53.654 41.900 64.942 1.00 9.96 14 ALA B O 1
ATOM 2734 N N . VAL B 1 42 ? 52.716 42.311 66.952 1.00 9.46 15 VAL B N 1
ATOM 2735 C CA . VAL B 1 42 ? 53.196 43.677 67.022 1.00 10.90 15 VAL B CA 1
ATOM 2736 C C . VAL B 1 42 ? 54.704 43.688 66.818 1.00 10.23 15 VAL B C 1
ATOM 2737 O O . VAL B 1 42 ? 55.437 42.887 67.420 1.00 10.95 15 VAL B O 1
ATOM 2741 N N . GLY B 1 43 ? 55.171 44.577 65.947 1.00 10.31 16 GLY B N 1
ATOM 2742 C CA . GLY B 1 43 ? 56.593 44.715 65.677 1.00 11.22 16 GLY B CA 1
ATOM 2743 C C . GLY B 1 43 ? 57.070 43.934 64.465 1.00 10.24 16 GLY B C 1
ATOM 2744 O O . GLY B 1 43 ? 58.220 44.057 64.052 1.00 12.62 16 GLY B O 1
ATOM 2745 N N . ASP B 1 44 ? 56.187 43.124 63.889 1.00 10.59 17 ASP B N 1
ATOM 2746 C CA . ASP B 1 44 ? 56.550 42.348 62.707 1.00 11.49 17 ASP B CA 1
ATOM 2747 C C . ASP B 1 44 ? 56.826 43.222 61.479 1.00 9.37 17 ASP B C 1
ATOM 2748 O O . ASP B 1 44 ? 56.507 44.414 61.442 1.00 11.08 17 ASP B O 1
ATOM 2753 N N . THR B 1 45 ? 57.400 42.582 60.469 1.00 9.77 18 THR B N 1
ATOM 2754 C CA . THR B 1 45 ? 57.684 43.201 59.185 1.00 10.49 18 THR B CA 1
ATOM 2755 C C . THR B 1 45 ? 56.623 42.835 58.147 1.00 9.32 18 THR B C 1
ATOM 2756 O O . THR B 1 45 ? 56.316 41.654 57.928 1.00 11.07 18 THR B O 1
ATOM 2760 N N . ILE B 1 46 ? 56.063 43.868 57.526 1.00 9.28 19 ILE B N 1
ATOM 2761 C CA . ILE B 1 46 ? 55.079 43.727 56.462 1.00 9.08 19 ILE B CA 1
ATOM 2762 C C . ILE B 1 46 ? 55.730 44.196 55.171 1.00 9.41 19 ILE B C 1
ATOM 2763 O O . ILE B 1 46 ? 56.277 45.299 55.129 1.00 10.46 19 ILE B O 1
ATOM 2768 N N . GLY B 1 47 ? 55.695 43.371 54.127 1.00 9.23 20 GLY B N 1
ATOM 2769 C CA . GLY B 1 47 ? 56.161 43.798 52.817 1.00 9.37 20 GLY B CA 1
ATOM 2770 C C . GLY B 1 47 ? 54.977 44.122 51.935 1.00 7.98 20 GLY B C 1
ATOM 2771 O O . GLY B 1 47 ? 53.947 43.465 52.052 1.00 10.46 20 GLY B O 1
ATOM 2772 N N . PHE B 1 48 ? 55.101 45.122 51.069 1.00 7.61 21 PHE B N 1
ATOM 2773 C CA . PHE B 1 48 ? 53.984 45.469 50.200 1.00 7.17 21 PHE B CA 1
ATOM 2774 C C . PHE B 1 48 ? 54.348 45.446 48.721 1.00 8.38 21 PHE B C 1
ATOM 2775 O O . PHE B 1 48 ? 55.500 45.710 48.341 1.00 8.07 21 PHE B O 1
ATOM 2783 N N . PHE B 1 49 ? 53.359 45.106 47.894 1.00 7.43 22 PHE B N 1
ATOM 2784 C CA . PHE B 1 49 ? 53.568 44.927 46.460 1.00 8.09 22 PHE B CA 1
ATOM 2785 C C . PHE B 1 49 ? 52.432 45.569 45.671 1.00 7.45 22 PHE B C 1
ATOM 2786 O O . PHE B 1 49 ? 51.315 45.707 46.182 1.00 8.16 22 PHE B O 1
ATOM 2794 N N . SER B 1 50 ? 52.719 45.947 44.428 1.00 7.03 23 SER B N 1
ATOM 2795 C CA . SER B 1 50 ? 51.739 46.557 43.531 1.00 7.43 23 SER B CA 1
ATOM 2796 C C . SER B 1 50 ? 51.539 45.661 42.306 1.00 7.28 23 SER B C 1
ATOM 2797 O O . SER B 1 50 ? 52.250 45.774 41.300 1.00 7.94 23 SER B O 1
ATOM 2800 N N . SER B 1 51 ? 50.564 44.763 42.398 1.00 6.80 24 SER B N 1
ATOM 2801 C CA . SER B 1 51 ? 50.345 43.780 41.338 1.00 7.36 24 SER B CA 1
ATOM 2802 C C . SER B 1 51 ? 49.512 44.313 40.176 1.00 6.42 24 SER B C 1
ATOM 2803 O O . SER B 1 51 ? 49.338 43.615 39.172 1.00 7.16 24 SER B O 1
ATOM 2806 N N . SER B 1 52 ? 49.017 45.544 40.286 1.00 6.63 25 SER B N 1
ATOM 2807 C CA . SER B 1 52 ? 48.234 46.131 39.203 1.00 8.12 25 SER B CA 1
ATOM 2808 C C . SER B 1 52 ? 48.426 47.651 39.121 1.00 6.75 25 SER B C 1
ATOM 2809 O O . SER B 1 52 ? 49.439 48.114 38.581 1.00 8.26 25 SER B O 1
ATOM 2812 N N . ALA B 1 53 ? 47.490 48.439 39.638 1.00 6.71 26 ALA B N 1
ATOM 2813 C CA . ALA B 1 53 ? 47.573 49.895 39.487 1.00 7.52 26 ALA B CA 1
ATOM 2814 C C . ALA B 1 53 ? 48.739 50.492 40.271 1.00 7.78 26 ALA B C 1
ATOM 2815 O O . ALA B 1 53 ? 49.007 50.066 41.395 1.00 7.53 26 ALA B O 1
ATOM 2817 N N . PRO B 1 54 ? 49.421 51.499 39.694 1.00 7.82 27 PRO B N 1
ATOM 2818 C CA . PRO B 1 54 ? 50.615 52.067 40.335 1.00 7.98 27 PRO B CA 1
ATOM 2819 C C . PRO B 1 54 ? 50.287 53.165 41.351 1.00 7.61 27 PRO B C 1
ATOM 2820 O O . PRO B 1 54 ? 50.796 54.292 41.242 1.00 8.68 27 PRO B O 1
ATOM 2824 N N . ALA B 1 55 ? 49.477 52.845 42.352 1.00 7.68 28 ALA B N 1
ATOM 2825 C CA . ALA B 1 55 ? 48.970 53.873 43.249 1.00 7.50 28 ALA B CA 1
ATOM 2826 C C . ALA B 1 55 ? 49.996 54.431 44.229 1.00 7.47 28 ALA B C 1
ATOM 2827 O O . ALA B 1 55 ? 49.736 55.464 44.839 1.00 7.54 28 ALA B O 1
ATOM 2829 N N . THR B 1 56 ? 51.150 53.792 44.395 1.00 7.51 29 THR B N 1
ATOM 2830 C CA . THR B 1 56 ? 52.199 54.432 45.188 1.00 7.76 29 THR B CA 1
ATOM 2831 C C . THR B 1 56 ? 52.656 55.731 44.530 1.00 9.37 29 THR B C 1
ATOM 2832 O O . THR B 1 56 ? 53.218 56.599 45.206 1.00 10.14 29 THR B O 1
ATOM 2836 N N . VAL B 1 57 ? 52.412 55.860 43.227 1.00 8.09 30 VAL B N 1
ATOM 2837 C CA . VAL B 1 57 ? 52.651 57.103 42.494 1.00 9.31 30 VAL B CA 1
ATOM 2838 C C . VAL B 1 57 ? 51.367 57.926 42.346 1.00 8.92 30 VAL B C 1
ATOM 2839 O O . VAL B 1 57 ? 51.341 59.122 42.655 1.00 10.22 30 VAL B O 1
ATOM 2843 N N . THR B 1 58 ? 50.291 57.298 41.887 1.00 8.03 31 THR B N 1
ATOM 2844 C CA . THR B 1 58 ? 49.093 58.058 41.557 1.00 8.74 31 THR B CA 1
ATOM 2845 C C . THR B 1 58 ? 48.239 58.463 42.761 1.00 7.96 31 THR B C 1
ATOM 2846 O O . THR B 1 58 ? 47.392 59.336 42.633 1.00 10.13 31 THR B O 1
ATOM 2850 N N . ALA B 1 59 ? 48.446 57.817 43.908 1.00 7.99 32 ALA B N 1
ATOM 2851 C CA . ALA B 1 59 ? 47.785 58.174 45.168 1.00 8.01 32 ALA B CA 1
ATOM 2852 C C . ALA B 1 59 ? 48.845 58.270 46.257 1.00 7.38 32 ALA B C 1
ATOM 2853 O O . ALA B 1 59 ? 48.720 57.695 47.335 1.00 7.41 32 ALA B O 1
ATOM 2855 N N . LYS B 1 60 ? 49.891 59.034 45.965 1.00 8.28 33 LYS B N 1
ATOM 2856 C CA . LYS B 1 60 ? 51.071 59.059 46.822 1.00 8.39 33 LYS B CA 1
ATOM 2857 C C . LYS B 1 60 ? 50.811 59.657 48.207 1.00 7.97 33 LYS B C 1
ATOM 2858 O O . LYS B 1 60 ? 51.408 59.229 49.188 1.00 7.95 33 LYS B O 1
ATOM 2864 N N . ASN B 1 61 ? 49.918 60.637 48.304 1.00 7.39 34 ASN B N 1
ATOM 2865 C CA . ASN B 1 61 ? 49.622 61.196 49.621 1.00 7.85 34 ASN B CA 1
ATOM 2866 C C . ASN B 1 61 ? 48.929 60.163 50.504 1.00 7.38 34 ASN B C 1
ATOM 2867 O O . ASN B 1 61 ? 49.286 59.988 51.667 1.00 7.82 34 ASN B O 1
ATOM 2872 N N . ARG B 1 62 ? 47.949 59.465 49.941 1.00 7.15 35 ARG B N 1
ATOM 2873 C CA . ARG B 1 62 ? 47.243 58.439 50.693 1.00 7.15 35 ARG B CA 1
ATOM 2874 C C . ARG B 1 62 ? 48.189 57.289 51.053 1.00 6.77 35 ARG B C 1
ATOM 2875 O O . ARG B 1 62 ? 48.120 56.728 52.153 1.00 7.65 35 ARG B O 1
ATOM 2883 N N . PHE B 1 63 ? 49.065 56.932 50.118 1.00 7.29 36 PHE B N 1
ATOM 2884 C CA . PHE B 1 63 ? 50.097 55.920 50.358 1.00 7.17 36 PHE B CA 1
ATOM 2885 C C . PHE B 1 63 ? 50.960 56.305 51.567 1.00 7.96 36 PHE B C 1
ATOM 2886 O O . PHE B 1 63 ? 51.155 55.510 52.489 1.00 8.29 36 PHE B O 1
ATOM 2894 N N . PHE B 1 64 ? 51.464 57.537 51.586 1.00 7.74 37 PHE B N 1
ATOM 2895 C CA . PHE B 1 64 ? 52.286 57.990 52.710 1.00 8.51 37 PHE B CA 1
ATOM 2896 C C . PHE B 1 64 ? 51.509 57.985 54.030 1.00 7.60 37 PHE B C 1
ATOM 2897 O O . PHE B 1 64 ? 52.059 57.648 55.077 1.00 8.25 37 PHE B O 1
ATOM 2905 N N . ARG B 1 65 ? 50.233 58.357 53.991 1.00 8.03 38 ARG B N 1
ATOM 2906 C CA . ARG B 1 65 ? 49.419 58.300 55.203 1.00 7.51 38 ARG B CA 1
ATOM 2907 C C . ARG B 1 65 ? 49.269 56.853 55.709 1.00 7.95 38 ARG B C 1
ATOM 2908 O O . ARG B 1 65 ? 49.342 56.601 56.909 1.00 8.52 38 ARG B O 1
ATOM 2916 N N . GLY B 1 66 ? 49.057 55.904 54.801 1.00 7.52 39 GLY B N 1
ATOM 2917 C CA . GLY B 1 66 ? 48.941 54.502 55.188 1.00 7.79 39 GLY B CA 1
ATOM 2918 C C . GLY B 1 66 ? 50.236 53.928 55.747 1.00 8.04 39 GLY B C 1
ATOM 2919 O O . GLY B 1 66 ? 50.219 53.179 56.731 1.00 8.58 39 GLY B O 1
ATOM 2920 N N . VAL B 1 67 ? 51.354 54.268 55.118 1.00 8.23 40 VAL B N 1
ATOM 2921 C CA . VAL B 1 67 ? 52.669 53.873 55.625 1.00 9.35 40 VAL B CA 1
ATOM 2922 C C . VAL B 1 67 ? 52.872 54.378 57.057 1.00 9.06 40 VAL B C 1
ATOM 2923 O O . VAL B 1 67 ? 53.241 53.617 57.958 1.00 9.86 40 VAL B O 1
ATOM 2927 N N . GLU B 1 68 ? 52.614 55.663 57.263 1.00 8.83 41 GLU B N 1
ATOM 2928 C CA . GLU B 1 68 ? 52.782 56.260 58.581 1.00 10.47 41 GLU B CA 1
ATOM 2929 C C . GLU B 1 68 ? 51.857 55.608 59.599 1.00 8.29 41 GLU B C 1
ATOM 2930 O O . GLU B 1 68 ? 52.245 55.379 60.749 1.00 10.05 41 GLU B O 1
ATOM 2936 N N . PHE B 1 69 ? 50.632 55.297 59.184 1.00 8.81 42 PHE B N 1
ATOM 2937 C CA . PHE B 1 69 ? 49.673 54.663 60.078 1.00 8.81 42 PHE B CA 1
ATOM 2938 C C . PHE B 1 69 ? 50.212 53.336 60.623 1.00 8.94 42 PHE B C 1
ATOM 2939 O O . PHE B 1 69 ? 50.196 53.092 61.833 1.00 9.81 42 PHE B O 1
ATOM 2947 N N . LEU B 1 70 ? 50.695 52.474 59.739 1.00 8.40 43 LEU B N 1
ATOM 2948 C CA . LEU B 1 70 ? 51.204 51.185 60.187 1.00 8.93 43 LEU B CA 1
ATOM 2949 C C . LEU B 1 70 ? 52.524 51.304 60.951 1.00 9.11 43 LEU B C 1
ATOM 2950 O O . LEU B 1 70 ? 52.757 50.555 61.903 1.00 9.85 43 LEU B O 1
ATOM 2955 N N . GLN B 1 71 ? 53.383 52.228 60.540 1.00 8.99 44 GLN B N 1
ATOM 2956 C CA . GLN B 1 71 ? 54.624 52.442 61.284 1.00 10.12 44 GLN B CA 1
ATOM 2957 C C . GLN B 1 71 ? 54.351 52.890 62.714 1.00 11.86 44 GLN B C 1
ATOM 2958 O O . GLN B 1 71 ? 55.029 52.447 63.644 1.00 11.53 44 GLN B O 1
ATOM 2964 N N . ARG B 1 72 ? 53.363 53.755 62.904 1.00 11.09 45 ARG B N 1
ATOM 2965 C CA . ARG B 1 72 ? 53.049 54.224 64.248 1.00 11.20 45 ARG B CA 1
ATOM 2966 C C . ARG B 1 72 ? 52.488 53.099 65.116 1.00 12.38 45 ARG B C 1
ATOM 2967 O O . ARG B 1 72 ? 52.559 53.166 66.345 1.00 14.45 45 ARG B O 1
ATOM 2975 N N . LYS B 1 73 ? 51.934 52.065 64.484 1.00 11.37 46 LYS B N 1
ATOM 2976 C CA . LYS B 1 73 ? 51.480 50.881 65.205 1.00 10.61 46 LYS B CA 1
ATOM 2977 C C . LYS B 1 73 ? 52.635 49.961 65.571 1.00 11.61 46 LYS B C 1
ATOM 2978 O O . LYS B 1 73 ? 52.437 48.972 66.280 1.00 13.00 46 LYS B O 1
ATOM 2984 N N . GLY B 1 74 ? 53.826 50.257 65.065 1.00 10.72 47 GLY B N 1
ATOM 2985 C CA . GLY B 1 74 ? 55.007 49.487 65.412 1.00 11.37 47 GLY B CA 1
ATOM 2986 C C . GLY B 1 74 ? 55.515 48.529 64.351 1.00 11.69 47 GLY B C 1
ATOM 2987 O O . GLY B 1 74 ? 56.503 47.820 64.579 1.00 11.63 47 GLY B O 1
ATOM 2988 N N . PHE B 1 75 ? 54.868 48.498 63.187 1.00 10.59 48 PHE B N 1
ATOM 2989 C CA . PHE B 1 75 ? 55.295 47.602 62.124 1.00 9.72 48 PHE B CA 1
ATOM 2990 C C . PHE B 1 75 ? 56.483 48.159 61.370 1.00 10.76 48 PHE B C 1
ATOM 2991 O O . PHE B 1 75 ? 56.604 49.368 61.186 1.00 12.27 48 PHE B O 1
ATOM 2999 N N . LYS B 1 76 ? 57.361 47.260 60.942 1.00 10.93 49 LYS B N 1
ATOM 3000 C CA . LYS B 1 76 ? 58.425 47.608 60.020 1.00 11.16 49 LYS B CA 1
ATOM 3001 C C . LYS B 1 76 ? 57.921 47.288 58.619 1.00 11.64 49 LYS B C 1
ATOM 3002 O O . LYS B 1 76 ? 57.269 46.268 58.412 1.00 12.38 49 LYS B O 1
ATOM 3008 N N . LEU B 1 77 ? 58.202 48.167 57.666 1.00 12.08 50 LEU B N 1
ATOM 3009 C CA . LEU B 1 77 ? 57.718 47.972 56.303 1.00 12.94 50 LEU B CA 1
ATOM 3010 C C . LEU B 1 77 ? 58.848 47.748 55.307 1.00 14.71 50 LEU B C 1
ATOM 3011 O O . LEU B 1 77 ? 59.884 48.422 55.352 1.00 18.18 50 LEU B O 1
ATOM 3016 N N . VAL B 1 78 ? 58.643 46.787 54.413 1.00 11.60 51 VAL B N 1
ATOM 3017 C CA . VAL B 1 78 ? 59.530 46.560 53.281 1.00 12.03 51 VAL B CA 1
ATOM 3018 C C . VAL B 1 78 ? 58.777 46.924 52.003 1.00 10.43 51 VAL B C 1
ATOM 3019 O O . VAL B 1 78 ? 57.709 46.377 51.707 1.00 11.37 51 VAL B O 1
ATOM 3023 N N . SER B 1 79 ? 59.335 47.861 51.252 1.00 9.02 52 SER B N 1
ATOM 3024 C CA A SER B 1 79 ? 58.727 48.322 50.008 0.45 10.66 52 SER B CA 1
ATOM 3025 C CA B SER B 1 79 ? 58.724 48.319 50.015 0.55 10.65 52 SER B CA 1
ATOM 3026 C C . SER B 1 79 ? 59.070 47.397 48.851 1.00 10.23 52 SER B C 1
ATOM 3027 O O . SER B 1 79 ? 60.239 47.147 48.578 1.00 12.01 52 SER B O 1
ATOM 3032 N N . GLY B 1 80 ? 58.054 46.902 48.153 1.00 9.37 53 GLY B N 1
ATOM 3033 C CA . GLY B 1 80 ? 58.291 46.094 46.969 1.00 10.19 53 GLY B CA 1
ATOM 3034 C C . GLY B 1 80 ? 59.052 46.876 45.912 1.00 8.25 53 GLY B C 1
ATOM 3035 O O . GLY B 1 80 ? 59.003 48.104 45.875 1.00 8.96 53 GLY B O 1
ATOM 3036 N N . LYS B 1 81 ? 59.752 46.165 45.036 1.00 9.16 54 LYS B N 1
ATOM 3037 C CA . LYS B 1 81 ? 60.650 46.811 44.076 1.00 10.36 54 LYS B CA 1
ATOM 3038 C C . LYS B 1 81 ? 59.961 47.697 43.023 1.00 10.41 54 LYS B C 1
ATOM 3039 O O . LYS B 1 81 ? 60.635 48.473 42.344 1.00 12.38 54 LYS B O 1
ATOM 3045 N N . LEU B 1 82 ? 58.636 47.612 42.879 1.00 9.17 55 LEU B N 1
ATOM 3046 C CA . LEU B 1 82 ? 57.931 48.478 41.920 1.00 9.22 55 LEU B CA 1
ATOM 3047 C C . LEU B 1 82 ? 57.346 49.737 42.567 1.00 8.75 55 LEU B C 1
ATOM 3048 O O . LEU B 1 82 ? 56.681 50.540 41.907 1.00 9.32 55 LEU B O 1
ATOM 3053 N N . THR B 1 83 ? 57.591 49.912 43.858 1.00 8.75 56 THR B N 1
ATOM 3054 C CA . THR B 1 83 ? 57.136 51.121 44.532 1.00 9.44 56 THR B CA 1
ATOM 3055 C C . THR B 1 83 ? 57.727 52.349 43.848 1.00 9.19 56 THR B C 1
ATOM 3056 O O . THR B 1 83 ? 58.927 52.407 43.569 1.00 10.77 56 THR B O 1
ATOM 3060 N N . GLY B 1 84 ? 56.880 53.326 43.548 1.00 8.22 57 GLY B N 1
ATOM 3061 C CA . GLY B 1 84 ? 57.347 54.550 42.920 1.00 9.95 57 GLY B CA 1
ATOM 3062 C C . GLY B 1 84 ? 57.517 54.483 41.410 1.00 9.97 57 GLY B C 1
ATOM 3063 O O . GLY B 1 84 ? 57.979 55.447 40.794 1.00 11.66 57 GLY B O 1
ATOM 3064 N N . LYS B 1 85 ? 57.149 53.354 40.804 1.00 9.90 58 LYS B N 1
ATOM 3065 C CA . LYS B 1 85 ? 57.297 53.167 39.359 1.00 11.23 58 LYS B CA 1
ATOM 3066 C C . LYS B 1 85 ? 55.945 53.210 38.659 1.00 11.42 58 LYS B C 1
ATOM 3067 O O . LYS B 1 85 ? 54.913 52.910 39.271 1.00 11.20 58 LYS B O 1
ATOM 3073 N N . THR B 1 86 ? 55.946 53.562 37.374 1.00 10.96 59 THR B N 1
ATOM 3074 C CA . THR B 1 86 ? 54.728 53.492 36.576 1.00 12.18 59 THR B CA 1
ATOM 3075 C C . THR B 1 86 ? 55.005 52.962 35.177 1.00 12.13 59 THR B C 1
ATOM 3076 O O . THR B 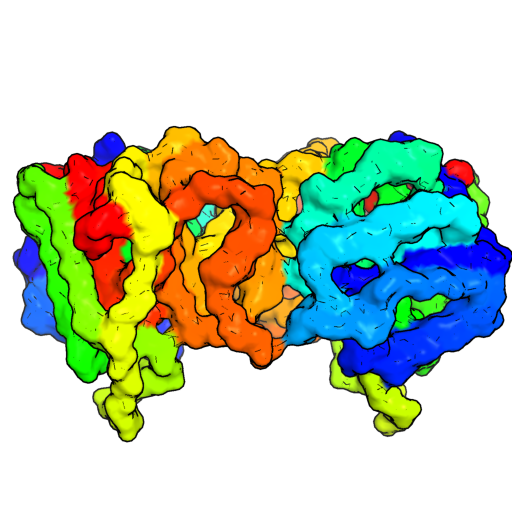1 86 ? 56.036 53.272 34.562 1.00 13.82 59 THR B O 1
ATOM 3080 N N . ASP B 1 87 ? 54.068 52.156 34.681 1.00 11.00 60 ASP B N 1
ATOM 3081 C CA . ASP B 1 87 ? 54.000 51.782 33.276 1.00 11.31 60 ASP B CA 1
ATOM 3082 C C . ASP B 1 87 ? 52.582 52.099 32.803 1.00 11.58 60 ASP B C 1
ATOM 3083 O O . ASP B 1 87 ? 51.784 51.197 32.509 1.00 12.36 60 ASP B O 1
ATOM 3088 N N . PHE B 1 88 ? 52.272 53.392 32.768 1.00 11.98 61 PHE B N 1
ATOM 3089 C CA . PHE B 1 88 ? 50.954 53.895 32.399 1.00 11.65 61 PHE B CA 1
ATOM 3090 C C . PHE B 1 88 ? 49.867 53.396 33.362 1.00 12.72 61 PHE B C 1
ATOM 3091 O O . PHE B 1 88 ? 49.729 53.937 34.457 1.00 14.42 61 PHE B O 1
ATOM 3099 N N . TYR B 1 89 ? 49.143 52.345 32.991 1.00 9.84 62 TYR B N 1
ATOM 3100 C CA . TYR B 1 89 ? 47.998 51.862 33.758 1.00 9.61 62 TYR B CA 1
ATOM 3101 C C . TYR B 1 89 ? 48.364 50.823 34.817 1.00 9.41 62 TYR B C 1
ATOM 3102 O O . TYR B 1 89 ? 47.496 50.368 35.566 1.00 9.73 62 TYR B O 1
ATOM 3111 N N . ARG B 1 90 ? 49.634 50.435 34.866 1.00 8.99 63 ARG B N 1
ATOM 3112 C CA . ARG B 1 90 ? 50.076 49.368 35.762 1.00 8.62 63 ARG B CA 1
ATOM 3113 C C . ARG B 1 90 ? 51.449 49.725 36.328 1.00 8.37 63 ARG B C 1
ATOM 3114 O O . ARG B 1 90 ? 52.067 50.706 35.894 1.00 8.92 63 ARG B O 1
ATOM 3122 N N . SER B 1 91 ? 51.928 48.947 37.290 1.00 8.27 64 SER B N 1
ATOM 3123 C CA . SER B 1 91 ? 53.197 49.234 37.952 1.00 7.46 64 SER B CA 1
ATOM 3124 C C . SER B 1 91 ? 54.412 48.745 37.172 1.00 9.01 64 SER B C 1
ATOM 3125 O O . SER B 1 91 ? 55.531 49.204 37.429 1.00 10.30 64 SER B O 1
ATOM 3128 N N . GLY B 1 92 ? 54.209 47.819 36.236 1.00 8.38 65 GLY B N 1
ATOM 3129 C CA . GLY B 1 92 ? 55.311 47.256 35.474 1.00 9.05 65 GLY B CA 1
ATOM 3130 C C . GLY B 1 92 ? 54.806 46.137 34.590 1.00 7.95 65 GLY B C 1
ATOM 3131 O O . GLY B 1 92 ? 53.593 45.869 34.554 1.00 8.27 65 GLY B O 1
ATOM 3132 N N . THR B 1 93 ? 55.712 45.480 33.874 1.00 8.52 66 THR B N 1
ATOM 3133 C CA . THR B 1 93 ? 55.313 44.379 33.006 1.00 8.73 66 THR B CA 1
ATOM 3134 C C . THR B 1 93 ? 54.766 43.225 33.845 1.00 7.07 66 THR B C 1
ATOM 3135 O O . THR B 1 93 ? 54.951 43.175 35.055 1.00 7.66 66 THR B O 1
ATOM 3139 N N . ILE B 1 94 ? 54.096 42.286 33.191 1.00 7.78 67 ILE B N 1
ATOM 3140 C CA . ILE B 1 94 ? 53.629 41.079 33.863 1.00 7.82 67 ILE B CA 1
ATOM 3141 C C . ILE B 1 94 ? 54.756 40.410 34.662 1.00 9.19 67 ILE B C 1
ATOM 3142 O O . ILE B 1 94 ? 54.610 40.114 35.855 1.00 8.85 67 ILE B O 1
ATOM 3147 N N . LYS B 1 95 ? 55.891 40.194 34.006 1.00 9.04 68 LYS B N 1
ATOM 3148 C CA . LYS B 1 95 ? 57.010 39.540 34.677 1.00 10.17 68 LYS B CA 1
ATOM 3149 C C . LYS B 1 95 ? 57.628 40.362 35.806 1.00 8.57 68 LYS B C 1
ATOM 3150 O O . LYS B 1 95 ? 57.999 39.806 36.843 1.00 9.40 68 LYS B O 1
ATOM 3156 N N . GLU B 1 96 ? 57.710 41.676 35.622 1.00 8.73 69 GLU B N 1
ATOM 3157 C CA . GLU B 1 96 ? 58.208 42.549 36.687 1.00 9.10 69 GLU B CA 1
ATOM 3158 C C . GLU B 1 96 ? 57.331 42.432 37.934 1.00 8.79 69 GLU B C 1
ATOM 3159 O O . GLU B 1 96 ? 57.827 42.370 39.065 1.00 8.33 69 GLU B O 1
ATOM 3165 N N . ARG B 1 97 ? 56.015 42.409 37.732 1.00 8.09 70 ARG B N 1
ATOM 3166 C CA . ARG B 1 97 ? 55.088 42.337 38.855 1.00 7.73 70 ARG B CA 1
ATOM 3167 C C . ARG B 1 97 ? 55.171 40.987 39.561 1.00 7.42 70 ARG B C 1
ATOM 3168 O O . ARG B 1 97 ? 55.127 40.912 40.795 1.00 7.92 70 ARG B O 1
ATOM 3176 N N . ALA B 1 98 ? 55.314 39.911 38.795 1.00 7.90 71 ALA B N 1
ATOM 3177 C CA . ALA B 1 98 ? 55.486 38.601 39.418 1.00 8.14 71 ALA B CA 1
ATOM 3178 C C . ALA B 1 98 ? 56.776 38.554 40.235 1.00 7.79 71 ALA B C 1
ATOM 3179 O O . ALA B 1 98 ? 56.798 38.029 41.342 1.00 8.76 71 ALA B O 1
ATOM 3181 N N . GLN B 1 99 ? 57.840 39.129 39.681 1.00 9.00 72 GLN B N 1
ATOM 3182 C CA . GLN B 1 99 ? 59.121 39.188 40.387 1.00 9.60 72 GLN B CA 1
ATOM 3183 C C . GLN B 1 99 ? 59.001 39.973 41.691 1.00 9.10 72 GLN B C 1
ATOM 3184 O O . GLN B 1 99 ? 59.563 39.581 42.717 1.00 9.37 72 GLN B O 1
ATOM 3190 N N . GLU B 1 100 ? 58.298 41.102 41.651 1.00 8.11 73 GLU B N 1
ATOM 3191 C CA . GLU B 1 100 ? 58.146 41.924 42.847 1.00 8.90 73 GLU B CA 1
ATOM 3192 C C . GLU B 1 100 ? 57.539 41.093 43.978 1.00 8.39 73 GLU B C 1
ATOM 3193 O O . GLU B 1 100 ? 57.990 41.138 45.122 1.00 9.14 73 GLU B O 1
ATOM 3199 N N . PHE B 1 101 ? 56.497 40.338 43.645 1.00 8.40 74 PHE B N 1
ATOM 3200 C CA . PHE B 1 101 ? 55.814 39.511 44.631 1.00 8.73 74 PHE B CA 1
ATOM 3201 C C . PHE B 1 101 ? 56.723 38.379 45.122 1.00 8.23 74 PHE B C 1
ATOM 3202 O O . PHE B 1 101 ? 56.853 38.142 46.325 1.00 8.26 74 PHE B O 1
ATOM 3210 N N . ASN B 1 102 ? 57.357 37.681 44.183 1.00 8.19 75 ASN B N 1
ATOM 3211 C CA . ASN B 1 102 ? 58.215 36.560 44.550 1.00 8.71 75 ASN B CA 1
ATOM 3212 C C . ASN B 1 102 ? 59.337 36.994 45.493 1.00 9.78 75 ASN B C 1
ATOM 3213 O O . ASN B 1 102 ? 59.690 36.271 46.428 1.00 10.23 75 ASN B O 1
ATOM 3218 N N . GLU B 1 103 ? 59.883 38.180 45.255 1.00 9.24 76 GLU B N 1
ATOM 3219 C CA . GLU B 1 103 ? 60.981 38.681 46.080 1.00 11.53 76 GLU B CA 1
ATOM 3220 C C . GLU B 1 103 ? 60.567 38.876 47.536 1.00 10.33 76 GLU B C 1
ATOM 3221 O O . GLU B 1 103 ? 61.374 38.702 48.448 1.00 12.55 76 GLU B O 1
ATOM 3227 N N . LEU B 1 104 ? 59.304 39.206 47.769 1.00 9.47 77 LEU B N 1
ATOM 3228 C CA . LEU B 1 104 ? 58.809 39.304 49.133 1.00 9.34 77 LEU B CA 1
ATOM 3229 C C . LEU B 1 104 ? 58.676 37.919 49.761 1.00 10.42 77 LEU B C 1
ATOM 3230 O O . LEU B 1 104 ? 58.983 37.742 50.941 1.00 11.46 77 LEU B O 1
ATOM 3235 N N . VAL B 1 105 ? 58.228 36.940 48.977 1.00 10.32 78 VAL B N 1
ATOM 3236 C CA . VAL B 1 105 ? 58.143 35.568 49.470 1.00 11.40 78 VAL B CA 1
ATOM 3237 C C . VAL B 1 105 ? 59.522 35.048 49.899 1.00 11.36 78 VAL B C 1
ATOM 3238 O O . VAL B 1 105 ? 59.630 34.290 50.866 1.00 11.58 78 VAL B O 1
ATOM 3242 N N . TYR B 1 106 ? 60.566 35.475 49.189 1.00 10.66 79 TYR B N 1
ATOM 3243 C CA . TYR B 1 106 ? 61.925 34.989 49.449 1.00 10.87 79 TYR B CA 1
ATOM 3244 C C . TYR B 1 106 ? 62.560 35.619 50.685 1.00 13.65 79 TYR B C 1
ATOM 3245 O O . TYR B 1 106 ? 63.607 35.164 51.148 1.00 16.29 79 TYR B O 1
ATOM 3254 N N . ASN B 1 107 ? 61.954 36.679 51.205 1.00 12.15 80 ASN B N 1
ATOM 3255 C CA . ASN B 1 107 ? 62.528 37.423 52.322 1.00 11.88 80 ASN B CA 1
ATOM 3256 C C . ASN B 1 107 ? 62.118 36.807 53.664 1.00 12.63 80 ASN B C 1
ATOM 3257 O O . ASN B 1 107 ? 60.960 36.894 54.062 1.00 12.99 80 ASN B O 1
ATOM 3262 N N . PRO B 1 108 ? 63.073 36.190 54.384 1.00 13.42 81 PRO B N 1
ATOM 3263 C CA . PRO B 1 108 ? 62.683 35.461 55.599 1.00 13.13 81 PRO B CA 1
ATOM 3264 C C . PRO B 1 108 ? 62.233 36.368 56.743 1.00 12.44 81 PRO B C 1
ATOM 3265 O O . PRO B 1 108 ? 61.640 35.876 57.705 1.00 16.30 81 PRO B O 1
ATOM 3269 N N . ASP B 1 109 ? 62.498 37.663 56.637 1.00 12.79 82 ASP B N 1
ATOM 3270 C CA . ASP B 1 109 ? 62.098 38.605 57.682 1.00 16.74 82 ASP B CA 1
ATOM 3271 C C . ASP B 1 109 ? 60.627 39.020 57.592 1.00 13.98 82 ASP B C 1
ATOM 3272 O O . ASP B 1 109 ? 60.085 39.597 58.535 1.00 14.31 82 ASP B O 1
ATOM 3277 N N . ILE B 1 110 ? 59.985 38.737 56.462 1.00 12.02 83 ILE B N 1
ATOM 3278 C CA . ILE B 1 110 ? 58.619 39.208 56.227 1.00 10.56 83 ILE B CA 1
ATOM 3279 C C . ILE B 1 110 ? 57.582 38.219 56.753 1.00 10.57 83 ILE B C 1
ATOM 3280 O O . ILE B 1 110 ? 57.614 37.040 56.414 1.00 12.22 83 ILE B O 1
ATOM 3285 N N . THR B 1 111 ? 56.666 38.699 57.589 1.00 10.04 84 THR B N 1
ATOM 3286 C CA . THR B 1 111 ? 55.599 37.861 58.129 1.00 10.40 84 THR B CA 1
ATOM 3287 C C . THR B 1 111 ? 54.304 37.997 57.312 1.00 9.48 84 THR B C 1
ATOM 3288 O O . THR B 1 111 ? 53.509 37.064 57.227 1.00 11.08 84 THR B O 1
ATOM 3292 N N . CYS B 1 112 ? 54.099 39.180 56.733 1.00 9.21 85 CYS B N 1
ATOM 3293 C CA . CYS B 1 112 ? 52.862 39.514 56.027 1.00 8.32 85 CYS B CA 1
ATOM 3294 C C . CYS B 1 112 ? 53.200 40.214 54.722 1.00 9.11 85 CYS B C 1
ATOM 3295 O O . CYS B 1 112 ? 54.008 41.150 54.704 1.00 8.93 85 CYS B O 1
ATOM 3298 N N . ILE B 1 113 ? 52.599 39.730 53.638 1.00 7.76 86 ILE B N 1
ATOM 3299 C CA . ILE B 1 113 ? 52.717 40.334 52.314 1.00 8.40 86 ILE B CA 1
ATOM 3300 C C . ILE B 1 113 ? 51.375 40.982 51.978 1.00 7.42 86 ILE B C 1
ATOM 3301 O O . ILE B 1 113 ? 50.359 40.290 51.868 1.00 8.14 86 ILE B O 1
ATOM 3306 N N . MET B 1 114 ? 51.386 42.308 51.850 1.00 7.79 87 MET B N 1
ATOM 3307 C CA . MET B 1 114 ? 50.177 43.120 51.748 1.00 7.43 87 MET B CA 1
ATOM 3308 C C . MET B 1 114 ? 50.123 43.874 50.423 1.00 7.25 87 MET B C 1
ATOM 3309 O O . MET B 1 114 ? 51.087 44.533 50.029 1.00 7.74 87 MET B O 1
ATOM 3314 N N . SER B 1 115 ? 48.992 43.780 49.733 1.00 7.09 88 SER B N 1
ATOM 3315 C CA . SER B 1 115 ? 48.777 44.548 48.523 1.00 6.71 88 SER B CA 1
ATOM 3316 C C . SER B 1 115 ? 48.775 46.041 48.811 1.00 6.28 88 SER B C 1
ATOM 3317 O O . SER B 1 115 ? 48.225 46.464 49.825 1.00 7.48 88 SER B O 1
ATOM 3320 N N . THR B 1 116 ? 49.360 46.846 47.928 1.00 6.77 89 THR B N 1
ATOM 3321 C CA . THR B 1 116 ? 49.185 48.295 48.049 1.00 7.09 89 THR B CA 1
ATOM 3322 C C . THR B 1 116 ? 47.774 48.740 47.623 1.00 7.24 89 THR B C 1
ATOM 3323 O O . THR B 1 116 ? 47.155 49.592 48.278 1.00 7.18 89 THR B O 1
ATOM 3327 N N . ILE B 1 117 ? 47.291 48.158 46.523 1.00 6.67 90 ILE B N 1
ATOM 3328 C CA . ILE B 1 117 ? 45.997 48.469 45.922 1.00 7.27 90 ILE B CA 1
ATOM 3329 C C . ILE B 1 117 ? 45.753 47.446 44.816 1.00 6.73 90 ILE B C 1
ATOM 3330 O O . ILE B 1 117 ? 46.676 46.746 44.392 1.00 7.20 90 ILE B O 1
ATOM 3335 N N . GLY B 1 118 ? 44.519 47.374 44.341 1.00 6.71 91 GLY B N 1
ATOM 3336 C CA . GLY B 1 118 ? 44.164 46.495 43.243 1.00 7.26 91 GLY B CA 1
ATOM 3337 C C . GLY B 1 118 ? 44.321 47.137 41.879 1.00 7.98 91 GLY B C 1
ATOM 3338 O O . GLY B 1 118 ? 45.371 47.708 41.569 1.00 8.25 91 GLY B O 1
ATOM 3339 N N . GLY B 1 119 ? 43.280 47.021 41.060 1.00 7.96 92 GLY B N 1
ATOM 3340 C CA . GLY B 1 119 ? 43.308 47.491 39.691 1.00 8.76 92 GLY B CA 1
ATOM 3341 C C . GLY B 1 119 ? 42.518 46.540 38.809 1.00 7.69 92 GLY B C 1
ATOM 3342 O O . GLY B 1 119 ? 41.304 46.400 38.965 1.00 9.82 92 GLY B O 1
ATOM 3343 N N . ASP B 1 120 ? 43.214 45.864 37.897 1.00 7.06 93 ASP B N 1
ATOM 3344 C CA . ASP B 1 120 ? 42.585 45.004 36.895 1.00 7.60 93 ASP B CA 1
ATOM 3345 C C . ASP B 1 120 ? 43.433 43.788 36.516 1.00 7.50 93 ASP B C 1
ATOM 3346 O O . ASP B 1 120 ? 42.918 42.871 35.871 1.00 8.75 93 ASP B O 1
ATOM 3351 N N . ASN B 1 121 ? 44.718 43.784 36.870 1.00 7.45 94 ASN B N 1
ATOM 3352 C CA . ASN B 1 121 ? 45.694 42.988 36.123 1.00 8.61 94 ASN B CA 1
ATOM 3353 C C . ASN B 1 121 ? 46.483 41.941 36.894 1.00 7.15 94 ASN B C 1
ATOM 3354 O O . ASN B 1 121 ? 47.433 41.366 36.352 1.00 7.52 94 ASN B O 1
ATOM 3359 N N . SER B 1 122 ? 46.118 41.662 38.136 1.00 6.59 95 SER B N 1
ATOM 3360 C CA A SER B 1 122 ? 46.832 40.681 38.951 0.36 6.80 95 SER B CA 1
ATOM 3361 C CA B SER B 1 122 ? 46.916 40.699 38.882 0.64 6.77 95 SER B CA 1
ATOM 3362 C C . SER B 1 122 ? 46.782 39.275 38.348 1.00 6.68 95 SER B C 1
ATOM 3363 O O . SER B 1 122 ? 47.708 38.479 38.521 1.00 6.98 95 SER B O 1
ATOM 3368 N N . ASN B 1 123 ? 45.679 38.957 37.665 1.00 6.21 96 ASN B N 1
ATOM 3369 C CA . ASN B 1 123 ? 45.563 37.614 37.085 1.00 7.00 96 ASN B CA 1
ATOM 3370 C C . ASN B 1 123 ? 46.715 37.279 36.132 1.00 6.13 96 ASN B C 1
ATOM 3371 O O . ASN B 1 123 ? 47.085 36.111 35.996 1.00 7.09 96 ASN B O 1
ATOM 3376 N N . SER B 1 124 ? 47.288 38.292 35.487 1.00 6.73 97 SER B N 1
ATOM 3377 C CA . SER B 1 124 ? 48.406 38.058 34.570 1.00 6.63 97 SER B CA 1
ATOM 3378 C C . SER B 1 124 ? 49.592 37.375 35.241 1.00 6.65 97 SER B C 1
ATOM 3379 O O . SER B 1 124 ? 50.374 36.691 34.576 1.00 7.99 97 SER B O 1
ATOM 3382 N N . LEU B 1 125 ? 49.762 37.607 36.539 1.00 6.48 98 LEU B N 1
ATOM 3383 C CA . LEU B 1 125 ? 50.949 37.145 37.254 1.00 7.27 98 LEU B CA 1
ATOM 3384 C C . LEU B 1 125 ? 50.948 35.655 37.525 1.00 7.26 98 LEU B C 1
ATOM 3385 O O . LEU B 1 125 ? 52.004 35.088 37.811 1.00 7.87 98 LEU B O 1
ATOM 3390 N N . LEU B 1 126 ? 49.777 35.025 37.478 1.00 7.45 99 LEU B N 1
ATOM 3391 C CA . LEU B 1 126 ? 49.627 33.679 38.023 1.00 7.93 99 LEU B CA 1
ATOM 3392 C C . LEU B 1 126 ? 50.554 32.594 37.458 1.00 7.54 99 LEU B C 1
ATOM 3393 O O . LEU B 1 126 ? 51.023 31.760 38.217 1.00 8.81 99 LEU B O 1
ATOM 3398 N N . PRO B 1 127 ? 50.836 32.606 36.148 1.0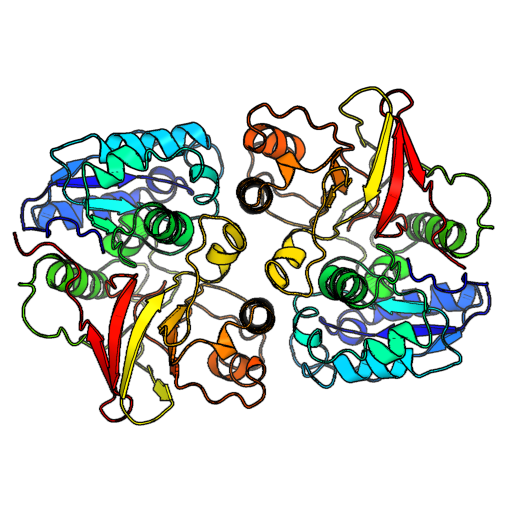0 7.40 100 PRO B N 1
ATOM 3399 C CA . PRO B 1 127 ? 51.766 31.581 35.649 1.00 7.99 100 PRO B CA 1
ATOM 3400 C C . PRO B 1 127 ? 53.200 31.737 36.163 1.00 8.76 100 PRO B C 1
ATOM 3401 O O . PRO B 1 127 ? 53.997 30.808 35.994 1.00 10.99 100 PRO B O 1
ATOM 3405 N N . PHE B 1 128 ? 53.519 32.866 36.786 1.00 8.62 101 PHE B N 1
ATOM 3406 C CA . PHE B 1 128 ? 54.903 33.247 37.071 1.00 8.60 101 PHE B CA 1
ATOM 3407 C C . PHE B 1 128 ? 55.232 33.318 38.560 1.00 9.30 101 PHE B C 1
ATOM 3408 O O . PHE B 1 128 ? 56.373 33.616 38.938 1.00 9.94 101 PHE B O 1
ATOM 3416 N N . LEU B 1 129 ? 54.250 33.050 39.416 1.00 8.84 102 LEU B N 1
ATOM 3417 C CA . LEU B 1 129 ? 54.507 33.069 40.856 1.00 9.24 102 LEU B CA 1
ATOM 3418 C C . LEU B 1 129 ? 55.264 31.824 41.277 1.00 9.05 102 LEU B C 1
ATOM 3419 O O . LEU B 1 129 ? 55.085 30.747 40.702 1.00 10.73 102 LEU B O 1
ATOM 3424 N N . ASP B 1 130 ? 56.092 31.965 42.304 1.00 9.36 103 ASP B N 1
ATOM 3425 C CA . ASP B 1 130 ? 56.902 30.844 42.767 1.00 10.82 103 ASP B CA 1
ATOM 3426 C C . ASP B 1 130 ? 56.128 30.063 43.820 1.00 9.23 103 ASP B C 1
ATOM 3427 O O . ASP B 1 130 ? 56.305 30.268 45.024 1.00 10.47 103 ASP B O 1
ATOM 3432 N N . TYR B 1 131 ? 55.250 29.175 43.357 1.00 10.51 104 TYR B N 1
ATOM 3433 C CA . TYR B 1 131 ? 54.373 28.435 44.261 1.00 11.32 104 TYR B CA 1
ATOM 3434 C C . TYR B 1 131 ? 55.160 27.546 45.217 1.00 11.35 104 TYR B C 1
ATOM 3435 O O . TYR B 1 131 ? 54.793 27.410 46.376 1.00 11.42 104 TYR B O 1
ATOM 3444 N N . ASP B 1 132 ? 56.248 26.952 44.735 1.00 12.41 105 ASP B N 1
ATOM 3445 C CA . ASP B 1 132 ? 57.066 26.117 45.606 1.00 11.80 105 ASP B CA 1
ATOM 3446 C C . ASP B 1 132 ? 57.636 26.933 46.761 1.00 12.07 105 ASP B C 1
ATOM 3447 O O . ASP B 1 132 ? 57.684 26.462 47.896 1.00 11.83 105 ASP B O 1
ATOM 3452 N N . ALA B 1 133 ? 58.055 28.164 46.485 1.00 11.22 106 ALA B N 1
ATOM 3453 C CA . ALA B 1 133 ? 58.609 29.022 47.529 1.00 12.42 106 ALA B CA 1
ATOM 3454 C C . ALA B 1 133 ? 57.520 29.449 48.514 1.00 10.99 106 ALA B C 1
ATOM 3455 O O . ALA B 1 133 ? 57.777 29.584 49.709 1.00 12.17 106 ALA B O 1
ATOM 3457 N N . ILE B 1 134 ? 56.304 29.659 48.015 1.00 10.93 107 ILE B N 1
ATOM 3458 C CA . ILE B 1 134 ? 55.173 29.998 48.876 1.00 12.33 107 ILE B CA 1
ATOM 3459 C C . ILE B 1 134 ? 54.884 28.850 49.834 1.00 12.04 107 ILE B C 1
ATOM 3460 O O . ILE B 1 134 ? 54.633 29.061 51.022 1.00 14.62 107 ILE B O 1
ATOM 3465 N N . ILE B 1 135 ? 54.941 27.625 49.326 1.00 11.39 108 ILE B N 1
ATOM 3466 C CA . ILE B 1 135 ? 54.729 26.457 50.167 1.00 13.06 108 ILE B CA 1
ATOM 3467 C C . ILE B 1 135 ? 55.839 26.306 51.205 1.00 14.21 108 ILE B C 1
ATOM 3468 O O . ILE B 1 135 ? 55.571 25.991 52.366 1.00 16.94 108 ILE B O 1
ATOM 3473 N N . ALA B 1 136 ? 57.076 26.556 50.790 1.00 13.37 109 ALA B N 1
ATOM 3474 C CA . ALA B 1 136 ? 58.228 26.401 51.679 1.00 15.59 109 ALA B CA 1
ATOM 3475 C C . ALA B 1 136 ? 58.275 27.483 52.755 1.00 15.01 109 ALA B C 1
ATOM 3476 O O . ALA B 1 136 ? 58.802 27.264 53.848 1.00 18.38 109 ALA B O 1
ATOM 3478 N N . ASN B 1 137 ? 57.726 28.651 52.433 1.00 13.56 110 ASN B N 1
ATOM 3479 C CA . ASN B 1 137 ? 57.808 29.825 53.296 1.00 16.26 110 ASN B CA 1
ATOM 3480 C C . ASN B 1 137 ? 56.443 30.490 53.430 1.00 13.64 110 ASN B C 1
ATOM 3481 O O . ASN B 1 137 ? 56.244 31.599 52.931 1.00 13.55 110 ASN B O 1
ATOM 3486 N N . PRO B 1 138 ? 55.490 29.810 54.080 1.00 12.51 111 PRO B N 1
ATOM 3487 C CA . PRO B 1 138 ? 54.139 30.381 54.135 1.00 12.53 111 PRO B CA 1
ATOM 3488 C C . PRO B 1 138 ? 54.124 31.710 54.880 1.00 12.59 111 PRO B C 1
ATOM 3489 O O . PRO B 1 138 ? 54.794 31.864 55.909 1.00 14.79 111 PRO B O 1
ATOM 3493 N N . LYS B 1 139 ? 53.385 32.672 54.340 1.00 10.52 112 LYS B N 1
ATOM 3494 C CA . LYS B 1 139 ? 53.234 33.981 54.963 1.00 9.53 112 LYS B CA 1
ATOM 3495 C C . LYS B 1 139 ? 51.773 34.387 54.875 1.00 9.24 112 LYS B C 1
ATOM 3496 O O . LYS B 1 139 ? 51.004 33.796 54.115 1.00 9.62 112 LYS B O 1
ATOM 3502 N N . ILE B 1 140 ? 51.394 35.383 55.666 1.00 9.27 113 ILE B N 1
ATOM 3503 C CA . ILE B 1 140 ? 50.075 35.981 55.561 1.00 8.80 113 ILE B CA 1
ATOM 3504 C C . ILE B 1 140 ? 50.021 36.831 54.295 1.00 7.20 113 ILE B C 1
ATOM 3505 O O . ILE B 1 140 ? 50.766 37.801 54.164 1.00 10.06 113 ILE B O 1
ATOM 3510 N N . ILE B 1 141 ? 49.154 36.461 53.357 1.00 7.77 114 ILE B N 1
ATOM 3511 C CA . ILE B 1 141 ? 48.986 37.213 52.118 1.00 7.97 114 ILE B CA 1
ATOM 3512 C C . ILE B 1 141 ? 47.616 37.869 52.196 1.00 7.52 114 ILE B C 1
ATOM 3513 O O . ILE B 1 141 ? 46.617 37.177 52.412 1.00 7.83 114 ILE B O 1
ATOM 3518 N N . ILE B 1 142 ? 47.570 39.190 52.048 1.00 7.64 115 ILE B N 1
ATOM 3519 C CA . ILE B 1 142 ? 46.349 39.946 52.303 1.00 7.55 115 ILE B CA 1
ATOM 3520 C C . ILE B 1 142 ? 46.140 41.083 51.302 1.00 7.17 115 ILE B C 1
ATOM 3521 O O . ILE B 1 142 ? 47.086 41.765 50.887 1.00 7.44 115 ILE B O 1
ATOM 3526 N N . GLY B 1 143 ? 44.885 41.245 50.896 1.00 6.98 116 GLY B N 1
ATOM 3527 C CA . GLY B 1 143 ? 44.458 42.331 50.029 1.00 7.25 116 GLY B CA 1
ATOM 3528 C C . GLY B 1 143 ? 43.027 42.060 49.612 1.00 6.94 116 GLY B C 1
ATOM 3529 O O . GLY B 1 143 ? 42.361 41.198 50.189 1.00 6.37 116 GLY B O 1
ATOM 3530 N N . TYR B 1 144 ? 42.541 42.783 48.613 1.00 6.51 117 TYR B N 1
ATOM 3531 C CA . TYR B 1 144 ? 41.160 42.595 48.175 1.00 5.74 117 TYR B CA 1
ATOM 3532 C C . TYR B 1 144 ? 40.989 43.056 46.734 1.00 5.59 117 TYR B C 1
ATOM 3533 O O . TYR B 1 144 ? 41.971 43.377 46.059 1.00 6.57 117 TYR B O 1
ATOM 3542 N N . ALA B 1 145 ? 39.755 43.068 46.251 1.00 6.10 118 ALA B N 1
ATOM 3543 C CA . ALA B 1 145 ? 39.458 43.649 44.949 1.00 6.21 118 ALA B CA 1
ATOM 3544 C C . ALA B 1 145 ? 40.181 42.851 43.866 1.00 5.62 118 ALA B C 1
ATOM 3545 O O . ALA B 1 145 ? 40.103 41.624 43.861 1.00 6.58 118 ALA B O 1
ATOM 3547 N N . ASP B 1 146 ? 40.872 43.509 42.943 1.00 6.34 119 ASP B N 1
ATOM 3548 C CA . ASP B 1 146 ? 41.588 42.770 41.898 1.00 6.64 119 ASP B CA 1
ATOM 3549 C C . ASP B 1 146 ? 42.547 41.715 42.440 1.00 6.93 119 ASP B C 1
ATOM 3550 O O . ASP B 1 146 ? 42.833 40.701 41.774 1.00 7.27 119 ASP B O 1
ATOM 3555 N N . THR B 1 147 ? 43.081 41.958 43.631 1.00 6.33 120 THR B N 1
ATOM 3556 C CA . THR B 1 147 ? 44.044 41.026 44.211 1.00 7.05 120 THR B CA 1
ATOM 3557 C C . THR B 1 147 ? 43.428 39.659 44.537 1.00 6.46 120 THR B C 1
ATOM 3558 O O . THR B 1 147 ? 44.147 38.689 44.791 1.00 6.71 120 THR B O 1
ATOM 3562 N N . THR B 1 148 ? 42.099 39.575 44.501 1.00 5.99 121 THR B N 1
ATOM 3563 C CA . THR B 1 148 ? 41.412 38.292 44.526 1.00 6.31 121 THR B CA 1
ATOM 3564 C C . THR B 1 148 ? 42.058 37.257 43.608 1.00 5.23 121 THR B C 1
ATOM 3565 O O . THR B 1 148 ? 42.135 36.079 43.946 1.00 6.79 121 THR B O 1
ATOM 3569 N N . ALA B 1 149 ? 42.503 37.675 42.428 1.00 6.49 122 ALA B N 1
ATOM 3570 C CA . ALA B 1 149 ? 43.091 36.702 41.507 1.00 6.38 122 ALA B CA 1
ATOM 3571 C C . ALA B 1 149 ? 44.279 35.981 42.152 1.00 7.11 122 ALA B C 1
ATOM 3572 O O . ALA B 1 149 ? 44.447 34.767 41.984 1.00 7.17 122 ALA B O 1
ATOM 3574 N N . LEU B 1 150 ? 45.098 36.723 42.890 1.00 6.53 123 LEU B N 1
ATOM 3575 C CA . LEU B 1 150 ? 46.236 36.145 43.604 1.00 7.94 123 LEU B CA 1
ATOM 3576 C C . LEU B 1 150 ? 45.819 35.355 44.836 1.00 7.72 123 LEU B C 1
ATOM 3577 O O . LEU B 1 150 ? 46.344 34.272 45.088 1.00 8.49 123 LEU B O 1
ATOM 3582 N N . LEU B 1 151 ? 44.882 35.882 45.618 1.00 7.45 124 LEU B N 1
ATOM 3583 C CA . LEU B 1 151 ? 44.449 35.192 46.831 1.00 7.74 124 LEU B CA 1
ATOM 3584 C C . LEU B 1 151 ? 43.852 33.839 46.482 1.00 9.44 124 LEU B C 1
ATOM 3585 O O . LEU B 1 151 ? 44.185 32.817 47.100 1.00 9.31 124 LEU B O 1
ATOM 3590 N N . ALA B 1 152 ? 42.962 33.836 45.494 1.00 7.59 125 ALA B N 1
ATOM 3591 C CA . ALA B 1 152 ? 42.305 32.605 45.071 1.00 8.97 125 ALA B CA 1
ATOM 3592 C C . ALA B 1 152 ? 43.280 31.678 44.339 1.00 7.81 125 ALA B C 1
ATOM 3593 O O . ALA B 1 152 ? 43.276 30.462 44.557 1.00 8.44 125 ALA B O 1
ATOM 3595 N N . GLY B 1 153 ? 44.099 32.238 43.458 1.00 8.29 126 GLY B N 1
ATOM 3596 C CA . GLY B 1 153 ? 45.041 31.439 42.701 1.00 8.67 126 GLY B CA 1
ATOM 3597 C C . GLY B 1 153 ? 46.081 30.756 43.574 1.00 8.26 126 GLY B C 1
ATOM 3598 O O . GLY B 1 153 ? 46.428 29.591 43.362 1.00 9.02 126 GLY B O 1
ATOM 3599 N N . ILE B 1 154 ? 46.589 31.472 44.569 1.00 8.52 127 ILE B N 1
ATOM 3600 C CA . ILE B 1 154 ? 47.550 30.899 45.503 1.00 8.48 127 ILE B CA 1
ATOM 3601 C C . ILE B 1 154 ? 46.900 29.782 46.314 1.00 8.79 127 ILE B C 1
ATOM 3602 O O . ILE B 1 154 ? 47.492 28.716 46.507 1.00 8.49 127 ILE B O 1
ATOM 3607 N N . TYR B 1 155 ? 45.677 29.998 46.775 1.00 8.53 128 TYR B N 1
ATOM 3608 C CA . TYR B 1 155 ? 44.958 28.942 47.484 1.00 8.37 128 TYR B CA 1
ATOM 3609 C C . TYR B 1 155 ? 44.782 27.701 46.601 1.00 9.51 128 TYR B C 1
ATOM 3610 O O . TYR B 1 155 ? 45.023 26.566 47.032 1.00 9.96 128 TYR B O 1
ATOM 3619 N N . ALA B 1 156 ? 44.360 27.911 45.361 1.00 8.44 129 ALA B N 1
ATOM 3620 C CA . ALA B 1 156 ? 44.140 26.803 44.431 1.00 9.39 129 ALA B CA 1
ATOM 3621 C C . ALA B 1 156 ? 45.409 25.978 44.220 1.00 10.04 129 ALA B C 1
ATOM 3622 O O . ALA B 1 156 ? 45.351 24.745 44.162 1.00 11.98 129 ALA B O 1
ATOM 3624 N N . LYS B 1 157 ? 46.552 26.650 44.114 1.00 9.45 130 LYS B N 1
ATOM 3625 C CA . LYS B 1 157 ? 47.814 25.970 43.830 1.00 11.10 130 LYS B CA 1
ATOM 3626 C C . LYS B 1 157 ? 48.498 25.362 45.047 1.00 11.77 130 LYS B C 1
ATOM 3627 O O . LYS B 1 157 ? 49.241 24.382 44.908 1.00 13.70 130 LYS B O 1
ATOM 3633 N N . THR B 1 158 ? 48.274 25.929 46.232 1.00 10.32 131 THR B N 1
ATOM 3634 C CA . THR B 1 158 ? 49.089 25.583 47.399 1.00 10.15 131 THR B CA 1
ATOM 3635 C C . THR B 1 158 ? 48.296 25.160 48.625 1.00 11.16 131 THR B C 1
ATOM 3636 O O . THR B 1 158 ? 48.868 24.578 49.554 1.00 12.72 131 THR B O 1
ATOM 3640 N N . GLY B 1 159 ? 47.004 25.474 48.658 1.00 9.10 132 GLY B N 1
ATOM 3641 C CA . GLY B 1 159 ? 46.207 25.235 49.845 1.00 11.21 132 GLY B CA 1
ATOM 3642 C C . GLY B 1 159 ? 46.441 26.219 50.977 1.00 10.21 132 GLY B C 1
ATOM 3643 O O . GLY B 1 159 ? 45.856 26.059 52.050 1.00 10.77 132 GLY B O 1
ATOM 3644 N N . LEU B 1 160 ? 47.279 27.230 50.752 1.00 9.57 133 LEU B N 1
ATOM 3645 C CA . LEU B 1 160 ? 47.529 28.260 51.761 1.00 10.50 133 LEU B CA 1
ATOM 3646 C C . LEU B 1 160 ? 46.279 29.086 52.049 1.00 9.30 133 LEU B C 1
ATOM 3647 O O . LEU B 1 160 ? 45.601 29.551 51.130 1.00 10.29 133 LEU B O 1
ATOM 3652 N N . ILE B 1 161 ? 45.976 29.264 53.327 1.00 8.52 134 ILE B N 1
ATOM 3653 C CA . ILE B 1 161 ? 44.885 30.138 53.729 1.00 8.15 134 ILE B CA 1
ATOM 3654 C C . ILE B 1 161 ? 45.361 31.584 53.643 1.00 8.42 134 ILE B C 1
ATOM 3655 O O . ILE B 1 161 ? 46.244 32.012 54.397 1.00 8.80 134 ILE B O 1
ATOM 3660 N N . THR B 1 162 ? 44.808 32.299 52.662 1.00 9.29 135 THR B N 1
ATOM 3661 C CA . THR B 1 162 ? 45.072 33.718 52.429 1.00 8.68 135 THR B CA 1
ATOM 3662 C C . THR B 1 162 ? 43.882 34.549 52.930 1.00 9.15 135 THR B C 1
ATOM 3663 O O . THR B 1 162 ? 42.866 33.992 53.356 1.00 10.56 135 THR B O 1
ATOM 3667 N N . PHE B 1 163 ? 44.017 35.877 52.895 1.00 7.74 136 PHE B N 1
ATOM 3668 C CA . PHE B 1 163 ? 43.081 36.763 53.585 1.00 7.42 136 PHE B CA 1
ATOM 3669 C C . PHE B 1 163 ? 42.487 37.843 52.702 1.00 6.98 136 PHE B C 1
ATOM 3670 O O . PHE B 1 163 ? 43.217 38.573 52.027 1.00 7.65 136 PHE B O 1
ATOM 3678 N N . TYR B 1 164 ? 41.156 37.932 52.720 1.00 6.56 137 TYR B N 1
ATOM 3679 C CA . TYR B 1 164 ? 40.445 39.041 52.104 1.00 6.11 137 TYR B CA 1
ATOM 3680 C C . TYR B 1 164 ? 40.425 40.146 53.142 1.00 5.63 137 TYR B C 1
ATOM 3681 O O . TYR B 1 164 ? 39.782 40.005 54.182 1.00 8.49 137 TYR B O 1
ATOM 3690 N N . GLY B 1 165 ? 41.138 41.234 52.895 1.00 6.21 138 GLY B N 1
ATOM 3691 C CA . GLY B 1 165 ? 41.282 42.255 53.909 1.00 7.93 138 GLY B CA 1
ATOM 3692 C C . GLY B 1 165 ? 42.065 43.437 53.393 1.00 6.82 138 GLY B C 1
ATOM 3693 O O . GLY B 1 165 ? 42.258 43.584 52.184 1.00 6.85 138 GLY B O 1
ATOM 3694 N N . PRO B 1 166 ? 42.521 44.296 54.315 1.00 6.97 139 PRO B N 1
ATOM 3695 C CA . PRO B 1 166 ? 43.126 45.578 53.950 1.00 7.37 139 PRO B CA 1
ATOM 3696 C C . PRO B 1 166 ? 44.254 45.532 52.930 1.00 7.22 139 PRO B C 1
ATOM 3697 O O . PRO B 1 166 ? 45.138 44.670 52.982 1.00 9.51 139 PRO B O 1
ATOM 3701 N N . ALA B 1 167 ? 44.205 46.500 52.019 1.00 6.59 140 ALA B N 1
ATOM 3702 C CA . ALA B 1 167 ? 45.328 46.890 51.178 1.00 8.03 140 ALA B CA 1
ATOM 3703 C C . ALA B 1 167 ? 45.852 48.222 51.709 1.00 7.17 140 ALA B C 1
ATOM 3704 O O . ALA B 1 167 ? 45.088 49.065 52.192 1.00 7.69 140 ALA B O 1
ATOM 3706 N N . LEU B 1 168 ? 47.158 48.419 51.623 1.00 7.51 141 LEU B N 1
ATOM 3707 C CA . LEU B 1 168 ? 47.807 49.523 52.306 1.00 6.55 141 LEU B CA 1
ATOM 3708 C C . LEU B 1 168 ? 47.195 50.886 51.988 1.00 6.03 141 LEU B C 1
ATOM 3709 O O . LEU B 1 168 ? 46.879 51.660 52.902 1.00 7.84 141 LEU B O 1
ATOM 3714 N N . ILE B 1 169 ? 47.022 51.168 50.706 1.00 6.39 142 ILE B N 1
ATOM 3715 C CA . ILE B 1 169 ? 46.600 52.497 50.278 1.00 6.91 142 ILE B CA 1
ATOM 3716 C C . ILE B 1 169 ? 45.110 52.776 50.544 1.00 6.96 142 ILE B C 1
ATOM 3717 O O . ILE B 1 169 ? 44.776 53.695 51.297 1.00 6.77 142 ILE B O 1
ATOM 3722 N N . PRO B 1 170 ? 44.195 51.986 49.962 1.00 6.57 143 PRO B N 1
ATOM 3723 C CA . PRO B 1 170 ? 42.787 52.315 50.215 1.00 7.60 143 PRO B CA 1
ATOM 3724 C C . PRO B 1 170 ? 42.390 52.077 51.668 1.00 7.48 143 PRO B C 1
ATOM 3725 O O . PRO B 1 170 ? 41.608 52.845 52.219 1.00 8.63 143 PRO B O 1
ATOM 3729 N N . SER B 1 171 ? 42.918 51.035 52.296 1.00 7.14 144 SER B N 1
ATOM 3730 C CA . SER B 1 171 ? 42.415 50.676 53.617 1.00 7.30 144 SER B CA 1
ATOM 3731 C C . SER B 1 171 ? 43.081 51.450 54.749 1.00 7.59 144 SER B C 1
ATOM 3732 O O . SER B 1 171 ? 42.411 51.980 55.634 1.00 8.84 144 SER B O 1
ATOM 3735 N N . PHE B 1 172 ? 44.407 51.485 54.747 1.00 7.35 145 PHE B N 1
ATOM 3736 C CA . PHE B 1 172 ? 45.122 52.133 55.844 1.00 7.45 145 PHE B CA 1
ATOM 3737 C C . PHE B 1 172 ? 45.439 53.603 55.589 1.00 7.36 145 PHE B C 1
ATOM 3738 O O . PHE B 1 172 ? 45.865 54.295 56.504 1.00 8.44 145 PHE B O 1
ATOM 3746 N N . GLY B 1 173 ? 45.208 54.078 54.365 1.00 7.66 146 GLY B N 1
ATOM 3747 C CA . GLY B 1 173 ? 45.280 55.498 54.074 1.00 8.11 146 GLY B CA 1
ATOM 3748 C C . GLY B 1 173 ? 43.956 56.230 54.264 1.00 7.82 146 GLY B C 1
ATOM 3749 O O . GLY B 1 173 ? 43.880 57.446 54.087 1.00 9.35 146 GLY B O 1
ATOM 3750 N N . GLU B 1 174 ? 42.906 55.492 54.616 1.00 7.92 147 GLU B N 1
ATOM 3751 C CA . GLU B 1 174 ? 41.618 56.082 54.968 1.00 8.20 147 GLU B CA 1
ATOM 3752 C C . GLU B 1 174 ? 41.768 56.997 56.188 1.00 8.61 147 GLU B C 1
ATOM 3753 O O . GLU B 1 174 ? 42.452 56.651 57.158 1.00 8.70 147 GLU B O 1
ATOM 3759 N N . HIS B 1 175 ? 41.130 58.167 56.145 1.00 8.37 148 HIS B N 1
ATOM 3760 C CA . HIS B 1 175 ? 41.143 59.063 57.303 1.00 9.96 148 HIS B CA 1
ATOM 3761 C C . HIS B 1 175 ? 40.363 58.461 58.475 1.00 9.61 148 HIS B C 1
ATOM 3762 O O . HIS B 1 175 ? 39.427 57.686 58.276 1.00 10.59 148 HIS B O 1
ATOM 3769 N N . PRO B 1 176 ? 40.735 58.823 59.713 1.00 11.31 149 PRO B N 1
ATOM 3770 C CA . PRO B 1 176 ? 39.856 58.529 60.852 1.00 12.20 149 PRO B CA 1
ATOM 3771 C C . PRO B 1 176 ? 38.485 59.118 60.561 1.00 13.82 149 PRO B C 1
ATOM 3772 O O . PRO B 1 176 ? 38.403 60.100 59.827 1.00 13.95 149 PRO B O 1
ATOM 3776 N N . PRO B 1 177 ? 37.416 58.552 61.136 1.00 12.32 150 PRO B N 1
ATOM 3777 C CA . PRO B 1 177 ? 37.434 57.521 62.179 1.00 13.30 150 PRO B CA 1
ATOM 3778 C C . PRO B 1 177 ? 37.458 56.086 61.662 1.00 11.62 150 PRO B C 1
ATOM 3779 O O . PRO B 1 177 ? 37.791 55.171 62.412 1.00 13.85 150 PRO B O 1
ATOM 3783 N N . LEU B 1 178 ? 37.121 55.882 60.399 1.00 10.25 151 LEU B N 1
ATOM 3784 C CA . LEU B 1 178 ? 36.855 54.526 59.936 1.00 10.02 151 LEU B CA 1
ATOM 3785 C C . LEU B 1 178 ? 38.098 53.642 59.896 1.00 9.60 151 LEU B C 1
ATOM 3786 O O . LEU B 1 178 ? 38.000 52.429 60.082 1.00 9.72 151 LEU B O 1
ATOM 3791 N N . VAL B 1 179 ? 39.265 54.237 59.674 1.00 8.77 152 VAL B N 1
ATOM 3792 C CA . VAL B 1 179 ? 40.484 53.442 59.577 1.00 8.88 152 VAL B CA 1
ATOM 3793 C C . VAL B 1 179 ? 40.760 52.687 60.872 1.00 8.42 152 VAL B C 1
ATOM 3794 O O . VAL B 1 179 ? 41.322 51.601 60.844 1.00 8.72 152 VAL B O 1
ATOM 3798 N N . ASP B 1 180 ? 40.355 53.250 62.007 1.00 9.06 153 ASP B N 1
ATOM 3799 C CA . ASP B 1 180 ? 40.618 52.603 63.289 1.00 8.88 153 ASP B CA 1
ATOM 3800 C C . ASP B 1 180 ? 39.830 51.306 63.433 1.00 8.31 153 ASP B C 1
ATOM 3801 O O . ASP B 1 180 ? 40.307 50.343 64.034 1.00 9.53 153 ASP B O 1
ATOM 3806 N N . ILE B 1 181 ? 38.629 51.279 62.876 1.00 8.64 154 ILE B N 1
ATOM 3807 C CA . ILE B 1 181 ? 37.797 50.089 62.932 1.00 8.96 154 ILE B CA 1
ATOM 3808 C C . ILE B 1 181 ? 38.360 49.001 62.004 1.00 7.37 154 ILE B C 1
ATOM 3809 O O . ILE B 1 181 ? 38.408 47.822 62.364 1.00 8.00 154 ILE B O 1
ATOM 3814 N N . THR B 1 182 ? 38.810 49.397 60.819 1.00 7.53 155 THR B N 1
ATOM 3815 C CA . THR B 1 182 ? 39.511 48.482 59.927 1.00 6.90 155 THR B CA 1
ATOM 3816 C C . THR B 1 182 ? 40.727 47.875 60.628 1.00 7.11 155 THR B C 1
ATOM 3817 O O . THR B 1 182 ? 40.939 46.658 60.606 1.00 7.56 155 THR B O 1
ATOM 3821 N N . TYR B 1 183 ? 41.523 48.722 61.265 1.00 7.81 156 TYR B N 1
ATOM 3822 C CA . TYR B 1 183 ? 42.714 48.241 61.926 1.00 7.55 156 TYR B CA 1
ATOM 3823 C C . TYR B 1 183 ? 42.398 47.275 63.067 1.00 8.36 156 TYR B C 1
ATOM 3824 O O . TYR B 1 183 ? 43.070 46.259 63.229 1.00 8.31 156 TYR B O 1
ATOM 3833 N N . GLU B 1 184 ? 41.382 47.595 63.858 1.00 8.08 157 GLU B N 1
ATOM 3834 C CA . GLU B 1 184 ? 41.006 46.733 64.971 1.00 8.41 157 GLU B CA 1
ATOM 3835 C C . GLU B 1 184 ? 40.683 45.313 64.507 1.00 8.68 157 GLU B C 1
ATOM 3836 O O . GLU B 1 184 ? 41.065 44.347 65.163 1.00 9.37 157 GLU B O 1
ATOM 3842 N N . SER B 1 185 ? 40.003 45.171 63.374 1.00 8.13 158 SER B N 1
ATOM 3843 C CA . SER B 1 185 ? 39.719 43.829 62.860 1.00 7.51 158 SER B CA 1
ATOM 3844 C C . SER B 1 185 ? 40.986 43.130 62.349 1.00 8.24 158 SER B C 1
ATOM 3845 O O . SER B 1 185 ? 41.225 41.952 62.642 1.00 8.57 158 SER B O 1
ATOM 3848 N N . PHE B 1 186 ? 41.790 43.861 61.584 1.00 8.28 159 PHE B N 1
ATOM 3849 C CA . PHE B 1 186 ? 43.065 43.367 61.063 1.00 7.90 159 PHE B CA 1
ATOM 3850 C C . PHE B 1 186 ? 43.920 42.787 62.196 1.00 8.71 159 PHE B C 1
ATOM 3851 O O . PHE B 1 186 ? 44.357 41.631 62.145 1.00 9.05 159 PHE B O 1
ATOM 3859 N N . ILE B 1 187 ? 44.153 43.585 63.230 1.00 8.14 160 ILE B N 1
ATOM 3860 C CA . ILE B 1 187 ? 45.038 43.150 64.303 1.00 9.39 160 ILE B CA 1
ATOM 3861 C C . ILE B 1 187 ? 44.405 42.030 65.141 1.00 9.68 160 ILE B C 1
ATOM 3862 O O . ILE B 1 187 ? 45.105 41.100 65.548 1.00 9.69 160 ILE B O 1
ATOM 3867 N N . LYS B 1 188 ? 43.098 42.080 65.370 1.00 9.27 161 LYS B N 1
ATOM 3868 C CA . LYS B 1 188 ? 42.438 41.014 66.118 1.00 9.77 161 LYS B CA 1
ATOM 3869 C C . LYS B 1 188 ? 42.520 39.664 65.402 1.00 9.58 161 LYS B C 1
ATOM 3870 O O . LYS B 1 188 ? 42.917 38.649 65.991 1.00 10.11 161 LYS B O 1
ATOM 3876 N N . ILE B 1 189 ? 42.125 39.648 64.136 1.00 9.04 162 ILE B N 1
ATOM 3877 C CA . ILE B 1 189 ? 42.065 38.410 63.370 1.00 9.03 162 ILE B CA 1
ATOM 3878 C C . ILE B 1 189 ? 43.445 37.773 63.246 1.00 8.76 162 ILE B C 1
ATOM 3879 O O . ILE B 1 189 ? 43.595 36.556 63.385 1.00 9.88 162 ILE B O 1
ATOM 3884 N N . LEU B 1 190 ? 44.458 38.594 62.999 1.00 8.10 163 LEU B N 1
ATOM 3885 C CA . LEU B 1 190 ? 45.770 38.068 62.670 1.00 8.56 163 LEU B CA 1
ATOM 3886 C C . LEU B 1 190 ? 46.652 37.790 63.893 1.00 9.28 163 LEU B C 1
ATOM 3887 O O . LEU B 1 190 ? 47.616 37.030 63.787 1.00 10.63 163 LEU B O 1
ATOM 3892 N N . THR B 1 191 ? 46.344 38.396 65.041 1.00 9.50 164 THR B N 1
ATOM 3893 C CA . THR B 1 191 ? 47.167 38.167 66.238 1.00 11.40 164 THR B CA 1
ATOM 3894 C C . THR B 1 191 ? 46.518 37.309 67.321 1.00 12.89 164 THR B C 1
ATOM 3895 O O . THR B 1 191 ? 47.219 36.819 68.214 1.00 14.56 164 THR B O 1
ATOM 3899 N N . ARG B 1 192 ? 45.206 37.110 67.259 1.00 12.43 165 ARG B N 1
ATOM 3900 C CA . ARG B 1 192 ? 44.511 36.393 68.329 1.00 13.03 165 ARG B CA 1
ATOM 3901 C C . ARG B 1 192 ? 44.981 34.953 68.486 1.00 15.00 165 ARG B C 1
ATOM 3902 O O . ARG B 1 192 ? 45.473 34.336 67.544 1.00 14.22 165 ARG B O 1
ATOM 3910 N N . LYS B 1 193 ? 44.829 34.421 69.693 1.00 13.81 166 LYS B N 1
ATOM 3911 C CA .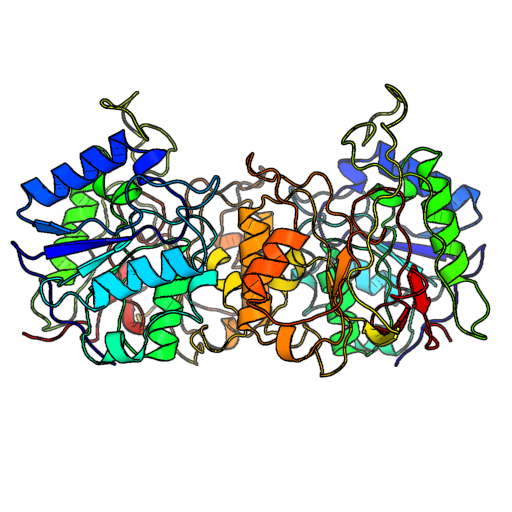 LYS B 1 193 ? 45.054 32.999 69.918 1.00 15.36 166 LYS B CA 1
ATOM 3912 C C . LYS B 1 193 ? 44.047 32.191 69.119 1.00 15.74 166 LYS B C 1
ATOM 3913 O O . LYS B 1 193 ? 42.875 32.558 69.033 1.00 16.54 166 LYS B O 1
ATOM 3919 N N . GLN B 1 194 ? 44.509 31.090 68.537 1.00 15.34 167 GLN B N 1
ATOM 3920 C CA . GLN B 1 194 ? 43.666 30.229 67.724 1.00 16.63 167 GLN B CA 1
ATOM 3921 C C . GLN B 1 194 ? 42.990 29.177 68.592 1.00 24.24 167 GLN B C 1
ATOM 3922 O O . GLN B 1 194 ? 43.282 27.985 68.483 1.00 29.60 167 GLN B O 1
ATOM 3928 N N . SER B 1 195 ? 42.097 29.624 69.463 1.00 22.73 168 SER B N 1
ATOM 3929 C CA . SER B 1 195 ? 41.358 28.716 70.331 1.00 26.17 168 SER B CA 1
ATOM 3930 C C . SER B 1 195 ? 39.901 29.144 70.397 1.00 19.63 168 SER B C 1
ATOM 3931 O O . SER B 1 195 ? 39.604 30.308 70.667 1.00 26.73 168 SER B O 1
ATOM 3934 N N . GLY B 1 196 ? 38.995 28.207 70.151 1.00 21.92 169 GLY B N 1
ATOM 3935 C CA . GLY B 1 196 ? 37.581 28.515 70.133 1.00 20.07 169 GLY B CA 1
ATOM 3936 C C . GLY B 1 196 ? 37.228 29.320 68.899 1.00 17.70 169 GLY B C 1
ATOM 3937 O O . GLY B 1 196 ? 38.117 29.815 68.186 1.00 20.10 169 GLY B O 1
ATOM 3938 N N . ILE B 1 197 ? 35.934 29.452 68.640 1.00 15.71 170 ILE B N 1
ATOM 3939 C CA . ILE B 1 197 ? 35.478 30.181 67.468 1.00 14.38 170 ILE B CA 1
ATOM 3940 C C . ILE B 1 197 ? 35.714 31.672 67.657 1.00 12.35 170 ILE B C 1
ATOM 3941 O O . ILE B 1 197 ? 35.854 32.159 68.786 1.00 13.30 170 ILE B O 1
ATOM 3946 N N . TYR B 1 198 ? 35.786 32.390 66.543 1.00 11.42 171 TYR B N 1
ATOM 3947 C CA . TYR B 1 198 ? 35.855 33.840 66.580 1.00 10.00 171 TYR B CA 1
ATOM 3948 C C . TYR B 1 198 ? 34.588 34.422 65.959 1.00 10.38 171 TYR B C 1
ATOM 3949 O O . TYR B 1 198 ? 34.301 34.164 64.789 1.00 11.44 171 TYR B O 1
ATOM 3958 N N . THR B 1 199 ? 33.842 35.222 66.720 1.00 9.29 172 THR B N 1
ATOM 3959 C CA . THR B 1 199 ? 32.618 35.838 66.226 1.00 8.77 172 THR B CA 1
ATOM 3960 C C . THR B 1 199 ? 32.867 37.304 65.878 1.00 9.38 172 THR B C 1
ATOM 3961 O O . THR B 1 199 ? 33.334 38.086 66.712 1.00 10.56 172 THR B O 1
ATOM 3965 N N . TYR B 1 200 ? 32.567 37.677 64.637 1.00 8.12 173 TYR B N 1
ATOM 3966 C CA . TYR B 1 200 ? 32.823 39.034 64.172 1.00 8.50 173 TYR B CA 1
ATOM 3967 C C . TYR B 1 200 ? 32.007 40.086 64.914 1.00 9.15 173 TYR B C 1
ATOM 3968 O O . TYR B 1 200 ? 30.830 39.878 65.222 1.00 10.84 173 TYR B O 1
ATOM 3977 N N . THR B 1 201 ? 32.649 41.222 65.173 1.00 10.46 174 THR B N 1
ATOM 3978 C CA . THR B 1 201 ? 31.956 42.428 65.583 1.00 11.18 174 THR B CA 1
ATOM 3979 C C . THR B 1 201 ? 31.262 43.030 64.368 1.00 11.59 174 THR B C 1
ATOM 3980 O O . THR B 1 201 ? 31.628 42.745 63.221 1.00 12.77 174 THR B O 1
ATOM 3984 N N . LEU B 1 202 ? 30.251 43.847 64.625 1.00 12.54 175 LEU B N 1
ATOM 3985 C CA . LEU B 1 202 ? 29.504 44.525 63.578 1.00 13.24 175 LEU B CA 1
ATOM 3986 C C . LEU B 1 202 ? 29.834 46.006 63.651 1.00 11.09 175 LEU B C 1
ATOM 3987 O O . LEU B 1 202 ? 29.523 46.653 64.649 1.00 12.79 175 LEU B O 1
ATOM 3992 N N . PRO B 1 203 ? 30.485 46.557 62.611 1.00 10.11 176 PRO B N 1
ATOM 3993 C CA . PRO B 1 203 ? 30.748 48.002 62.661 1.00 10.39 176 PRO B CA 1
ATOM 3994 C C . PRO B 1 203 ? 29.465 48.800 62.881 1.00 10.19 176 PRO B C 1
ATOM 3995 O O . PRO B 1 203 ? 28.436 48.523 62.272 1.00 10.42 176 PRO B O 1
ATOM 3999 N N . GLU B 1 204 ? 29.537 49.797 63.757 1.00 9.78 177 GLU B N 1
ATOM 4000 C CA . GLU B 1 204 ? 28.356 50.586 64.087 1.00 12.10 177 GLU B CA 1
ATOM 4001 C C . GLU B 1 204 ? 27.936 51.471 62.926 1.00 12.22 177 GLU B C 1
ATOM 4002 O O . GLU B 1 204 ? 26.744 51.671 62.692 1.00 16.20 177 GLU B O 1
ATOM 4008 N N . LYS B 1 205 ? 28.917 51.980 62.188 1.00 10.56 178 LYS B N 1
ATOM 4009 C CA . LYS B 1 205 ? 28.662 52.874 61.065 1.00 10.62 178 LYS B CA 1
ATOM 4010 C C . LYS B 1 205 ? 29.601 52.513 59.927 1.00 9.17 178 LYS B C 1
ATOM 4011 O O . LYS B 1 205 ? 30.678 51.948 60.158 1.00 9.87 178 LYS B O 1
ATOM 4017 N N . TRP B 1 206 ? 29.201 52.854 58.707 1.00 8.64 179 TRP B N 1
ATOM 4018 C CA . TRP B 1 206 ? 30.010 52.575 57.522 1.00 8.36 179 TRP B CA 1
ATOM 4019 C C . TRP B 1 206 ? 29.771 53.657 56.481 1.00 7.73 179 TRP B C 1
ATOM 4020 O O . TRP B 1 206 ? 28.829 54.451 56.595 1.00 8.65 179 TRP B O 1
ATOM 4031 N N . SER B 1 207 ? 30.624 53.707 55.467 1.00 7.18 180 SER B N 1
ATOM 4032 C CA . SER B 1 207 ? 30.420 54.629 54.358 1.00 8.38 180 SER B CA 1
ATOM 4033 C C . SER B 1 207 ? 31.010 54.062 53.084 1.00 7.89 180 SER B C 1
ATOM 4034 O O . SER B 1 207 ? 31.905 53.212 53.119 1.00 9.19 180 SER B O 1
ATOM 4037 N N . ASP B 1 208 ? 30.521 54.566 51.959 1.00 8.82 181 ASP B N 1
ATOM 4038 C CA . ASP B 1 208 ? 31.082 54.231 50.662 1.00 8.89 181 ASP B CA 1
ATOM 4039 C C . ASP B 1 208 ? 31.367 55.459 49.806 1.00 8.93 181 ASP B C 1
ATOM 4040 O O . ASP B 1 208 ? 31.674 55.318 48.628 1.00 9.56 181 ASP B O 1
ATOM 4045 N N . GLU B 1 209 ? 31.303 56.659 50.381 1.00 8.10 182 GLU B N 1
ATOM 4046 C CA . GLU B 1 209 ? 31.475 57.854 49.562 1.00 9.93 182 GLU B CA 1
ATOM 4047 C C . GLU B 1 209 ? 32.859 57.973 48.940 1.00 9.87 182 GLU B C 1
ATOM 4048 O O . GLU B 1 209 ? 33.872 57.682 49.585 1.00 11.31 182 GLU B O 1
ATOM 4054 N N . SER B 1 210 ? 32.886 58.435 47.697 1.00 10.84 183 SER B N 1
ATOM 4055 C CA . SER B 1 210 ? 34.123 58.644 46.960 1.00 13.14 183 SER B CA 1
ATOM 4056 C C . SER B 1 210 ? 34.612 60.074 47.142 1.00 13.54 183 SER B C 1
ATOM 4057 O O . SER B 1 210 ? 34.576 60.875 46.206 1.00 15.68 183 SER B O 1
ATOM 4060 N N . ILE B 1 211 ? 35.031 60.384 48.363 1.00 9.54 184 ILE B N 1
ATOM 4061 C CA . ILE B 1 211 ? 35.651 61.661 48.700 1.00 8.54 184 ILE B CA 1
ATOM 4062 C C . ILE B 1 211 ? 36.829 61.383 49.616 1.00 8.01 184 ILE B C 1
ATOM 4063 O O . ILE B 1 211 ? 37.040 60.247 50.052 1.00 8.69 184 ILE B O 1
ATOM 4068 N N . ASN B 1 212 ? 37.590 62.429 49.908 1.00 7.89 185 ASN B N 1
ATOM 4069 C CA . ASN B 1 212 ? 38.703 62.345 50.846 1.00 7.67 185 ASN B CA 1
ATOM 4070 C C . ASN B 1 212 ? 39.743 61.289 50.452 1.00 7.56 185 ASN B C 1
ATOM 4071 O O . ASN B 1 212 ? 40.241 60.549 51.298 1.00 8.62 185 ASN B O 1
ATOM 4076 N N . TRP B 1 213 ? 40.062 61.237 49.169 1.00 7.90 186 TRP B N 1
ATOM 4077 C CA . TRP B 1 213 ? 40.927 60.183 48.658 1.00 7.23 186 TRP B CA 1
ATOM 4078 C C . TRP B 1 213 ? 42.433 60.433 48.878 1.00 7.35 186 TRP B C 1
ATOM 4079 O O . TRP B 1 213 ? 43.091 59.672 49.601 1.00 9.00 186 TRP B O 1
ATOM 4090 N N . ASN B 1 214 ? 42.978 61.493 48.281 1.00 6.74 187 ASN B N 1
ATOM 4091 C CA . ASN B 1 214 ? 44.430 61.640 48.154 1.00 7.95 187 ASN B CA 1
ATOM 4092 C C . ASN B 1 214 ? 44.932 63.043 48.497 1.00 8.09 187 ASN B C 1
ATOM 4093 O O . ASN B 1 214 ? 45.771 63.596 47.785 1.00 10.20 187 ASN B O 1
ATOM 4098 N N . GLU B 1 215 ? 44.447 63.606 49.600 1.00 8.72 188 GLU B N 1
ATOM 4099 C CA . GLU B 1 215 ? 44.940 64.908 50.059 1.00 9.21 188 GLU B CA 1
ATOM 4100 C C . GLU B 1 215 ? 45.256 64.863 51.542 1.00 9.44 188 GLU B C 1
ATOM 4101 O O . GLU B 1 215 ? 44.863 63.926 52.248 1.00 9.98 188 GLU B O 1
ATOM 4107 N N . ASN B 1 216 ? 45.955 65.880 52.031 1.00 9.01 189 ASN B N 1
ATOM 4108 C CA . ASN B 1 216 ? 46.342 65.901 53.426 1.00 7.91 189 ASN B CA 1
ATOM 4109 C C . ASN B 1 216 ? 45.147 65.950 54.373 1.00 9.07 189 ASN B C 1
ATOM 4110 O O . ASN B 1 216 ? 45.157 65.314 55.423 1.00 9.81 189 ASN B O 1
ATOM 4115 N N . LYS B 1 217 ? 44.141 66.732 54.000 1.00 9.63 190 LYS B N 1
ATOM 4116 C CA . LYS B 1 217 ? 42.971 66.932 54.843 1.00 10.88 190 LYS B CA 1
ATOM 4117 C C . LYS B 1 217 ? 41.709 66.470 54.142 1.00 10.84 190 LYS B C 1
ATOM 4118 O O . LYS B 1 217 ? 41.636 66.475 52.919 1.00 11.25 190 LYS B O 1
ATOM 4124 N N . ILE B 1 218 ? 40.708 66.077 54.927 1.00 10.37 191 ILE B N 1
ATOM 4125 C CA . ILE B 1 218 ? 39.403 65.780 54.352 1.00 11.15 191 ILE B CA 1
ATOM 4126 C C . ILE B 1 218 ? 38.783 67.041 53.762 1.00 11.51 191 ILE B C 1
ATOM 4127 O O . ILE B 1 218 ? 39.041 68.151 54.235 1.00 13.98 191 ILE B O 1
ATOM 4132 N N . LEU B 1 219 ? 37.990 66.875 52.716 1.00 10.69 192 LEU B N 1
ATOM 4133 C CA . LEU B 1 219 ? 37.130 67.953 52.238 1.00 11.68 192 LEU B CA 1
ATOM 4134 C C . LEU B 1 219 ? 36.037 68.250 53.269 1.00 11.81 192 LEU B C 1
ATOM 4135 O O . LEU B 1 219 ? 35.774 69.406 53.627 1.00 12.94 192 LEU B O 1
ATOM 4140 N N . ARG B 1 220 ? 35.399 67.180 53.729 1.00 11.29 193 ARG B N 1
ATOM 4141 C CA . ARG B 1 220 ? 34.310 67.239 54.695 1.00 12.18 193 ARG B CA 1
ATOM 4142 C C . ARG B 1 220 ? 34.089 65.798 55.135 1.00 12.47 193 ARG B C 1
ATOM 4143 O O . ARG B 1 220 ? 34.491 64.872 54.429 1.00 12.06 193 ARG B O 1
ATOM 4151 N N . PRO B 1 221 ? 33.503 65.588 56.320 1.00 11.52 194 PRO B N 1
ATOM 4152 C CA . PRO B 1 221 ? 33.302 64.206 56.778 1.00 13.61 194 PRO B CA 1
ATOM 4153 C C . PRO B 1 221 ? 32.388 63.395 55.857 1.00 9.53 194 PRO B C 1
ATOM 4154 O O . PRO B 1 221 ? 31.418 63.915 55.309 1.00 12.56 194 PRO B O 1
ATOM 4158 N N . LYS B 1 222 ? 32.740 62.123 55.662 1.00 10.60 195 LYS B N 1
ATOM 4159 C CA . LYS B 1 222 ? 31.863 61.188 54.963 1.00 9.29 195 LYS B CA 1
ATOM 4160 C C . LYS B 1 222 ? 30.548 61.015 55.709 1.00 8.36 195 LYS B C 1
ATOM 4161 O O . LYS B 1 222 ? 30.513 61.065 56.937 1.00 9.27 195 LYS B O 1
ATOM 4167 N N . LYS B 1 223 ? 29.474 60.814 54.951 1.00 8.83 196 LYS B N 1
ATOM 4168 C CA . LYS B 1 223 ? 28.213 60.330 55.502 1.00 9.80 196 LYS B CA 1
ATOM 4169 C C . LYS B 1 223 ? 28.479 59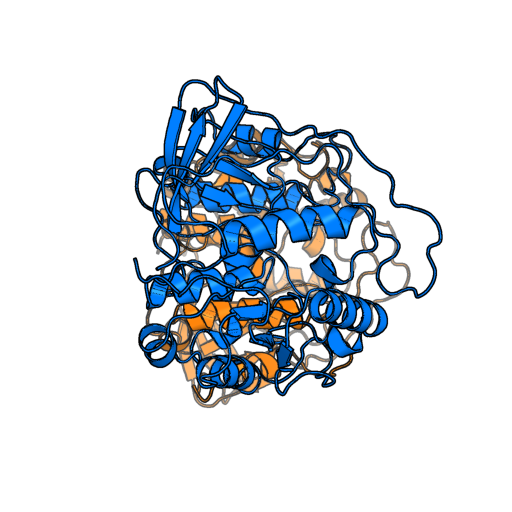.012 56.215 1.00 9.78 196 LYS B C 1
ATOM 4170 O O . LYS B 1 223 ? 29.156 58.123 55.674 1.00 11.22 196 LYS B O 1
ATOM 4176 N N . LEU B 1 224 ? 27.974 58.892 57.434 1.00 9.87 197 LEU B N 1
ATOM 4177 C CA . LEU B 1 224 ? 28.085 57.650 58.193 1.00 10.02 197 LEU B CA 1
ATOM 4178 C C . LEU B 1 224 ? 26.724 56.988 58.289 1.00 12.44 197 LEU B C 1
ATOM 4179 O O . LEU B 1 224 ? 25.803 57.523 58.913 1.00 17.07 197 LEU B O 1
ATOM 4184 N N . TYR B 1 225 ? 26.600 55.829 57.659 1.00 9.95 198 TYR B N 1
ATOM 4185 C CA . TYR B 1 225 ? 25.356 55.086 57.620 1.00 10.92 198 TYR B CA 1
ATOM 4186 C C . TYR B 1 225 ? 25.268 54.102 58.770 1.00 10.81 198 TYR B C 1
ATOM 4187 O O . TYR B 1 225 ? 26.252 53.458 59.122 1.00 10.58 198 TYR B O 1
ATOM 4196 N N . LYS B 1 226 ? 24.077 53.951 59.338 1.00 12.76 199 LYS B N 1
ATOM 4197 C CA . LYS B 1 226 ? 23.845 52.848 60.258 1.00 12.83 199 LYS B CA 1
ATOM 4198 C C . LYS B 1 226 ? 24.020 51.524 59.511 1.00 8.89 199 LYS B C 1
ATOM 4199 O O . LYS B 1 226 ? 23.733 51.426 58.318 1.00 10.80 199 LYS B O 1
ATOM 4205 N N . ASN B 1 227 ? 24.468 50.502 60.224 1.00 11.13 200 ASN B N 1
ATOM 4206 C CA . ASN B 1 227 ? 24.685 49.214 59.580 1.00 10.62 200 ASN B CA 1
ATOM 4207 C C . ASN B 1 227 ? 23.381 48.516 59.249 1.00 12.23 200 ASN B C 1
ATOM 4208 O O . ASN B 1 227 ? 22.628 48.133 60.140 1.00 20.05 200 ASN B O 1
ATOM 4213 N N . ASN B 1 228 ? 23.131 48.350 57.956 1.00 13.71 201 ASN B N 1
ATOM 4214 C CA . ASN B 1 228 ? 21.885 47.776 57.468 1.00 15.24 201 ASN B CA 1
ATOM 4215 C C . ASN B 1 228 ? 22.044 46.353 56.937 1.00 14.47 201 ASN B C 1
ATOM 4216 O O . ASN B 1 228 ? 21.245 45.893 56.118 1.00 16.39 201 ASN B O 1
ATOM 4221 N N . CYS B 1 229 ? 23.078 45.656 57.387 1.00 12.70 202 CYS B N 1
ATOM 4222 C CA A CYS B 1 229 ? 23.283 44.243 57.078 0.51 12.62 202 CYS B CA 1
ATOM 4223 C CA B CYS B 1 229 ? 23.223 44.272 56.961 0.49 12.62 202 CYS B CA 1
ATOM 4224 C C . CYS B 1 229 ? 22.006 43.458 57.404 1.00 12.90 202 CYS B C 1
ATOM 4225 O O . CYS B 1 229 ? 21.369 43.730 58.435 1.00 16.65 202 CYS B O 1
ATOM 4230 N N . ALA B 1 230 ? 21.645 42.485 56.576 1.00 11.57 203 ALA B N 1
ATOM 4231 C CA . ALA B 1 230 ? 20.434 41.695 56.789 1.00 11.25 203 ALA B CA 1
ATOM 4232 C C . ALA B 1 230 ? 20.750 40.217 56.662 1.00 10.93 203 ALA B C 1
ATOM 4233 O O . ALA B 1 230 ? 21.556 39.816 55.815 1.00 12.79 203 ALA B O 1
ATOM 4235 N N . PHE B 1 231 ? 20.118 39.409 57.504 1.00 9.89 204 PHE B N 1
ATOM 4236 C CA . PHE B 1 231 ? 20.288 37.963 57.481 1.00 11.32 204 PHE B CA 1
ATOM 4237 C C . PHE B 1 231 ? 19.000 37.333 56.959 1.00 10.95 204 PHE B C 1
ATOM 4238 O O . PHE B 1 231 ? 17.979 37.307 57.661 1.00 15.63 204 PHE B O 1
ATOM 4246 N N . TYR B 1 232 ? 19.041 36.827 55.734 1.00 10.77 205 TYR B N 1
ATOM 4247 C CA . TYR B 1 232 ? 17.878 36.196 55.120 1.00 12.15 205 TYR B CA 1
ATOM 4248 C C . TYR B 1 232 ? 17.959 34.684 55.249 1.00 13.35 205 TYR B C 1
ATOM 4249 O O . TYR B 1 232 ? 18.698 34.021 54.526 1.00 14.95 205 TYR B O 1
ATOM 4258 N N . GLY B 1 233 ? 17.198 34.135 56.184 1.00 16.43 206 GLY B N 1
ATOM 4259 C CA . GLY B 1 233 ? 17.212 32.707 56.416 1.00 19.74 206 GLY B CA 1
ATOM 4260 C C . GLY B 1 233 ? 17.021 32.427 57.888 1.00 14.10 206 GLY B C 1
ATOM 4261 O O . GLY B 1 233 ? 16.791 33.344 58.676 1.00 15.56 206 GLY B O 1
ATOM 4262 N N . SER B 1 234 ? 17.118 31.156 58.256 1.00 14.70 207 SER B N 1
ATOM 4263 C CA . SER B 1 234 ? 17.007 30.760 59.651 1.00 14.48 207 SER B CA 1
ATOM 4264 C C . SER B 1 234 ? 18.001 29.649 59.937 1.00 13.29 207 SER B C 1
ATOM 4265 O O . SER B 1 234 ? 18.583 29.064 59.016 1.00 16.32 207 SER B O 1
ATOM 4268 N N . GLY B 1 235 ? 18.194 29.355 61.213 1.00 13.51 208 GLY B N 1
ATOM 4269 C CA . GLY B 1 235 ? 19.123 28.320 61.612 1.00 15.06 208 GLY B CA 1
ATOM 4270 C C . GLY B 1 235 ? 20.565 28.740 61.418 1.00 12.63 208 GLY B C 1
ATOM 4271 O O . GLY B 1 235 ? 20.869 29.927 61.267 1.00 15.29 208 GLY B O 1
ATOM 4272 N N . LYS B 1 236 ? 21.454 27.759 61.429 1.00 13.22 209 LYS B N 1
ATOM 4273 C CA . LYS B 1 236 ? 22.885 27.994 61.342 1.00 12.59 209 LYS B CA 1
ATOM 4274 C C . LYS B 1 236 ? 23.453 27.186 60.184 1.00 13.33 209 LYS B C 1
ATOM 4275 O O . LYS B 1 236 ? 23.128 26.003 60.018 1.00 14.78 209 LYS B O 1
ATOM 4281 N N . VAL B 1 237 ? 24.284 27.831 59.370 1.00 11.17 210 VAL B N 1
ATOM 4282 C CA . VAL B 1 237 ? 24.970 27.168 58.268 1.00 11.32 210 VAL B CA 1
ATOM 4283 C C . VAL B 1 237 ? 26.469 27.255 58.483 1.00 9.93 210 VAL B C 1
ATOM 4284 O O . VAL B 1 237 ? 27.004 28.343 58.687 1.00 11.32 210 VAL B O 1
ATOM 4288 N N . GLU B 1 238 ? 27.148 26.117 58.424 1.00 10.46 211 GLU B N 1
ATOM 4289 C CA . GLU B 1 238 ? 28.595 26.069 58.580 1.00 11.09 211 GLU B CA 1
ATOM 4290 C C . GLU B 1 238 ? 29.223 25.401 57.367 1.00 10.98 211 GLU B C 1
ATOM 4291 O O . GLU B 1 238 ? 28.805 24.313 56.961 1.00 11.47 211 GLU B O 1
ATOM 4297 N N . GLY B 1 239 ? 30.227 26.045 56.779 1.00 9.55 212 GLY B N 1
ATOM 4298 C CA . GLY B 1 239 ? 30.885 25.501 55.603 1.00 9.46 212 GLY B CA 1
ATOM 4299 C C . GLY B 1 239 ? 32.114 26.304 55.235 1.00 9.65 212 GLY B C 1
ATOM 4300 O O . GLY B 1 239 ? 32.301 27.429 55.710 1.00 9.88 212 GLY B O 1
ATOM 4301 N N . ARG B 1 240 ? 32.963 25.722 54.396 1.00 9.87 213 ARG B N 1
ATOM 4302 C CA . ARG B 1 240 ? 34.164 26.394 53.913 1.00 8.09 213 ARG B CA 1
ATOM 4303 C C . ARG B 1 240 ? 33.798 27.621 53.090 1.00 8.58 213 ARG B C 1
ATOM 4304 O O . ARG B 1 240 ? 33.002 27.528 52.165 1.00 9.15 213 ARG B O 1
ATOM 4312 N N . VAL B 1 241 ? 34.396 28.765 53.412 1.00 8.63 214 VAL B N 1
ATOM 4313 C CA . VAL B 1 241 ? 34.140 29.969 52.632 1.00 8.99 214 VAL B CA 1
ATOM 4314 C C . VAL B 1 241 ? 35.095 30.081 51.440 1.00 8.54 214 VAL B C 1
ATOM 4315 O O . VAL B 1 241 ? 36.300 29.831 51.564 1.00 9.30 214 VAL B O 1
ATOM 4319 N N . ILE B 1 242 ? 34.541 30.436 50.285 1.00 8.34 215 ILE B N 1
ATOM 4320 C CA . ILE B 1 242 ? 35.319 30.565 49.056 1.00 9.90 215 ILE B CA 1
ATOM 4321 C C . ILE B 1 242 ? 34.800 31.774 48.295 1.00 7.37 215 ILE B C 1
ATOM 4322 O O . ILE B 1 242 ? 33.593 32.028 48.275 1.00 8.72 215 ILE B O 1
ATOM 4327 N N . GLY B 1 243 ? 35.705 32.515 47.655 1.00 8.48 216 GLY B N 1
ATOM 4328 C CA . GLY B 1 243 ? 35.292 33.583 46.756 1.00 8.68 216 GLY B CA 1
ATOM 4329 C C . GLY B 1 243 ? 36.177 34.810 46.806 1.00 7.49 216 GLY B C 1
ATOM 4330 O O . GLY B 1 243 ? 37.401 34.699 46.808 1.00 9.90 216 GLY B O 1
ATOM 4331 N N . GLY B 1 244 ? 35.554 35.984 46.835 1.00 7.14 217 GLY B N 1
ATOM 4332 C CA . GLY B 1 244 ? 36.258 37.257 46.798 1.00 7.74 217 GLY B CA 1
ATOM 4333 C C . GLY B 1 244 ? 35.515 38.240 45.922 1.00 6.41 217 GLY B C 1
ATOM 4334 O O . GLY B 1 244 ? 34.275 38.249 45.880 1.00 7.09 217 GLY B O 1
ATOM 4335 N N . ASN B 1 245 ? 36.271 39.073 45.216 1.00 6.37 218 ASN B N 1
ATOM 4336 C CA . ASN B 1 245 ? 35.658 40.029 44.302 1.00 6.81 218 ASN B CA 1
ATOM 4337 C C . ASN B 1 245 ? 35.141 39.290 43.077 1.00 5.74 218 ASN B C 1
ATOM 4338 O O . ASN B 1 245 ? 35.911 38.679 42.335 1.00 6.80 218 ASN B O 1
ATOM 4343 N N . LEU B 1 246 ? 33.836 39.351 42.855 1.00 7.24 219 LEU B N 1
ATOM 4344 C CA . LEU B 1 246 ? 33.207 38.510 41.844 1.00 7.12 219 LEU B CA 1
ATOM 4345 C C . LEU B 1 246 ? 33.624 38.890 40.426 1.00 6.74 219 LEU B C 1
ATOM 4346 O O . LEU B 1 246 ? 33.966 38.026 39.623 1.00 6.84 219 LEU B O 1
ATOM 4351 N N . ASN B 1 247 ? 33.623 40.182 40.108 1.00 6.33 220 ASN B N 1
ATOM 4352 C CA . ASN B 1 247 ? 34.082 40.571 38.789 1.00 5.86 220 ASN B CA 1
ATOM 4353 C C . ASN B 1 247 ? 35.512 40.076 38.530 1.00 6.82 220 ASN B C 1
ATOM 4354 O O . ASN B 1 247 ? 35.838 39.616 37.431 1.00 7.37 220 ASN B O 1
ATOM 4359 N N . THR B 1 248 ? 36.382 40.179 39.528 1.00 6.46 221 THR B N 1
ATOM 4360 C CA . THR B 1 248 ? 37.755 39.710 39.358 1.00 6.31 221 THR B CA 1
ATOM 4361 C C . THR B 1 248 ? 37.846 38.198 39.116 1.00 6.15 221 THR B C 1
ATOM 4362 O O . THR B 1 248 ? 38.704 37.732 38.360 1.00 7.07 221 THR B O 1
ATOM 4366 N N . LEU B 1 249 ? 36.964 37.424 39.741 1.00 6.90 222 LEU B N 1
ATOM 4367 C CA . LEU B 1 249 ? 36.973 35.978 39.550 1.00 6.17 222 LEU B CA 1
ATOM 4368 C C . LEU B 1 249 ? 36.791 35.592 38.080 1.00 6.91 222 LEU B C 1
ATOM 4369 O O . LEU B 1 249 ? 37.273 34.544 37.652 1.00 6.90 222 LEU B O 1
ATOM 4374 N N . THR B 1 250 ? 36.096 36.418 37.309 1.00 6.73 223 THR B N 1
ATOM 4375 C CA . THR B 1 250 ? 35.950 36.132 35.888 1.00 7.57 223 THR B CA 1
ATOM 4376 C C . THR B 1 250 ? 37.300 36.023 35.162 1.00 7.57 223 THR B C 1
ATOM 4377 O O . THR B 1 250 ? 37.385 35.374 34.120 1.00 9.19 223 THR B O 1
ATOM 4381 N N . GLY B 1 251 ? 38.349 36.658 35.693 1.00 6.52 224 GLY B N 1
ATOM 4382 C CA . GLY B 1 251 ? 39.654 36.620 35.051 1.00 7.81 224 GLY B CA 1
ATOM 4383 C C . GLY B 1 251 ? 40.450 35.348 35.291 1.00 7.29 224 GLY B C 1
ATOM 4384 O O . GLY B 1 251 ? 41.467 35.139 34.626 1.00 7.27 224 GLY B O 1
ATOM 4385 N N . ILE B 1 252 ? 40.005 34.507 36.228 1.00 6.60 225 ILE B N 1
ATOM 4386 C CA . ILE B 1 252 ? 40.653 33.221 36.494 1.00 7.07 225 ILE B CA 1
ATOM 4387 C C . ILE B 1 252 ? 39.700 32.044 36.285 1.00 7.09 225 ILE B C 1
ATOM 4388 O O . ILE B 1 252 ? 40.111 30.879 36.371 1.00 7.80 225 ILE B O 1
ATOM 4393 N N . TRP B 1 253 ? 38.430 32.346 36.012 1.00 7.81 226 TRP B N 1
ATOM 4394 C CA . TRP B 1 253 ? 37.390 31.330 35.934 1.00 8.65 226 TRP B CA 1
ATOM 4395 C C . TRP B 1 253 ? 37.744 30.275 34.884 1.00 8.19 226 TRP B C 1
ATOM 4396 O O . TRP B 1 253 ? 38.245 30.601 33.810 1.00 8.22 226 TRP B O 1
ATOM 4407 N N . GLY B 1 254 ? 37.486 29.014 35.207 1.00 9.48 227 GLY B N 1
ATOM 4408 C CA . GLY B 1 254 ? 37.721 27.923 34.272 1.00 10.54 227 GLY B CA 1
ATOM 4409 C C . GLY B 1 254 ? 39.135 27.372 34.298 1.00 11.12 227 GLY B C 1
ATOM 4410 O O . GLY B 1 254 ? 39.392 26.276 33.781 1.00 12.80 227 GLY B O 1
ATOM 4411 N N . SER B 1 255 ? 40.060 28.127 34.885 1.00 9.19 228 SER B N 1
ATOM 4412 C CA . SER B 1 255 ? 41.472 27.744 34.911 1.00 9.49 228 SER B CA 1
ATOM 4413 C C . SER B 1 255 ? 41.837 26.957 36.163 1.00 9.16 228 SER B C 1
ATOM 4414 O O . SER B 1 255 ? 41.048 26.860 37.108 1.00 9.77 228 SER B O 1
ATOM 4417 N N . GLU B 1 256 ? 43.053 26.421 36.164 1.00 10.50 229 GLU B N 1
ATOM 4418 C CA . GLU B 1 256 ? 43.587 25.689 37.304 1.00 11.43 229 GLU B CA 1
ATOM 4419 C C . GLU B 1 256 ? 43.781 26.592 38.521 1.00 11.41 229 GLU B C 1
ATOM 4420 O O . GLU B 1 256 ? 44.000 26.103 39.630 1.00 12.22 229 GLU B O 1
ATOM 4426 N N . TRP B 1 257 ? 43.677 27.906 38.323 1.00 9.07 230 TRP B N 1
ATOM 4427 C CA . TRP B 1 257 ? 43.824 28.862 39.426 1.00 9.43 230 TRP B CA 1
ATOM 4428 C C . TRP B 1 257 ? 42.503 29.237 40.100 1.00 7.47 230 TRP B C 1
ATOM 4429 O O . TRP B 1 257 ? 42.503 29.923 41.119 1.00 9.88 230 TRP B O 1
ATOM 4440 N N . MET B 1 258 ? 41.380 28.798 39.541 1.00 8.21 231 MET B N 1
ATOM 4441 C CA . MET B 1 258 ? 40.094 29.012 40.193 1.00 8.83 231 MET B CA 1
ATOM 4442 C C . MET B 1 258 ? 39.805 27.850 41.140 1.00 9.42 231 MET B C 1
ATOM 4443 O O . MET B 1 258 ? 39.646 26.712 40.692 1.00 9.78 231 MET B O 1
ATOM 4448 N N . PRO B 1 259 ? 39.737 28.120 42.451 1.00 9.16 232 PRO B N 1
ATOM 4449 C CA . PRO B 1 259 ? 39.421 27.022 43.375 1.00 9.29 232 PRO B CA 1
ATOM 4450 C C . PRO B 1 259 ? 38.075 26.392 43.041 1.00 9.99 232 PRO B C 1
ATOM 4451 O O . PRO B 1 259 ? 37.109 27.095 42.767 1.00 10.47 232 PRO B O 1
ATOM 4455 N N . GLU B 1 260 ? 38.016 25.066 43.066 1.00 9.04 233 GLU B N 1
ATOM 4456 C CA . GLU B 1 260 ? 36.763 24.357 42.841 1.00 9.74 233 GLU B CA 1
ATOM 4457 C C . GLU B 1 260 ? 35.792 24.667 43.977 1.00 10.45 233 GLU B C 1
ATOM 4458 O O . GLU B 1 260 ? 36.148 24.537 45.150 1.00 11.47 233 GLU B O 1
ATOM 4464 N N . ILE B 1 261 ? 34.579 25.067 43.618 1.00 9.55 234 ILE B N 1
ATOM 4465 C CA . ILE B 1 261 ? 33.500 25.253 44.581 1.00 10.37 234 ILE B CA 1
ATOM 4466 C C . ILE B 1 261 ? 32.794 23.922 44.775 1.00 11.61 234 ILE B C 1
ATOM 4467 O O . ILE B 1 261 ? 32.504 23.218 43.807 1.00 11.95 234 ILE B O 1
ATOM 4472 N N . ARG B 1 262 ? 32.544 23.572 46.031 1.00 11.47 235 ARG B N 1
ATOM 4473 C CA . ARG B 1 262 ? 32.029 22.249 46.350 1.00 12.87 235 ARG B CA 1
ATOM 4474 C C . ARG B 1 262 ? 30.736 22.310 47.131 1.00 11.52 235 ARG B C 1
ATOM 4475 O O . ARG B 1 262 ? 30.421 23.320 47.758 1.00 10.82 235 ARG B O 1
ATOM 4483 N N . ASN B 1 263 ? 29.979 21.218 47.072 1.00 11.60 236 ASN B N 1
ATOM 4484 C CA . ASN B 1 263 ? 28.762 21.101 47.861 1.00 11.55 236 ASN B CA 1
ATOM 4485 C C . ASN B 1 263 ? 29.009 21.504 49.306 1.00 11.43 236 ASN B C 1
ATOM 4486 O O . ASN B 1 263 ? 29.953 21.035 49.935 1.00 11.56 236 ASN B O 1
ATOM 4491 N N . GLY B 1 264 ? 28.146 22.366 49.826 1.00 10.31 237 GLY B N 1
ATOM 4492 C CA . GLY B 1 264 ? 28.258 22.778 51.210 1.00 10.26 237 GLY B CA 1
ATOM 4493 C C . GLY B 1 264 ? 29.105 24.010 51.471 1.00 10.44 237 GLY B C 1
ATOM 4494 O O . GLY B 1 264 ? 29.085 24.523 52.579 1.00 10.83 237 GLY B O 1
ATOM 4495 N N . ASP B 1 265 ? 29.850 24.487 50.476 1.00 9.63 238 ASP B N 1
ATOM 4496 C CA . ASP B 1 265 ? 30.629 25.714 50.648 1.00 8.70 238 ASP B CA 1
ATOM 4497 C C . ASP B 1 265 ? 29.723 26.905 50.939 1.00 7.91 238 ASP B C 1
ATOM 4498 O O . ASP B 1 265 ? 28.545 26.925 50.567 1.00 9.30 238 ASP B O 1
ATOM 4503 N N . ILE B 1 266 ? 30.293 27.911 51.589 1.00 7.45 239 ILE B N 1
ATOM 4504 C CA . ILE B 1 266 ? 29.667 29.225 51.695 1.00 8.07 239 ILE B CA 1
ATOM 4505 C C . ILE B 1 266 ? 30.324 30.144 50.666 1.00 8.00 239 ILE B C 1
ATOM 4506 O O . ILE B 1 266 ? 31.536 30.320 50.685 1.00 9.15 239 ILE B O 1
ATOM 4511 N N . LEU B 1 267 ? 29.534 30.711 49.764 1.00 8.25 240 LEU B N 1
ATOM 4512 C CA . LEU B 1 267 ? 30.084 31.604 48.752 1.00 7.61 240 LEU B CA 1
ATOM 4513 C C . LEU B 1 267 ? 30.179 33.007 49.307 1.00 7.43 240 LEU B C 1
ATOM 4514 O O . LEU B 1 267 ? 29.176 33.548 49.763 1.00 8.91 240 LEU B O 1
ATOM 4519 N N . PHE B 1 268 ? 31.370 33.602 49.257 1.00 7.29 241 PHE B N 1
ATOM 4520 C CA . PHE B 1 268 ? 31.569 35.003 49.619 1.00 7.07 241 PHE B CA 1
ATOM 4521 C C . PHE B 1 268 ? 31.868 35.785 48.341 1.00 6.73 241 PHE B C 1
ATOM 4522 O O . PHE B 1 268 ? 32.828 35.469 47.625 1.00 7.19 241 PHE B O 1
ATOM 4530 N N . ILE B 1 269 ? 31.044 36.791 48.062 1.00 6.79 242 ILE B N 1
ATOM 4531 C CA . ILE B 1 269 ? 31.232 37.625 46.878 1.00 7.40 242 ILE B CA 1
ATOM 4532 C C . ILE B 1 269 ? 30.959 39.090 47.204 1.00 7.14 242 ILE B C 1
ATOM 4533 O O . ILE B 1 269 ? 30.042 39.426 47.977 1.00 7.63 242 ILE B O 1
ATOM 4538 N N . GLU B 1 270 ? 31.778 39.969 46.638 1.00 7.02 243 GLU B N 1
ATOM 4539 C CA . GLU B 1 270 ? 31.531 41.404 46.730 1.00 7.44 243 GLU B CA 1
ATOM 4540 C C . GLU B 1 270 ? 31.932 42.049 45.419 1.00 6.61 243 GLU B C 1
ATOM 4541 O O . GLU B 1 270 ? 32.800 41.539 44.701 1.00 7.04 243 GLU B O 1
ATOM 4547 N N . ASP B 1 271 ? 31.289 43.164 45.096 1.00 6.92 244 ASP B N 1
ATOM 4548 C CA . ASP B 1 271 ? 31.678 43.963 43.938 1.00 6.45 244 ASP B CA 1
ATOM 4549 C C . ASP B 1 271 ? 31.632 45.447 44.300 1.00 6.58 244 ASP B C 1
ATOM 4550 O O . ASP B 1 271 ? 31.103 45.823 45.341 1.00 7.42 244 ASP B O 1
ATOM 4555 N N . SER B 1 272 ? 32.182 46.273 43.415 1.00 6.98 245 SER B N 1
ATOM 4556 C CA . SER B 1 272 ? 32.334 47.703 43.638 1.00 7.44 245 SER B CA 1
ATOM 4557 C C . SER B 1 272 ? 31.965 48.524 42.412 1.00 6.58 245 SER B C 1
ATOM 4558 O O . SER B 1 272 ? 32.414 48.237 41.308 1.00 8.28 245 SER B O 1
ATOM 4561 N N . ARG B 1 273 ? 31.154 49.556 42.633 1.00 7.09 246 ARG B N 1
ATOM 4562 C CA . ARG B 1 273 ? 30.850 50.571 41.628 1.00 8.69 246 ARG B CA 1
ATOM 4563 C C . ARG B 1 273 ? 30.298 49.983 40.340 1.00 7.99 246 ARG B C 1
ATOM 4564 O O . ARG B 1 273 ? 30.570 50.494 39.248 1.00 10.60 246 ARG B O 1
ATOM 4572 N N . LYS B 1 274 ? 29.508 48.923 40.460 1.00 7.64 247 LYS B N 1
ATOM 4573 C CA . LYS B 1 274 ? 28.910 48.332 39.275 1.00 8.58 247 LYS B CA 1
ATOM 4574 C C . LYS B 1 274 ? 27.493 48.798 39.031 1.00 8.14 247 LYS B C 1
ATOM 4575 O O . LYS B 1 274 ? 26.762 49.176 39.955 1.00 9.34 247 LYS B O 1
ATOM 4581 N N . SER B 1 275 ? 27.110 48.747 37.762 1.00 8.79 248 SER B N 1
ATOM 4582 C CA A SER B 1 275 ? 25.717 48.886 37.387 0.53 8.37 248 SER B CA 1
ATOM 4583 C CA B SER B 1 275 ? 25.716 48.886 37.386 0.47 8.38 248 SER B CA 1
ATOM 4584 C C . SER B 1 275 ? 24.949 47.614 37.733 1.00 7.99 248 SER B C 1
ATOM 4585 O O . SER B 1 275 ? 25.508 46.505 37.772 1.00 8.27 248 SER B O 1
ATOM 4590 N N . ILE B 1 276 ? 23.663 47.779 37.974 1.00 7.81 249 ILE B N 1
ATOM 4591 C CA . ILE B 1 276 ? 22.765 46.662 38.161 1.00 7.99 249 ILE B CA 1
ATOM 4592 C C . ILE B 1 276 ? 22.834 45.718 36.954 1.00 8.00 249 ILE B C 1
ATOM 4593 O O . ILE B 1 276 ? 22.730 44.502 37.119 1.00 7.91 249 ILE B O 1
ATOM 4598 N N . ALA B 1 277 ? 23.040 46.259 35.754 1.00 7.50 250 ALA B N 1
ATOM 4599 C CA . ALA B 1 277 ? 23.199 45.409 34.570 1.00 8.68 250 ALA B CA 1
ATOM 4600 C C . ALA B 1 277 ? 24.361 44.433 34.730 1.00 8.39 250 ALA B C 1
ATOM 4601 O O . ALA B 1 277 ? 24.232 43.241 34.427 1.00 9.52 250 ALA B O 1
ATOM 4603 N N . THR B 1 278 ? 25.498 44.936 35.203 1.00 8.22 251 THR B N 1
ATOM 4604 C CA . THR B 1 278 ? 26.676 44.096 35.403 1.00 9.28 251 THR B CA 1
ATOM 4605 C C . THR B 1 278 ? 26.446 43.099 36.536 1.00 8.61 251 THR B C 1
ATOM 4606 O O . THR B 1 278 ? 26.852 41.933 36.441 1.00 8.44 251 THR B O 1
ATOM 4610 N N . VAL B 1 279 ? 25.807 43.543 37.611 1.00 7.85 252 VAL B N 1
ATOM 4611 C CA . VAL B 1 279 ? 25.511 42.638 38.713 1.00 8.92 252 VAL B CA 1
ATOM 4612 C C . VAL B 1 279 ? 24.611 41.474 38.278 1.00 7.07 252 VAL B C 1
ATOM 4613 O O . VAL B 1 279 ? 24.874 40.323 38.637 1.00 7.94 252 VAL B O 1
ATOM 4617 N N . GLU B 1 280 ? 23.585 41.744 37.475 1.00 7.40 253 GLU B N 1
ATOM 4618 C CA . GLU B 1 280 ? 22.770 40.655 36.946 1.00 7.35 253 GLU B CA 1
ATOM 4619 C C . GLU B 1 280 ? 23.624 39.679 36.132 1.00 6.20 253 GLU B C 1
ATOM 4620 O O . GLU B 1 280 ? 23.498 38.458 36.262 1.00 6.79 253 GLU B O 1
ATOM 4626 N N . ARG B 1 281 ? 24.500 40.212 35.287 1.00 7.60 254 ARG B N 1
ATOM 4627 C CA . ARG B 1 281 ? 25.356 39.370 34.456 1.00 6.62 254 ARG B CA 1
ATOM 4628 C C . ARG B 1 281 ? 26.228 38.436 35.299 1.00 6.72 254 ARG B C 1
ATOM 4629 O O . ARG B 1 281 ? 26.358 37.244 35.003 1.00 6.83 254 ARG B O 1
ATOM 4637 N N . LEU B 1 282 ? 26.836 38.982 36.349 1.00 6.44 255 LEU B N 1
ATOM 4638 C CA . LEU B 1 282 ? 27.734 38.193 37.189 1.00 7.08 255 LEU B CA 1
ATOM 4639 C C . LEU B 1 282 ? 26.976 37.152 38.014 1.00 6.85 255 LEU B C 1
ATOM 4640 O O . LEU B 1 282 ? 27.449 36.026 38.178 1.00 7.29 255 LEU B O 1
ATOM 4645 N N . PHE B 1 283 ? 25.798 37.508 38.522 1.00 7.16 256 PHE B N 1
ATOM 4646 C CA . PHE B 1 283 ? 24.994 36.536 39.255 1.00 5.98 256 PHE B CA 1
ATOM 4647 C C . PHE B 1 283 ? 24.538 35.419 38.304 1.00 6.59 256 PHE B C 1
ATOM 4648 O O . PHE B 1 283 ? 24.556 34.236 38.669 1.00 6.84 256 PHE B O 1
ATOM 4656 N N . SER B 1 284 ? 24.127 35.772 37.086 1.00 7.36 257 SER B N 1
ATOM 4657 C CA . SER B 1 284 ? 23.750 34.739 36.120 1.00 8.05 257 SER B CA 1
ATOM 4658 C C . SER B 1 284 ? 24.932 33.845 35.724 1.00 6.87 257 SER B C 1
ATOM 4659 O O . SER B 1 284 ? 24.748 32.650 35.531 1.00 7.41 257 SER B O 1
ATOM 4662 N N . MET B 1 285 ? 26.140 34.407 35.638 1.00 6.95 258 MET B N 1
ATOM 4663 C CA . MET B 1 285 ? 27.330 33.588 35.405 1.00 7.62 258 MET B CA 1
ATOM 4664 C C . MET B 1 285 ? 27.439 32.483 36.455 1.00 6.25 258 MET B C 1
ATOM 4665 O O . MET B 1 285 ? 27.642 31.312 36.133 1.00 7.04 258 MET B O 1
ATOM 4670 N N . LEU B 1 286 ? 27.286 32.856 37.720 1.00 6.20 259 LEU B N 1
ATOM 4671 C CA . LEU B 1 286 ? 27.335 31.871 38.804 1.00 7.37 259 LEU B CA 1
ATOM 4672 C C . LEU B 1 286 ? 26.244 30.811 38.638 1.00 6.74 259 LEU B C 1
ATOM 4673 O O . LEU B 1 286 ? 26.487 29.616 38.812 1.00 7.69 259 LEU B O 1
ATOM 4678 N N . LYS B 1 287 ? 25.039 31.258 38.311 1.00 6.48 260 LYS B N 1
ATOM 4679 C CA . LYS B 1 287 ? 23.937 30.332 38.114 1.00 7.31 260 LYS B CA 1
ATOM 4680 C C . LYS B 1 287 ? 24.257 29.324 37.012 1.00 7.35 260 LYS B C 1
ATOM 4681 O O . LYS B 1 287 ? 24.065 28.113 37.190 1.00 8.11 260 LYS B O 1
ATOM 4687 N N . LEU B 1 288 ? 24.748 29.816 35.873 1.00 7.07 261 LEU B N 1
ATOM 4688 C CA . LEU B 1 288 ? 25.036 28.936 34.738 1.00 6.98 261 LEU B CA 1
ATOM 4689 C C . LEU B 1 288 ? 26.086 27.904 35.116 1.00 7.46 261 LEU B C 1
ATOM 4690 O O . LEU B 1 288 ? 26.101 26.785 34.594 1.00 8.63 261 LEU B O 1
ATOM 4695 N N . ASN B 1 289 ? 26.973 28.291 36.025 1.00 7.23 262 ASN B N 1
ATOM 4696 C CA . ASN B 1 289 ? 28.049 27.423 36.474 1.00 7.89 262 ASN B CA 1
ATOM 4697 C C . ASN B 1 289 ? 27.661 26.454 37.597 1.00 8.07 262 ASN B C 1
ATOM 4698 O O . ASN B 1 289 ? 28.513 25.759 38.146 1.00 9.86 262 ASN B O 1
ATOM 4703 N N . ARG B 1 290 ? 26.372 26.395 37.899 1.00 7.64 263 ARG B N 1
ATOM 4704 C CA . ARG B 1 290 ? 25.812 25.478 38.902 1.00 8.08 263 ARG B CA 1
ATOM 4705 C C . ARG B 1 290 ? 26.261 25.787 40.321 1.00 8.97 263 ARG B C 1
ATOM 4706 O O . ARG B 1 290 ? 26.112 24.953 41.227 1.00 9.62 263 ARG B O 1
ATOM 4714 N N . VAL B 1 291 ? 26.795 26.983 40.538 1.00 7.70 264 VAL B N 1
ATOM 4715 C CA . VAL B 1 291 ? 27.246 27.355 41.861 1.00 8.12 264 VAL B CA 1
ATOM 4716 C C . VAL B 1 291 ? 26.090 27.321 42.870 1.00 8.07 264 VAL B C 1
ATOM 4717 O O . VAL B 1 291 ? 26.269 26.901 44.020 1.00 8.82 264 VAL B O 1
ATOM 4721 N N . PHE B 1 292 ? 24.905 27.741 42.440 1.00 8.58 265 PHE B N 1
ATOM 4722 C CA . PHE B 1 292 ? 23.758 27.816 43.343 1.00 9.86 265 PHE B CA 1
ATOM 4723 C C . PHE B 1 292 ? 23.128 26.441 43.602 1.00 10.52 265 PHE B C 1
ATOM 4724 O O . PHE B 1 292 ? 22.235 26.317 44.442 1.00 11.57 265 PHE B O 1
ATOM 4732 N N . ASP B 1 293 ? 23.607 25.413 42.904 1.00 9.41 266 ASP B N 1
ATOM 4733 C CA . ASP B 1 293 ? 23.218 24.035 43.200 1.00 10.82 266 ASP B CA 1
ATOM 4734 C C . ASP B 1 293 ? 24.112 23.433 44.278 1.00 10.50 266 ASP B C 1
ATOM 4735 O O . ASP B 1 293 ? 23.794 22.373 44.830 1.00 14.28 266 ASP B O 1
ATOM 4740 N N . LYS B 1 294 ? 25.230 24.093 44.563 1.00 9.03 267 LYS B N 1
ATOM 4741 C CA . LYS B 1 294 ? 26.222 23.564 45.489 1.00 10.91 267 LYS B CA 1
ATOM 4742 C C . LYS B 1 294 ? 26.259 24.260 46.841 1.00 9.23 267 LYS B C 1
ATOM 4743 O O . LYS B 1 294 ? 26.381 23.597 47.872 1.00 10.76 267 LYS B O 1
ATOM 4749 N N . VAL B 1 295 ? 26.212 25.590 46.847 1.00 8.82 268 VAL B N 1
ATOM 4750 C CA . VAL B 1 295 ? 26.530 26.325 48.068 1.00 8.24 268 VAL B CA 1
ATOM 4751 C C . VAL B 1 295 ? 25.397 26.291 49.091 1.00 8.45 268 VAL B C 1
ATOM 4752 O O . VAL B 1 295 ? 24.217 26.266 48.731 1.00 10.90 268 VAL B O 1
ATOM 4756 N N . SER B 1 296 ? 25.771 26.293 50.368 1.00 8.83 269 SER B N 1
ATOM 4757 C CA A SER B 1 296 ? 24.769 26.228 51.429 0.57 10.23 269 SER B CA 1
ATOM 4758 C CA B SER B 1 296 ? 24.834 26.222 51.489 0.43 10.26 269 SER B CA 1
ATOM 4759 C C . SER B 1 296 ? 24.362 27.599 51.963 1.00 10.20 269 SER B C 1
ATOM 4760 O O . SER B 1 296 ? 23.350 27.727 52.660 1.00 9.68 269 SER B O 1
ATOM 4765 N N . ALA B 1 297 ? 25.132 28.631 51.627 1.00 9.93 270 ALA B N 1
ATOM 4766 C CA . ALA B 1 297 ? 24.799 30.005 51.987 1.00 8.76 270 ALA B CA 1
ATOM 4767 C C . ALA B 1 297 ? 25.625 30.930 51.103 1.00 8.14 270 ALA B C 1
ATOM 4768 O O . ALA B 1 297 ? 26.629 30.515 50.515 1.00 8.60 270 ALA B O 1
ATOM 4770 N N . ILE B 1 298 ? 25.188 32.182 51.020 1.00 8.33 271 ILE B N 1
ATOM 4771 C CA . ILE B 1 298 ? 25.908 33.217 50.291 1.00 8.47 271 ILE B CA 1
ATOM 4772 C C . ILE B 1 298 ? 26.106 34.418 51.204 1.00 7.44 271 ILE B C 1
ATOM 4773 O O . ILE B 1 298 ? 25.176 34.830 51.903 1.00 8.82 271 ILE B O 1
ATOM 4778 N N . ILE B 1 299 ? 27.323 34.961 51.197 1.00 7.86 272 ILE B N 1
ATOM 4779 C CA . ILE B 1 299 ? 27.629 36.233 51.840 1.00 7.41 272 ILE B CA 1
ATOM 4780 C C . ILE B 1 299 ? 27.848 37.282 50.756 1.00 7.42 272 ILE B C 1
ATOM 4781 O O . ILE B 1 299 ? 28.732 37.121 49.902 1.00 8.16 272 ILE B O 1
ATOM 4786 N N . LEU B 1 300 ? 27.032 38.333 50.764 1.00 7.90 273 LEU B N 1
ATOM 4787 C CA . LEU B 1 300 ? 27.248 39.471 49.879 1.00 6.67 273 LEU B CA 1
ATOM 4788 C C . LEU B 1 300 ? 27.933 40.568 50.679 1.00 7.72 273 LEU B C 1
ATOM 4789 O O . LEU B 1 300 ? 27.373 41.068 51.671 1.00 8.80 273 LEU B O 1
ATOM 4794 N N . GLY B 1 301 ? 29.143 40.951 50.283 1.00 7.41 274 GLY B N 1
ATOM 4795 C CA . GLY B 1 301 ? 29.760 42.124 50.879 1.00 7.72 274 GLY B CA 1
ATOM 4796 C C . GLY B 1 301 ? 28.995 43.377 50.474 1.00 8.01 274 GLY B C 1
ATOM 4797 O O . GLY B 1 301 ? 28.388 43.425 49.396 1.00 8.25 274 GLY B O 1
ATOM 4798 N N . LYS B 1 302 ? 29.006 44.407 51.316 1.00 7.28 275 LYS B N 1
ATOM 4799 C CA . LYS B 1 302 ? 28.367 45.661 50.916 1.00 8.16 275 LYS B CA 1
ATOM 4800 C C . LYS B 1 302 ? 28.979 46.140 49.600 1.00 7.50 275 LYS B C 1
ATOM 4801 O O . LYS B 1 302 ? 30.199 46.163 49.446 1.00 8.52 275 LYS B O 1
ATOM 4807 N N . HIS B 1 303 ? 28.130 46.575 48.678 1.00 7.71 276 HIS B N 1
ATOM 4808 C CA . HIS B 1 303 ? 28.557 47.005 47.352 1.00 6.58 276 HIS B CA 1
ATOM 4809 C C . HIS B 1 303 ? 28.799 48.510 47.334 1.00 7.17 276 HIS B C 1
ATOM 4810 O O . HIS B 1 303 ? 27.854 49.290 47.491 1.00 11.90 276 HIS B O 1
ATOM 4817 N N . GLU B 1 304 ? 30.039 48.938 47.122 1.00 7.49 277 GLU B N 1
ATOM 4818 C CA . GLU B 1 304 ? 30.391 50.359 47.097 1.00 8.04 277 GLU B CA 1
ATOM 4819 C C . GLU B 1 304 ? 29.700 51.084 45.938 1.00 7.30 277 GL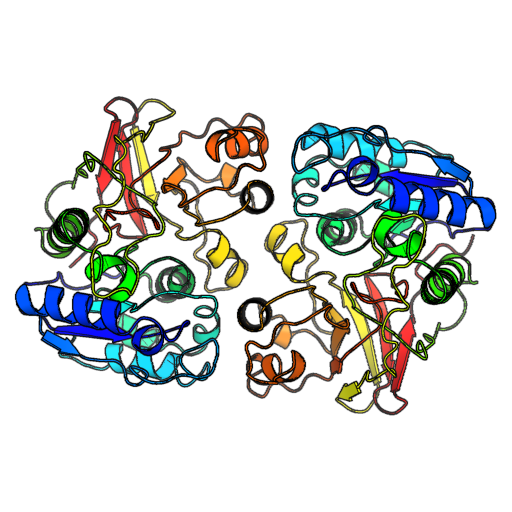U B C 1
ATOM 4820 O O . GLU B 1 304 ? 29.924 50.749 44.775 1.00 7.85 277 GLU B O 1
ATOM 4826 N N . LEU B 1 305 ? 28.857 52.068 46.253 1.00 7.46 278 LEU B N 1
ATOM 4827 C CA . LEU B 1 305 ? 28.265 52.944 45.240 1.00 9.07 278 LEU B CA 1
ATOM 4828 C C . LEU B 1 305 ? 27.615 52.154 44.093 1.00 7.88 278 LEU B C 1
ATOM 4829 O O . LEU B 1 305 ? 27.855 52.417 42.917 1.00 9.42 278 LEU B O 1
ATOM 4834 N N . PHE B 1 306 ? 26.772 51.193 44.451 1.00 8.44 279 PHE B N 1
ATOM 4835 C CA . PHE B 1 306 ? 25.996 50.439 43.473 1.00 8.77 279 PHE B CA 1
ATOM 4836 C C . PHE B 1 306 ? 25.109 51.390 42.664 1.00 9.27 279 PHE B C 1
ATOM 4837 O O . PHE B 1 306 ? 24.477 52.285 43.223 1.00 10.60 279 PHE B O 1
ATOM 4845 N N . ASP B 1 307 ? 25.054 51.185 41.353 1.00 9.67 280 ASP B N 1
ATOM 4846 C CA . ASP B 1 307 ? 24.236 52.022 40.475 1.00 9.38 280 ASP B CA 1
ATOM 4847 C C . ASP B 1 307 ? 23.016 51.221 40.021 1.00 10.17 280 ASP B C 1
ATOM 4848 O O . ASP B 1 307 ? 23.117 50.358 39.147 1.00 10.32 280 ASP B O 1
ATOM 4853 N N . CYS B 1 308 ? 21.861 51.508 40.613 1.00 10.35 281 CYS B N 1
ATOM 4854 C CA . CYS B 1 308 ? 20.653 50.726 40.348 1.00 10.30 281 CYS B CA 1
ATOM 4855 C C . CYS B 1 308 ? 19.881 51.214 39.124 1.00 10.12 281 CYS B C 1
ATOM 4856 O O . CYS B 1 308 ? 18.782 50.732 38.847 1.00 10.58 281 CYS B O 1
ATOM 4859 N N . ALA B 1 309 ? 20.453 52.172 38.402 1.00 10.72 282 ALA B N 1
ATOM 4860 C CA . ALA B 1 309 ? 19.861 52.656 37.150 1.00 11.69 282 ALA B CA 1
ATOM 4861 C C . ALA B 1 309 ? 18.442 53.205 37.324 1.00 13.43 282 ALA B C 1
ATOM 4862 O O . ALA B 1 309 ? 17.619 53.118 36.407 1.00 16.19 282 ALA B O 1
ATOM 4864 N N . GLY B 1 310 ? 18.162 53.775 38.490 1.00 12.20 283 GLY B N 1
ATOM 4865 C CA . GLY B 1 310 ? 16.853 54.350 38.760 1.00 14.29 283 GLY B CA 1
ATOM 4866 C C . GLY B 1 310 ? 15.787 53.359 39.200 1.00 14.96 283 GLY B C 1
ATOM 4867 O O . GLY B 1 310 ? 14.666 53.756 39.526 1.00 16.09 283 GLY B O 1
ATOM 4868 N N . SER B 1 311 ? 16.127 52.072 39.234 1.00 12.13 284 SER B N 1
ATOM 4869 C CA . SER B 1 311 ? 15.162 51.023 39.566 1.00 13.37 284 SER B CA 1
ATOM 4870 C C . SER B 1 311 ? 14.879 50.915 41.060 1.00 13.49 284 SER B C 1
ATOM 4871 O O . SER B 1 311 ? 13.889 50.300 41.469 1.00 14.61 284 SER B O 1
ATOM 4874 N N . LYS B 1 312 ? 15.775 51.477 41.864 1.00 13.43 285 LYS B N 1
ATOM 4875 C CA . LYS B 1 312 ? 15.717 51.375 43.323 1.00 15.01 285 LYS B CA 1
ATOM 4876 C C . LYS B 1 312 ? 15.915 49.955 43.850 1.00 15.25 285 LYS B C 1
ATOM 4877 O O . LYS B 1 312 ? 15.724 49.698 45.036 1.00 19.42 285 LYS B O 1
ATOM 4883 N N . ARG B 1 313 ? 16.323 49.040 42.978 1.00 12.12 286 ARG B N 1
ATOM 4884 C CA . ARG B 1 313 ? 16.574 47.663 43.388 1.00 12.82 286 ARG B CA 1
ATOM 4885 C C . ARG B 1 313 ? 17.961 47.514 43.985 1.00 12.51 286 ARG B C 1
ATOM 4886 O O . ARG B 1 313 ? 18.905 48.187 43.559 1.00 16.37 286 ARG B O 1
ATOM 4894 N N . ARG B 1 314 ? 18.087 46.642 44.977 1.00 12.91 287 ARG B N 1
ATOM 4895 C CA . ARG B 1 314 ? 19.399 46.325 45.528 1.00 12.83 287 ARG B CA 1
ATOM 4896 C C . ARG B 1 314 ? 19.883 44.981 45.007 1.00 10.42 287 ARG B C 1
ATOM 4897 O O . ARG B 1 314 ? 19.101 44.193 44.468 1.00 10.01 287 ARG B O 1
ATOM 4905 N N . PRO B 1 315 ? 21.178 44.704 45.172 1.00 10.42 288 PRO B N 1
ATOM 4906 C CA . PRO B 1 315 ? 21.709 43.455 44.620 1.00 10.45 288 PRO B CA 1
ATOM 4907 C C . PRO B 1 315 ? 20.972 42.191 45.089 1.00 10.00 288 PRO B C 1
ATOM 4908 O O . PRO B 1 315 ? 20.817 41.254 44.305 1.00 10.06 288 PRO B O 1
ATOM 4912 N N . TYR B 1 316 ? 20.514 42.150 46.338 1.00 9.97 289 TYR B N 1
ATOM 4913 C CA . TYR B 1 316 ? 19.828 40.951 46.811 1.00 9.23 289 TYR B CA 1
ATOM 4914 C C . TYR B 1 316 ? 18.560 40.662 46.011 1.00 9.36 289 TYR B C 1
ATOM 4915 O O . TYR B 1 316 ? 18.223 39.506 45.772 1.00 10.08 289 TYR B O 1
ATOM 4924 N N . GLU B 1 317 ? 17.863 41.711 45.590 1.00 9.86 290 GLU B N 1
ATOM 4925 C CA . GLU B 1 317 ? 16.667 41.515 44.780 1.00 9.76 290 GLU B CA 1
ATOM 4926 C C . GLU B 1 317 ? 17.003 40.898 43.416 1.00 9.91 290 GLU B C 1
ATOM 4927 O O . GLU B 1 317 ? 16.266 40.045 42.910 1.00 10.59 290 GLU B O 1
ATOM 4933 N N . VAL B 1 318 ? 18.108 41.340 42.816 1.00 8.85 291 VAL B N 1
ATOM 4934 C CA . VAL B 1 318 ? 18.568 40.771 41.548 1.00 8.37 291 VAL B CA 1
ATOM 4935 C C . VAL B 1 318 ? 18.960 39.302 41.742 1.00 8.37 291 VAL B C 1
ATOM 4936 O O . VAL B 1 318 ? 18.587 38.434 40.961 1.00 8.63 291 VAL B O 1
ATOM 4940 N N . LEU B 1 319 ? 19.700 39.022 42.807 1.00 8.02 292 LEU B N 1
ATOM 4941 C CA . LEU B 1 319 ? 20.069 37.649 43.124 1.00 8.47 292 LEU B CA 1
ATOM 4942 C C . LEU B 1 319 ? 18.829 36.771 43.251 1.00 7.28 292 LEU B C 1
ATOM 4943 O O . LEU B 1 319 ? 18.790 35.651 42.746 1.00 8.81 292 LEU B O 1
ATOM 4948 N N . THR B 1 320 ? 17.805 37.275 43.929 1.00 8.73 293 THR B N 1
ATOM 4949 C CA A THR B 1 320 ? 16.570 36.517 44.123 0.74 9.39 293 THR B CA 1
ATOM 4950 C CA B THR B 1 320 ? 16.599 36.476 44.114 0.26 9.40 293 THR B CA 1
ATOM 4951 C C . THR B 1 320 ? 15.927 36.149 42.781 1.00 9.18 293 THR B C 1
ATOM 4952 O O . THR B 1 320 ? 15.466 35.024 42.584 1.00 9.25 293 THR B O 1
ATOM 4959 N N . GLU B 1 321 ? 15.896 37.089 41.841 1.00 8.07 294 GLU B N 1
ATOM 4960 C CA . GLU B 1 321 ? 15.350 36.747 40.527 1.00 9.29 294 GLU B CA 1
ATOM 4961 C C . GLU B 1 321 ? 16.190 35.656 39.865 1.00 8.77 294 GLU B C 1
ATOM 4962 O O . GLU B 1 321 ? 15.659 34.678 39.337 1.00 8.89 294 GLU B O 1
ATOM 4968 N N . VAL B 1 322 ? 17.508 35.829 39.877 1.00 8.48 295 VAL B N 1
ATOM 4969 C CA . VAL B 1 322 ? 18.399 34.863 39.243 1.00 8.57 295 VAL B CA 1
ATOM 4970 C C . VAL B 1 322 ? 18.253 33.468 39.860 1.00 7.85 295 VAL B C 1
ATOM 4971 O O . VAL B 1 322 ? 18.302 32.457 39.158 1.00 9.64 295 VAL B O 1
ATOM 4975 N N . LEU B 1 323 ? 18.080 33.410 41.174 1.00 8.45 296 LEU B N 1
ATOM 4976 C CA . LEU B 1 323 ? 17.956 32.127 41.866 1.00 9.50 296 LEU B CA 1
ATOM 4977 C C . LEU B 1 323 ? 16.746 31.298 41.424 1.00 9.36 296 LEU B C 1
ATOM 4978 O O . LEU B 1 323 ? 16.749 30.074 41.561 1.00 10.36 296 LEU B O 1
ATOM 4983 N N . ASP B 1 324 ? 15.716 31.961 40.908 1.00 10.43 297 ASP B N 1
ATOM 4984 C CA . ASP B 1 324 ? 14.569 31.257 40.332 1.00 11.55 297 ASP B CA 1
ATOM 4985 C C . ASP B 1 324 ? 13.988 30.217 41.287 1.00 12.94 297 ASP B C 1
ATOM 4986 O O . ASP B 1 324 ? 13.740 29.074 40.902 1.00 14.26 297 ASP B O 1
ATOM 4991 N N . GLY B 1 325 ? 13.786 30.619 42.537 1.00 11.77 298 GLY B N 1
ATOM 4992 C CA . GLY B 1 325 ? 13.131 29.767 43.516 1.00 13.05 298 GLY B CA 1
ATOM 4993 C C . GLY B 1 325 ? 14.069 28.917 44.352 1.00 13.48 298 GLY B C 1
ATOM 4994 O O . GLY B 1 325 ? 13.644 28.291 45.325 1.00 15.21 298 GLY B O 1
ATOM 4995 N N . LYS B 1 326 ? 15.346 28.871 43.990 1.00 12.86 299 LYS B N 1
ATOM 4996 C CA . LYS B 1 326 ? 16.312 28.128 44.788 1.00 13.50 299 LYS B CA 1
ATOM 4997 C C . LYS B 1 326 ? 16.502 28.830 46.129 1.00 12.74 299 LYS B C 1
ATOM 4998 O O . LYS B 1 326 ? 16.917 29.987 46.182 1.00 14.50 299 LYS B O 1
ATOM 5004 N N . GLN B 1 327 ? 16.171 28.141 47.215 1.00 14.57 300 GLN B N 1
ATOM 5005 C CA . GLN B 1 327 ? 16.239 28.739 48.539 1.00 14.80 300 GLN B CA 1
ATOM 5006 C C . GLN B 1 327 ? 17.636 28.565 49.113 1.00 15.61 300 GLN B C 1
ATOM 5007 O O . GLN B 1 327 ? 18.048 27.454 49.436 1.00 20.43 300 GLN B O 1
ATOM 5013 N N . ILE B 1 328 ? 18.370 29.669 49.205 1.00 12.42 301 ILE B N 1
ATOM 5014 C CA . ILE B 1 328 ? 19.700 29.681 49.796 1.00 10.68 301 ILE B CA 1
ATOM 5015 C C . ILE B 1 328 ? 19.717 30.838 50.777 1.00 10.82 301 ILE B C 1
ATOM 5016 O O . ILE B 1 328 ? 19.364 31.963 50.418 1.00 11.54 301 ILE B O 1
ATOM 5021 N N . PRO B 1 329 ? 20.110 30.580 52.028 1.00 9.74 302 PRO B N 1
ATOM 5022 C CA . PRO B 1 329 ? 20.157 31.716 52.954 1.00 10.99 302 PRO B CA 1
ATOM 5023 C C . PRO B 1 329 ? 21.297 32.675 52.603 1.00 9.00 302 PRO B C 1
ATOM 5024 O O . PRO B 1 329 ? 22.368 32.249 52.144 1.00 9.62 302 PRO B O 1
ATOM 5028 N N . VAL B 1 330 ? 21.060 33.963 52.822 1.00 9.02 303 VAL B N 1
ATOM 5029 C CA . VAL B 1 330 ? 21.993 34.997 52.395 1.00 8.82 303 VAL B CA 1
ATOM 5030 C C . VAL B 1 330 ? 22.263 35.994 53.516 1.00 9.47 303 VAL B C 1
ATOM 5031 O O . VAL B 1 330 ? 21.322 36.528 54.117 1.00 9.50 303 VAL B O 1
ATOM 5035 N N . LEU B 1 331 ? 23.542 36.243 53.793 1.00 8.39 304 LEU B N 1
ATOM 5036 C CA . LEU B 1 331 ? 23.953 37.343 54.651 1.00 7.95 304 LEU B CA 1
ATOM 5037 C C . LEU B 1 331 ? 24.212 38.500 53.699 1.00 7.71 304 LEU B C 1
ATOM 5038 O O . LEU B 1 331 ? 25.194 38.477 52.944 1.00 9.14 304 LEU B O 1
ATOM 5043 N N . ASP B 1 332 ? 23.307 39.475 53.691 1.00 7.09 305 ASP B N 1
ATOM 5044 C CA . ASP B 1 332 ? 23.414 40.599 52.773 1.00 8.62 305 ASP B CA 1
ATOM 5045 C C . ASP B 1 332 ? 24.008 41.815 53.462 1.00 8.05 305 ASP B C 1
ATOM 5046 O O . ASP B 1 332 ? 23.356 42.438 54.295 1.00 10.68 305 ASP B O 1
ATOM 5051 N N . GLY B 1 333 ? 25.242 42.166 53.112 1.00 8.70 306 GLY B N 1
ATOM 5052 C CA . GLY B 1 333 ? 25.861 43.373 53.624 1.00 8.68 306 GLY B CA 1
ATOM 5053 C C . GLY B 1 333 ? 26.976 43.159 54.630 1.00 8.59 306 GLY B C 1
ATOM 5054 O O . GLY B 1 333 ? 27.172 43.975 55.526 1.00 8.86 306 GLY B O 1
ATOM 5055 N N . PHE B 1 334 ? 27.730 42.077 54.493 1.00 8.51 307 PHE B N 1
ATOM 5056 C CA . PHE B 1 334 ? 28.908 41.870 55.331 1.00 8.74 307 PHE B CA 1
ATOM 5057 C C . PHE B 1 334 ? 29.951 42.957 55.041 1.00 6.92 307 PHE B C 1
ATOM 5058 O O . PHE B 1 334 ? 30.158 43.340 53.882 1.00 7.91 307 PHE B O 1
ATOM 5066 N N . ASP B 1 335 ? 30.596 43.448 56.096 1.00 7.26 308 ASP B N 1
ATOM 5067 C CA . ASP B 1 335 ? 31.558 44.541 55.986 1.00 6.23 308 ASP B CA 1
ATOM 5068 C C . ASP B 1 335 ? 32.950 44.029 55.637 1.00 7.67 308 ASP B C 1
ATOM 5069 O O . ASP B 1 335 ? 33.918 44.240 56.371 1.00 8.13 308 ASP B O 1
ATOM 5074 N N . CYS B 1 336 ? 33.043 43.361 54.495 1.00 7.04 309 CYS B N 1
ATOM 5075 C CA . CYS B 1 336 ? 34.324 42.885 53.993 1.00 7.20 309 CYS B CA 1
ATOM 5076 C C . CYS B 1 336 ? 34.285 43.088 52.490 1.00 8.11 309 CYS B C 1
ATOM 5077 O O . CYS B 1 336 ? 33.922 42.179 51.729 1.00 10.25 309 CYS B O 1
ATOM 5080 N N . SER B 1 337 ? 34.607 44.304 52.067 1.00 7.54 310 SER B N 1
ATOM 5081 C CA . SER B 1 337 ? 34.364 44.723 50.696 1.00 7.14 310 SER B CA 1
ATOM 5082 C C . SER B 1 337 ? 35.103 46.027 50.456 1.00 6.93 310 SER B C 1
ATOM 5083 O O . SER B 1 337 ? 36.082 46.312 51.146 1.00 7.77 310 SER B O 1
ATOM 5086 N N . HIS B 1 338 ? 34.645 46.811 49.480 1.00 6.88 311 HIS B N 1
ATOM 5087 C CA . HIS B 1 338 ? 35.245 48.109 49.197 1.00 7.28 311 HIS B CA 1
ATOM 5088 C C . HIS B 1 338 ? 34.720 49.226 50.112 1.00 8.12 311 HIS B C 1
ATOM 5089 O O . HIS B 1 338 ? 35.225 50.353 50.058 1.00 8.32 311 HIS B O 1
ATOM 5096 N N . THR B 1 339 ? 33.697 48.954 50.921 1.00 6.85 312 THR B N 1
ATOM 5097 C CA . THR B 1 339 ? 33.201 49.981 51.842 1.00 7.10 312 THR B CA 1
ATOM 5098 C C . THR B 1 339 ? 34.114 50.094 53.072 1.00 7.50 312 THR B C 1
ATOM 5099 O O . THR B 1 339 ? 34.909 49.200 53.348 1.00 7.76 312 THR B O 1
ATOM 5103 N N . HIS B 1 340 ? 34.014 51.211 53.788 1.00 7.43 313 HIS B N 1
ATOM 5104 C CA . HIS B 1 340 ? 34.773 51.435 55.023 1.00 7.97 313 HIS B CA 1
ATOM 5105 C C . HIS B 1 340 ? 33.824 51.426 56.212 1.00 7.19 313 HIS B C 1
ATOM 5106 O O . HIS B 1 340 ? 32.734 52.000 56.141 1.00 8.51 313 HIS B O 1
ATOM 5113 N N . PRO B 1 341 ? 34.224 50.795 57.320 1.00 8.04 314 PRO B N 1
ATOM 5114 C CA . PRO B 1 341 ? 35.479 50.066 57.534 1.00 7.46 314 PRO B CA 1
ATOM 5115 C C . PRO B 1 341 ? 35.407 48.658 56.949 1.00 7.35 314 PRO B C 1
ATOM 5116 O O . PRO B 1 341 ? 34.340 48.191 56.546 1.00 8.97 314 PRO B O 1
ATOM 5120 N N . MET B 1 342 ? 36.553 47.996 56.907 1.00 7.67 315 MET B N 1
ATOM 5121 C CA . MET B 1 342 ? 36.657 46.677 56.314 1.00 7.86 315 MET B CA 1
ATOM 5122 C C . MET B 1 342 ? 37.172 45.674 57.341 1.00 7.81 315 MET B C 1
ATOM 5123 O O . MET B 1 342 ? 38.175 45.929 58.007 1.00 8.53 315 MET B O 1
ATOM 5128 N N . LEU B 1 343 ? 36.479 44.548 57.466 1.00 7.51 316 LEU B N 1
ATOM 5129 C CA . LEU B 1 343 ? 36.914 43.452 58.323 1.00 7.13 316 LEU B CA 1
ATOM 5130 C C . LEU B 1 343 ? 37.874 42.547 57.546 1.00 7.47 316 LEU B C 1
ATOM 5131 O O . LEU B 1 343 ? 37.876 42.546 56.313 1.00 9.74 316 LEU B O 1
ATOM 5136 N N . THR B 1 344 ? 38.680 41.780 58.268 1.00 7.63 317 THR B N 1
ATOM 5137 C CA . THR B 1 344 ? 39.622 40.826 57.685 1.00 7.92 317 THR B CA 1
ATOM 5138 C C . THR B 1 344 ? 39.021 39.417 57.741 1.00 8.24 317 THR B C 1
ATOM 5139 O O . THR B 1 344 ? 38.550 38.989 58.808 1.00 8.63 317 THR B O 1
ATOM 5143 N N . LEU B 1 345 ? 39.046 38.700 56.613 1.00 7.94 318 LEU B N 1
ATOM 5144 C CA . LEU B 1 345 ? 38.402 37.390 56.487 1.00 8.24 318 LEU B CA 1
ATOM 5145 C C . LEU B 1 345 ? 39.351 36.346 55.893 1.00 7.24 318 LEU B C 1
ATOM 5146 O O . LEU B 1 345 ? 39.812 36.494 54.758 1.00 7.91 318 LEU B O 1
ATOM 5151 N N . PRO B 1 346 ? 39.646 35.271 56.636 1.00 7.52 319 PRO B N 1
ATOM 5152 C CA . PRO B 1 346 ? 40.412 34.184 56.013 1.00 8.36 319 PRO B CA 1
ATOM 5153 C C . PRO B 1 346 ? 39.538 33.468 54.982 1.00 7.42 319 PRO B C 1
ATOM 5154 O O . PRO B 1 346 ? 38.351 33.226 55.234 1.00 9.42 319 PRO B O 1
ATOM 5158 N N . LEU B 1 347 ? 40.111 33.147 53.830 1.00 8.77 320 LEU B N 1
ATOM 5159 C CA . LEU B 1 347 ? 39.413 32.401 52.789 1.00 8.83 320 LEU B CA 1
ATOM 5160 C C . LEU B 1 347 ? 39.858 30.941 52.760 1.00 8.24 320 LEU B C 1
ATOM 5161 O O . LEU B 1 347 ? 41.049 30.648 52.869 1.00 8.52 320 LEU B O 1
ATOM 5166 N N . GLY B 1 348 ? 38.896 30.033 52.603 1.00 8.18 321 GLY B N 1
ATOM 5167 C CA . GLY B 1 348 ? 39.201 28.617 52.486 1.00 9.83 321 GLY B CA 1
ATOM 5168 C C . GLY B 1 348 ? 39.099 27.828 53.775 1.00 9.17 321 GLY B C 1
ATOM 5169 O O . GLY B 1 348 ? 39.490 26.660 53.816 1.00 9.97 321 GLY B O 1
ATOM 5170 N N . VAL B 1 349 ? 38.581 28.456 54.826 1.00 9.11 322 VAL B N 1
ATOM 5171 C CA . VAL B 1 349 ? 38.309 27.773 56.093 1.00 8.86 322 VAL B CA 1
ATOM 5172 C C . VAL B 1 349 ? 36.826 27.866 56.425 1.00 9.18 322 VAL B C 1
ATOM 5173 O O . VAL B 1 349 ? 36.096 28.668 55.837 1.00 9.53 322 VAL B O 1
ATOM 5177 N N . LYS B 1 350 ? 36.382 27.050 57.379 1.00 9.00 323 LYS B N 1
ATOM 5178 C CA . LYS B 1 350 ? 34.984 27.037 57.771 1.00 9.12 323 LYS B CA 1
ATOM 5179 C C . LYS B 1 350 ? 34.564 28.282 58.552 1.00 9.02 323 LYS B C 1
ATOM 5180 O O . LYS B 1 350 ? 35.254 28.730 59.471 1.00 9.21 323 LYS B O 1
ATOM 5186 N N . LEU B 1 351 ? 33.404 28.799 58.167 1.00 8.35 324 LEU B N 1
ATOM 5187 C CA . LEU B 1 351 ? 32.675 29.809 58.924 1.00 9.71 324 LEU B CA 1
ATOM 5188 C C . LEU B 1 351 ? 31.328 29.237 59.328 1.00 9.34 324 LEU B C 1
ATOM 5189 O O . LEU B 1 351 ? 30.817 28.315 58.688 1.00 10.90 324 LEU B O 1
ATOM 5194 N N . ALA B 1 352 ? 30.736 29.807 60.370 1.00 8.68 325 ALA B N 1
ATOM 5195 C CA . ALA B 1 352 ? 29.359 29.497 60.733 1.00 9.09 325 ALA B CA 1
ATOM 5196 C C . ALA B 1 352 ? 28.549 30.780 60.743 1.00 8.79 325 ALA B C 1
ATOM 5197 O O . ALA B 1 352 ? 28.889 31.731 61.458 1.00 10.18 325 ALA B O 1
ATOM 5199 N N . ILE B 1 353 ? 27.495 30.820 59.941 1.00 9.20 326 ILE B N 1
ATOM 5200 C CA . ILE B 1 353 ? 26.576 31.943 59.956 1.00 10.27 326 ILE B CA 1
ATOM 5201 C C . ILE B 1 353 ? 25.337 31.526 60.735 1.00 9.79 326 ILE B C 1
ATOM 5202 O O . ILE B 1 353 ? 24.667 30.555 60.375 1.00 10.45 326 ILE B O 1
ATOM 5207 N N . ASP B 1 354 ? 25.041 32.249 61.810 1.00 9.99 327 ASP B N 1
ATOM 5208 C CA . ASP B 1 354 ? 23.834 31.990 62.576 1.00 9.55 327 ASP B CA 1
ATOM 5209 C C . ASP B 1 354 ? 22.790 33.002 62.158 1.00 9.60 327 ASP B C 1
ATOM 5210 O O . ASP B 1 354 ? 22.844 34.172 62.535 1.00 10.77 327 ASP B O 1
ATOM 5215 N N . PHE B 1 355 ? 21.853 32.552 61.340 1.00 9.67 328 PHE B N 1
ATOM 5216 C CA . PHE B 1 355 ? 20.817 33.428 60.820 1.00 11.68 328 PHE B CA 1
ATOM 5217 C C . PHE B 1 355 ? 19.792 33.836 61.873 1.00 11.62 328 PHE B C 1
ATOM 5218 O O . PHE B 1 355 ? 19.173 34.895 61.760 1.00 17.01 328 PHE B O 1
ATOM 5226 N N . ASP B 1 356 ? 19.629 33.006 62.896 1.00 10.33 329 ASP B N 1
ATOM 5227 C CA . ASP B 1 356 ? 18.684 33.322 63.965 1.00 13.51 329 ASP B CA 1
ATOM 5228 C C . ASP B 1 356 ? 19.248 34.385 64.901 1.00 11.58 329 ASP B C 1
ATOM 5229 O O . ASP B 1 356 ? 18.545 35.311 65.297 1.00 14.16 329 ASP B O 1
ATOM 5234 N N . ASN B 1 357 ? 20.523 34.253 65.241 1.00 9.13 330 ASN B N 1
ATOM 5235 C CA . ASN B 1 357 ? 21.179 35.205 66.140 1.00 10.82 330 ASN B CA 1
ATOM 5236 C C . ASN B 1 357 ? 21.900 36.347 65.425 1.00 10.04 330 ASN B C 1
ATOM 5237 O O . ASN B 1 357 ? 22.503 37.205 66.066 1.00 11.93 330 ASN B O 1
ATOM 5242 N N . LYS B 1 358 ? 21.830 36.350 64.093 1.00 9.50 331 LYS B N 1
ATOM 5243 C CA . LYS B 1 358 ? 22.409 37.424 63.276 1.00 9.78 331 LYS B CA 1
ATOM 5244 C C . LYS B 1 358 ? 23.892 37.632 63.553 1.00 9.28 331 LYS B C 1
ATOM 5245 O O . LYS B 1 358 ? 24.321 38.742 63.865 1.00 11.38 331 LYS B O 1
ATOM 5251 N N . ASN B 1 359 ? 24.677 36.567 63.436 1.00 9.17 332 ASN B N 1
ATOM 5252 C CA . ASN B 1 359 ? 26.119 36.700 63.586 1.00 8.40 332 ASN B CA 1
ATOM 5253 C C . ASN B 1 359 ? 26.872 35.741 62.673 1.00 9.47 332 ASN B C 1
ATOM 5254 O O . ASN B 1 359 ? 26.278 34.861 62.042 1.00 9.29 332 ASN B O 1
ATOM 5259 N N . ILE B 1 360 ? 28.179 35.944 62.593 1.00 8.92 333 ILE B N 1
ATOM 5260 C CA . ILE B 1 360 ? 29.023 35.157 61.708 1.00 8.44 333 ILE B CA 1
ATOM 5261 C C . ILE B 1 360 ? 30.351 34.920 62.407 1.00 7.94 333 ILE B C 1
ATOM 5262 O O . ILE B 1 360 ? 30.920 35.837 63.009 1.00 9.16 333 ILE B O 1
ATOM 5267 N N . SER B 1 361 ? 30.829 33.682 62.350 1.00 8.60 334 SER B N 1
ATOM 5268 C CA . SER B 1 361 ? 32.009 33.271 63.091 1.00 8.83 334 SER B CA 1
ATOM 5269 C C . SER B 1 361 ? 32.962 32.450 62.231 1.00 9.39 334 SER B C 1
ATOM 5270 O O . SER B 1 361 ? 32.526 31.731 61.328 1.00 10.16 334 SER B O 1
ATOM 5273 N N . ILE B 1 362 ? 34.251 32.538 62.545 1.00 8.73 335 ILE B N 1
ATOM 5274 C CA . ILE B 1 362 ? 35.252 31.628 62.000 1.00 10.08 335 ILE B CA 1
ATOM 5275 C C . ILE B 1 362 ? 35.343 30.423 62.938 1.00 10.38 335 ILE B C 1
ATOM 5276 O O . ILE B 1 362 ? 35.495 30.590 64.155 1.00 11.38 335 ILE B O 1
ATOM 5281 N N . THR B 1 363 ? 35.229 29.213 62.393 1.00 9.62 336 THR B N 1
ATOM 5282 C CA . THR B 1 363 ? 35.190 28.024 63.244 1.00 10.24 336 THR B CA 1
ATOM 5283 C C . THR B 1 363 ? 36.353 27.062 63.023 1.00 12.69 336 THR B C 1
ATOM 5284 O O . THR B 1 363 ? 36.444 26.030 63.697 1.00 16.53 336 THR B O 1
ATOM 5288 N N . GLU B 1 364 ? 37.244 27.397 62.096 1.00 10.55 337 GLU B N 1
ATOM 5289 C CA . GLU B 1 364 ? 38.384 26.545 61.778 1.00 12.03 337 GLU B CA 1
ATOM 5290 C C . GLU B 1 364 ? 39.684 27.337 61.902 1.00 11.27 337 GLU B C 1
ATOM 5291 O O . GLU B 1 364 ? 39.750 28.504 61.503 1.00 11.54 337 GLU B O 1
ATOM 5297 N N . GLN B 1 365 ? 40.720 26.704 62.449 1.00 11.24 338 GLN B N 1
ATOM 5298 C CA . GLN B 1 365 ? 42.030 27.324 62.599 1.00 10.25 338 GLN B CA 1
ATOM 5299 C C . GLN B 1 365 ? 42.553 27.828 61.256 1.00 10.45 338 GLN B C 1
ATOM 5300 O O . GLN B 1 365 ? 42.496 27.118 60.252 1.00 10.77 338 GLN B O 1
ATOM 5306 N N . TYR B 1 366 ? 43.078 29.051 61.252 1.00 10.22 339 TYR B N 1
ATOM 5307 C CA . TYR B 1 366 ? 43.466 29.707 60.000 1.00 9.62 339 TYR B CA 1
ATOM 5308 C C . TYR B 1 366 ? 44.874 30.312 60.024 1.00 10.71 339 TYR B C 1
ATOM 5309 O O . TYR B 1 366 ? 45.336 30.831 59.009 1.00 10.32 339 TYR B O 1
ATOM 5318 N N . LEU B 1 367 ? 45.547 30.234 61.177 1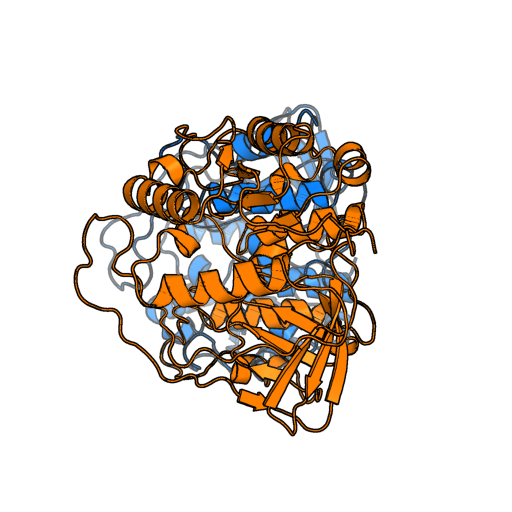.00 10.45 340 LEU B N 1
ATOM 5319 C CA . LEU B 1 367 ? 46.969 30.551 61.298 1.00 9.35 340 LEU B CA 1
ATOM 5320 C C . LEU B 1 367 ? 47.593 29.526 62.236 1.00 11.91 340 LEU B C 1
ATOM 5321 O O . LEU B 1 367 ? 46.888 28.922 63.043 1.00 11.65 340 LEU B O 1
ATOM 5326 N N . SER B 1 368 ? 48.902 29.327 62.119 1.00 11.76 341 SER B N 1
ATOM 5327 C CA . SER B 1 368 ? 49.631 28.452 63.037 1.00 15.20 341 SER B CA 1
ATOM 5328 C C . SER B 1 368 ? 49.533 28.974 64.468 1.00 17.54 341 SER B C 1
ATOM 5329 O O . SER B 1 368 ? 49.432 30.180 64.694 1.00 20.05 341 SER B O 1
ATOM 5332 N N . THR B 1 369 ? 49.555 28.068 65.440 1.00 21.24 342 THR B N 1
ATOM 5333 C CA . THR B 1 369 ? 49.412 28.472 66.836 1.00 22.79 342 THR B CA 1
ATOM 5334 C C . THR B 1 369 ? 50.646 29.223 67.337 1.00 25.89 342 THR B C 1
ATOM 5335 O O . THR B 1 369 ? 50.577 29.960 68.322 1.00 32.02 342 THR B O 1
ATOM 5339 N N . GLU B 1 370 ? 51.768 29.041 66.648 1.00 24.94 343 GLU B N 1
ATOM 5340 C CA . GLU B 1 370 ? 53.010 29.711 67.013 1.00 29.56 343 GLU B CA 1
ATOM 5341 C C . GLU B 1 370 ? 53.843 30.066 65.782 1.00 29.67 343 GLU B C 1
ATOM 5342 O O . GLU B 1 370 ? 53.656 29.493 64.705 1.00 25.42 343 GLU B O 1
#

CATH classification: 3.40.50.10740 (+1 more: 3.50.30.60)

Sequence (672 aa):
PLLAAPLAVGDTIGFFSSSAPATVTAKNRFFRGVEFLQRKGFKLVSSSGKLTGKTDFYRSGTIKEERAQEFNELVYNPDITTCIMSTIGGDNSSNSLLPFLDYDAIIANPKKIIIIGYADTTALLAGIYAKTGLITFYGPALIPSFGEHPPLVDITYESFIKILTRKQSGIYTYTLPEKWSDESINWNENKILRPKKLYKNNCCAFYGSGKVEGRVIIGGNLNTLTGIWGSEWMPEIRNGDILFIEDSRKSSIATVERLFSMLKLNRVFDKVSAIILGKHELFDCAGSKRRPYEVLTEVLDGKQIIPVLLDGFDCSHTHPMLTLPLGVKLAIDFDNKNISITEQYLSPLLAAPLAVGDTIGFFSSSAPATVTAKNRFFRGVEFLQRKGFKLVSSGKLTGKTDFYRSGTIKERAQEFNELVYNPDITCIMSTIGGDNSSNSLLPFLDYDAIIANPKIIIGYADTTALLAGIYAKTGLITFYGPALIPSFGEHPPLVDITYESFIKILTRKQSGIYTYTLPEKWSDESINWNENKILRPKKLYKNNCCAFYGSGKVEGRVIGGNLNTLTGIWGSEWMPEIRNGDILFIEDSRKSSIATVERLFSMLKLNRVFDKVSSAIILGKHELFDCAGSKRRPYEVLTTEVLDGKQIPVLDGFDCSHTHPMLTLPLGVKLAIDFDNKNISITEQYLSTE

Solvent-accessible surface area: 24471 Å² total; per-residue (Å²): 103,47,35,0,56,55,5,52,95,39,31,18,1,0,7,2,1,0,1,27,8,3,4,59,92,2,110,50,1,12,96,52,0,25,87,33,0,92,192,80,37,6,140,34,48,64,3,74,14,33,48,113,77,23,106,29,10,3,8,61,6,107,63,1,2,84,1,0,14,80,8,6,119,40,119,101,2,40,0,0,0,0,0,29,6,40,50,1,0,3,2,0,0,48,55,10,43,30,112,22,2,79,86,66,31,10,0,2,0,0,14,14,6,0,0,0,0,1,7,0,0,35,39,76,19,25,0,0,0,0,0,0,0,1,1,0,10,2,2,0,10,34,90,80,10,0,63,79,1,21,98,7,0,25,92,0,0,54,33,179,53,89,66,108,21,60,18,96,108,8,152,87,27,0,20,29,70,46,10,104,38,94,121,160,74,81,97,101,25,117,78,84,161,30,107,29,29,38,70,45,87,30,140,24,91,8,27,0,6,7,0,10,1,30,11,2,1,0,0,14,50,12,72,24,26,11,124,11,125,137,29,4,0,1,0,4,4,11,16,134,55,39,0,10,27,4,0,15,0,8,1,0,0,44,3,23,138,3,7,90,70,13,34,0,0,0,10,7,13,29,24,67,44,78,31,44,44,12,177,51,103,23,41,82,6,0,71,57,2,12,64,66,87,177,20,26,0,0,24,8,8,1,0,1,34,1,20,0,4,4,0,0,0,11,7,0,95,0,9,0,25,5,94,105,144,52,9,5,4,43,43,94,2,0,85,100,51,36,0,49,34,5,50,110,26,33,18,1,0,4,1,1,1,1,27,6,4,3,60,91,2,105,78,2,12,111,50,0,26,81,34,0,96,188,80,33,6,124,37,48,66,4,95,13,36,48,117,77,24,106,29,9,3,3,54,7,96,72,1,2,79,1,0,16,79,7,3,114,42,122,105,4,30,0,0,0,0,0,28,7,42,50,0,0,2,1,0,0,48,54,10,45,33,113,13,2,79,76,63,43,16,0,3,0,0,16,14,7,0,0,0,0,0,5,0,0,34,38,76,19,26,0,0,0,0,0,0,0,2,1,0,10,2,1,0,6,24,90,84,9,1,56,65,0,19,97,8,0,34,104,0,0,50,36,174,35,93,68,109,22,59,18,96,110,8,151,70,27,0,17,26,68,37,18,110,39,122,121,156,70,146,93,101,26,109,81,72,152,31,110,30,30,32,69,44,88,30,143,25,95,6,31,0,5,4,0,9,0,30,12,2,0,0,0,15,49,12,71,21,26,9,114,11,119,125,28,6,0,2,0,3,4,10,15,136,52,38,0,10,26,4,0,16,0,9,1,0,0,45,3,22,133,2,9,90,68,11,44,0,0,0,10,7,12,28,26,65,44,78,33,43,55,14,191,50,106,25,40,82,5,0,71,56,2,14,60,60,101,162,17,32,0,0,24,7,8,2,0,1,34,2,21,0,4,3,0,0,0,10,6,0,104,0,10,0,26,0,89,104,112,51,8,4,4,43,49,76,1,0,33,107,105

Foldseek 3Di:
DQFAAFDDQQAEEEEAFLWAQCCAVQVQLLVQLVVQSVVSNYHYHYFPLRPADDDGTSDDLQSRLVSQQVLLVDPRHQEYAYQAAHAGNLSNLVPHDLVSCLVHPHAYEEADLCLLVQLLSCLSRVAWYKLADHRRLQRSDDPPLNVVRVVQVNCVRHDDQDFKFWDDDDQWWALDPPPRRDPDDPDDGDIDGQDKAWFDAFKAKAAEAEGEQVSLVSCPPHSSHHDQAARYEYEYEYEDDEPVVLLVSLLVCVVVCVLVRYQAYEYADYRNYHDVPPPDDSVVSNVVSCVPRDHIYGYHDQRYSMTPHHMDTHGAMKMQHSHVGIIIGGDDRHD/DQFAAFDDAQAEEEEAFLFAQCCAVQVQLLVQLVVQNVVSNYHYHYFPLRPADDDGTSDDLQSRLVSQQVLLVDLRHQEYAYQAAHAGNLSNLVPHDLVSCQVRPHAYEEADLCLLVQLLSCLSRVAWYKQADHRRLQSSDDPDQNVVSVVQVCCVRPPFQDFKFWDDDDQWWAQDPFPHRDPDGPDDTDTHGQDKAWFDAFKAKAAEAEGEQVSLVSCPPHSRHHDQAARYEYEYEYEDDEPVVLLVSLLVCVVVCVLVGYQAYEYADYRNYHDVPPPDDSVVSNVVSCVPRDHIYGYHDQRYSMTPHHMDTHGAMKMQHSHVGIIIGGDGRHDSD

Nearest PDB structures (foldseek):
  4iix-assembly1_B  TM=1.002E+00  e=4.252E-74  Escherichia coli
  3tly-assembly1_B  TM=1.003E+00  e=1.234E-73  Escherichia coli
  3tlb-assembly1_B  TM=1.003E+00  e=2.512E-73  Escherichia coli
  3tla-assembly1_B  TM=1.002E+00  e=1.171E-72  Escherichia coli
  3tlz-assembly1_B  TM=1.002E+00  e=1.670E-72  Escherichia coli

InterPro domains:
  IPR003507 Peptidase family S66 [PIRSF028757] (12-338)
  IPR003507 Peptidase family S66 [PTHR30237] (9-336)
  IPR027461 LD-carboxypeptidase A, C-terminal domain superfamily [G3DSA:3.50.30.60] (171-344)
  IPR027461 LD-carboxypeptidase A, C-terminal domain superfamily [SSF141986] (179-332)
  IPR027478 Murein tetrapeptide carboxypeptidase, N-terminal [G3DSA:3.40.50.10740] (7-170)
  IPR029062 Class I glutamine amidotransferase-like [SSF52317] (8-170)
  IPR040449 LD-carboxypeptidase, N-terminal [PF02016] (19-138)
  IPR040921 LD-carboxypeptidase, C-terminal [PF17676] (211-325)

Radius of gyration: 25.89 Å; Cα contacts (8 Å, |Δi|>4): 1723; chains: 2; bounding box: 56×47×74 Å

Organism: Escherichia coli (NCBI:txid562)

Secondary structure (DSSP, 8-state):
-B-PPPP-TT-EEEEE-SS--HHHHTHHHHHHHHHHHHHTT-EEEE-TTTT--BTTBSS-HHHHHHHHHHHHH-TTEEEEEES---S-GGGGGGGS-HHHHHHS--EEEE-GGGHHHHHHHHHHH-B-EEE---HHHHHSSPTTHHHHHHHHHHHHHHS-S-S-EEPP--SEEB----SSS-SS-SSPPP-EE---EEES-SEEEEEEEEEEHHHHTTTTTSTTSPPP-TTPEEEEE-BS-BHHHHHHHHHHHHHTTGGGT-SEEEEEP-BT-B-TTS---HHHHHHHHHTT----EEEEES-SSSBS---EEESSEEEEETTTTEEEE-S----/-B-PPPP-TT-EEEEE-SS--HHHHTHHHHHHHHHHHHHTT-EEEE-TTTT--BTTBSS-HHHHHHHHHHHHT-TTEEEEEES---S-GGGGGGGS-HHHHHHS--EEEE-GGGHHHHHHHHHHH-B-EEE---HHHHHSSPTTHHHHHHHHHHHHHHS-S-S-EEPP--SEEB----S-SSSS-SSPPP-EE---EEES-SEEEEEEEEEEHHHHTTTTTSTTSPPP-TTPEEEEE-BS-BHHHHHHHHHHHHHTTHHHH-SEEEEEP-BT-B-TTS---HHHHHHHHHTT----EEEEES-SSSBS---EEESSEEEEETTTTEEEE-S--S---